Protein 1G1P (pdb70)

Nearest PDB structures (foldseek):
  1g1p-assembly1_A  TM=7.535E-01  e=7.191E-04  unclassified
  1g1z-assembly1_A  TM=7.425E-01  e=7.191E-04  unclassified
  1g1z-assembly1_A  TM=7.978E-01  e=2.544E-03  unclassified
  1g1p-assembly1_A  TM=7.408E-01  e=3.367E-03  unclassified
  1g1p-assembly1_A  TM=7.096E-01  e=9.592E-03  unclassified

Foldseek 3Di:
DAAAECAACDPPPVRHHAHPQGDHDRGRDHD

Radius of gyration: 8.1 Å; Cα contacts (8 Å, |Δi|>4): 56; chains: 1; bounding box: 22×20×13 Å

Solvent-accessible surface area: 2692 Å² total

Secondary structure (DSSP, 8-state):
---B---B---SSSS---BTTB-EESEE---

GO terms:
  GO:0005576 extracellular region (C, EXP)

Structure (mmCIF, N/CA/C/O backbone):
data_1G1P
#
_entry.id   1G1P
#
_cell.length_a   1.000
_cell.length_b   1.000
_cell.length_c   1.000
_cell.angle_alpha   90.00
_cell.angle_beta   90.00
_cell.angle_gamma   90.00
#
_symmetry.space_group_name_H-M   'P 1'
#
loop_
_atom_site.group_PDB
_atom_site.id
_atom_site.type_symbol
_atom_site.label_atom_id
_atom_site.label_alt_id
_atom_site.label_comp_id
_atom_site.label_asym_id
_atom_site.label_entity_id
_atom_site.label_seq_id
_atom_site.pdbx_PDB_ins_code
_atom_site.Cartn_x
_atom_site.Cartn_y
_atom_site.Cartn_z
_atom_site.occupancy
_atom_site.B_iso_or_equiv
_atom_site.auth_seq_id
_atom_site.auth_comp_id
_atom_site.auth_asym_id
_atom_site.auth_atom_id
_atom_site.pdbx_PDB_model_num
ATOM 1 N N . ASP A 1 1 ? 5.890 12.996 0.160 1.00 0.00 1 ASP A N 1
ATOM 2 C CA . ASP A 1 1 ? 4.714 12.409 0.864 1.00 0.00 1 ASP A CA 1
ATOM 3 C C . ASP A 1 1 ? 3.746 12.204 -0.255 1.00 0.00 1 ASP A C 1
ATOM 4 O O . ASP A 1 1 ? 3.791 12.949 -1.234 1.00 0.00 1 ASP A O 1
ATOM 15 N N . ASP A 1 2 ? 2.910 11.162 -0.154 1.00 0.00 2 ASP A N 1
ATOM 16 C CA . ASP A 1 2 ? 2.053 10.666 -1.185 1.00 0.00 2 ASP A CA 1
ATOM 17 C C . ASP A 1 2 ? 1.479 9.535 -0.388 1.00 0.00 2 ASP A C 1
ATOM 18 O O . ASP A 1 2 ? 1.763 9.451 0.810 1.00 0.00 2 ASP A O 1
ATOM 27 N N . CYS A 1 3 ? 0.715 8.626 -1.010 1.00 0.00 3 CYS A N 1
ATOM 28 C CA . CYS A 1 3 ? 0.327 7.394 -0.401 1.00 0.00 3 CYS A CA 1
ATOM 29 C C . CYS A 1 3 ? 0.260 6.570 -1.635 1.00 0.00 3 CYS A C 1
ATOM 30 O O . CYS A 1 3 ? 0.394 7.126 -2.730 1.00 0.00 3 CYS A O 1
ATOM 37 N N . ILE A 1 4 ? 0.044 5.253 -1.477 1.00 0.00 4 ILE A N 1
ATOM 38 C CA . ILE A 1 4 ? -0.158 4.350 -2.571 1.00 0.00 4 ILE A CA 1
ATOM 39 C C . ILE A 1 4 ? -1.654 4.309 -2.768 1.00 0.00 4 ILE A C 1
ATOM 40 O O . ILE A 1 4 ? -2.443 4.497 -1.834 1.00 0.00 4 ILE A O 1
ATOM 56 N N . LYS A 1 5 ? -2.052 4.115 -4.042 1.00 0.00 5 LYS A N 1
ATOM 57 C CA . LYS A 1 5 ? -3.381 4.265 -4.568 1.00 0.00 5 LYS A CA 1
ATOM 58 C C . LYS A 1 5 ? -4.193 3.084 -4.107 1.00 0.00 5 LYS A C 1
ATOM 59 O O . LYS A 1 5 ? -3.653 1.979 -4.096 1.00 0.00 5 LYS A O 1
ATOM 93 N N . TYR A 1 7 ? -6.126 -0.083 -4.584 1.00 0.00 7 TYR A N 1
ATOM 94 C CA . TYR A 1 7 ? -6.081 -1.042 -5.662 1.00 0.00 7 TYR A CA 1
ATOM 95 C C . TYR A 1 7 ? -4.903 -0.805 -6.577 1.00 0.00 7 TYR A C 1
ATOM 96 O O . TYR A 1 7 ? -4.880 -1.293 -7.703 1.00 0.00 7 TYR A O 1
ATOM 114 N N . GLY A 1 8 ? -3.862 -0.086 -6.094 1.00 0.00 8 GLY A N 1
ATOM 115 C CA . GLY A 1 8 ? -2.584 0.013 -6.765 1.00 0.00 8 GLY A CA 1
ATOM 116 C C . GLY A 1 8 ? -1.677 -0.948 -6.059 1.00 0.00 8 GLY A C 1
ATOM 117 O O . GLY A 1 8 ? -2.081 -1.527 -5.052 1.00 0.00 8 GLY A O 1
ATOM 121 N N . PHE A 1 9 ? -0.437 -1.152 -6.564 1.00 0.00 9 PHE A N 1
ATOM 122 C CA . PHE A 1 9 ? 0.481 -2.143 -6.038 1.00 0.00 9 PHE A CA 1
ATOM 123 C C . PHE A 1 9 ? 1.231 -1.546 -4.879 1.00 0.00 9 PHE A C 1
ATOM 124 O O . PHE A 1 9 ? 1.756 -0.440 -4.994 1.00 0.00 9 PHE A O 1
ATOM 141 N N . CYS A 1 10 ? 1.309 -2.270 -3.742 1.00 0.00 10 CYS A N 1
ATOM 142 C CA . CYS A 1 10 ? 1.966 -1.810 -2.540 1.00 0.00 10 CYS A CA 1
ATOM 143 C C . CYS A 1 10 ? 2.980 -2.824 -2.124 1.00 0.00 10 CYS A C 1
ATOM 144 O O . CYS A 1 10 ? 3.565 -2.716 -1.045 1.00 0.00 10 CYS A O 1
ATOM 151 N N . SER A 1 11 ? 3.249 -3.831 -2.980 1.00 0.00 11 SER A N 1
ATOM 152 C CA . SER A 1 11 ? 4.236 -4.847 -2.736 1.00 0.00 11 SER A CA 1
ATOM 153 C C . SER A 1 11 ? 5.598 -4.260 -3.005 1.00 0.00 11 SER A C 1
ATOM 154 O O . SER A 1 11 ? 6.256 -4.618 -3.984 1.00 0.00 11 SER A O 1
ATOM 162 N N . LEU A 1 12 ? 6.027 -3.315 -2.150 1.00 0.00 12 LEU A N 1
ATOM 163 C CA . LEU A 1 12 ? 7.281 -2.638 -2.296 1.00 0.00 12 LEU A CA 1
ATOM 164 C C . LEU A 1 12 ? 8.224 -3.350 -1.371 1.00 0.00 12 LEU A C 1
ATOM 165 O O . LEU A 1 12 ? 7.908 -3.414 -0.184 1.00 0.00 12 LEU A O 1
ATOM 181 N N . PRO A 1 13 ? 9.349 -3.914 -1.798 1.00 0.00 13 PRO A N 1
ATOM 182 C CA . PRO A 1 13 ? 10.326 -4.501 -0.899 1.00 0.00 13 PRO A CA 1
ATOM 183 C C . PRO A 1 13 ? 11.159 -3.388 -0.306 1.00 0.00 13 PRO A C 1
ATOM 184 O O . PRO A 1 13 ? 12.343 -3.273 -0.621 1.00 0.00 13 PRO A O 1
ATOM 195 N N . ILE A 1 14 ? 10.555 -2.549 0.555 1.00 0.00 14 ILE A N 1
ATOM 196 C CA . ILE A 1 14 ? 11.212 -1.495 1.251 1.00 0.00 14 ILE A CA 1
ATOM 197 C C . ILE A 1 14 ? 10.530 -1.774 2.545 1.00 0.00 14 ILE A C 1
ATOM 198 O O . ILE A 1 14 ? 9.361 -2.166 2.529 1.00 0.00 14 ILE A O 1
ATOM 214 N N . LEU A 1 15 ? 11.242 -1.645 3.677 1.00 0.00 15 LEU A N 1
ATOM 215 C CA . LEU A 1 15 ? 10.696 -1.995 4.956 1.00 0.00 15 LEU A CA 1
ATOM 216 C C . LEU A 1 15 ? 10.103 -0.738 5.490 1.00 0.00 15 LEU A C 1
ATOM 217 O O . LEU A 1 15 ? 10.721 0.319 5.372 1.00 0.00 15 LEU A O 1
ATOM 233 N N . LYS A 1 16 ? 8.885 -0.848 6.065 1.00 0.00 16 LYS A N 1
ATOM 234 C CA . LYS A 1 16 ? 8.093 0.245 6.585 1.00 0.00 16 LYS A CA 1
ATOM 235 C C . LYS A 1 16 ? 7.685 1.120 5.437 1.00 0.00 16 LYS A C 1
ATOM 236 O O . LYS A 1 16 ? 8.009 2.304 5.386 1.00 0.00 16 LYS A O 1
ATOM 255 N N . ASN A 1 17 ? 6.966 0.526 4.471 1.00 0.00 17 ASN A N 1
ATOM 256 C CA . ASN A 1 17 ? 6.533 1.201 3.299 1.00 0.00 17 ASN A CA 1
ATOM 257 C C . ASN A 1 17 ? 5.424 0.267 2.944 1.00 0.00 17 ASN A C 1
ATOM 258 O O . ASN A 1 17 ? 5.113 -0.623 3.738 1.00 0.00 17 ASN A O 1
ATOM 269 N N . GLY A 1 18 ? 4.800 0.454 1.766 1.00 0.00 18 GLY A N 1
ATOM 270 C CA . GLY A 1 18 ? 3.597 -0.240 1.382 1.00 0.00 18 GLY A CA 1
ATOM 271 C C . GLY A 1 18 ? 2.440 0.549 1.917 1.00 0.00 18 GLY A C 1
ATOM 272 O O . GLY A 1 18 ? 1.449 -0.017 2.374 1.00 0.00 18 GLY A O 1
ATOM 276 N N . LEU A 1 19 ? 2.561 1.899 1.887 1.00 0.00 19 LEU A N 1
ATOM 277 C CA . LEU A 1 19 ? 1.692 2.799 2.607 1.00 0.00 19 LEU A CA 1
ATOM 278 C C . LEU A 1 19 ? 0.503 3.161 1.763 1.00 0.00 19 LEU A C 1
ATOM 279 O O . LEU A 1 19 ? 0.520 4.130 1.003 1.00 0.00 19 LEU A O 1
ATOM 295 N N . CYS A 1 20 ? -0.579 2.382 1.891 1.00 0.00 20 CYS A N 1
ATOM 296 C CA . CYS A 1 20 ? -1.801 2.586 1.157 1.00 0.00 20 CYS A CA 1
ATOM 297 C C . CYS A 1 20 ? -2.648 3.609 1.850 1.00 0.00 20 CYS A C 1
ATOM 298 O O . CYS A 1 20 ? -2.728 3.618 3.076 1.00 0.00 20 CYS A O 1
ATOM 305 N N . CYS A 1 21 ? -3.372 4.454 1.079 1.00 0.00 21 CYS A N 1
ATOM 306 C CA . CYS A 1 21 ? -4.291 5.432 1.645 1.00 0.00 21 CYS A CA 1
ATOM 307 C C . CYS A 1 21 ? -5.459 4.739 2.307 1.00 0.00 21 CYS A C 1
ATOM 308 O O . CYS A 1 21 ? -5.984 5.203 3.317 1.00 0.00 21 CYS A O 1
ATOM 315 N N . SER A 1 22 ? -5.879 3.586 1.759 1.00 0.00 22 SER A N 1
ATOM 316 C CA . SER A 1 22 ? -6.948 2.801 2.311 1.00 0.00 22 SER A CA 1
ATOM 317 C C . SER A 1 22 ? -6.400 1.798 3.298 1.00 0.00 22 SER A C 1
ATOM 318 O O . SER A 1 22 ? -7.125 0.928 3.775 1.00 0.00 22 SER A O 1
ATOM 326 N N . GLY A 1 23 ? -5.106 1.905 3.663 1.00 0.00 23 GLY A N 1
ATOM 327 C CA . GLY A 1 23 ? -4.583 1.202 4.805 1.00 0.00 23 GLY A CA 1
ATOM 328 C C . GLY A 1 23 ? -3.953 -0.103 4.448 1.00 0.00 23 GLY A C 1
ATOM 329 O O . GLY A 1 23 ? -2.744 -0.259 4.601 1.00 0.00 23 GLY A O 1
ATOM 333 N N . ALA A 1 24 ? -4.756 -1.106 4.025 1.00 0.00 24 ALA A N 1
ATOM 334 C CA . ALA A 1 24 ? -4.291 -2.479 4.077 1.00 0.00 24 ALA A CA 1
ATOM 335 C C . ALA A 1 24 ? -3.607 -2.804 2.789 1.00 0.00 24 ALA A C 1
ATOM 336 O O . ALA A 1 24 ? -3.918 -2.206 1.763 1.00 0.00 24 ALA A O 1
ATOM 343 N N . CYS A 1 25 ? -2.661 -3.765 2.801 1.00 0.00 25 CYS A N 1
ATOM 344 C CA . CYS A 1 25 ? -1.893 -4.111 1.640 1.00 0.00 25 CYS A CA 1
ATOM 345 C C . CYS A 1 25 ? -2.013 -5.598 1.607 1.00 0.00 25 CYS A C 1
ATOM 346 O O . CYS A 1 25 ? -1.863 -6.243 2.643 1.00 0.00 25 CYS A O 1
ATOM 353 N N . VAL A 1 26 ? -2.300 -6.170 0.423 1.00 0.00 26 VAL A N 1
ATOM 354 C CA . VAL A 1 26 ? -2.352 -7.589 0.206 1.00 0.00 26 VAL A CA 1
ATOM 355 C C . VAL A 1 26 ? -1.643 -7.748 -1.121 1.00 0.00 26 VAL A C 1
ATOM 356 O O . VAL A 1 26 ? -2.008 -8.537 -1.990 1.00 0.00 26 VAL A O 1
ATOM 369 N N . GLY A 1 27 ? -0.587 -6.936 -1.336 1.00 0.00 27 GLY A N 1
ATOM 370 C CA . GLY A 1 27 ? 0.160 -6.908 -2.571 1.00 0.00 27 GLY A CA 1
ATOM 371 C C . GLY A 1 27 ? -0.361 -5.744 -3.342 1.00 0.00 27 GLY A C 1
ATOM 372 O O . GLY A 1 27 ? 0.373 -4.826 -3.706 1.00 0.00 27 GLY A O 1
ATOM 376 N N . VAL A 1 28 ? -1.688 -5.733 -3.561 1.00 0.00 28 VAL A N 1
ATOM 377 C CA . VAL A 1 28 ? -2.392 -4.560 -4.001 1.00 0.00 28 VAL A CA 1
ATOM 378 C C . VAL A 1 28 ? -2.908 -3.930 -2.742 1.00 0.00 28 VAL A C 1
ATOM 379 O O . VAL A 1 28 ? -3.050 -4.604 -1.718 1.00 0.00 28 VAL A O 1
ATOM 392 N N . CYS A 1 29 ? -3.172 -2.609 -2.791 1.00 0.00 29 CYS A N 1
ATOM 393 C CA . CYS A 1 29 ? -3.733 -1.875 -1.688 1.00 0.00 29 CYS A CA 1
ATOM 394 C C . CYS A 1 29 ? -5.169 -2.241 -1.576 1.00 0.00 29 CYS A C 1
ATOM 395 O O . CYS A 1 29 ? -5.904 -2.202 -2.562 1.00 0.00 29 CYS A O 1
ATOM 402 N N . ALA A 1 30 ? -5.581 -2.603 -0.355 1.00 0.00 30 ALA A N 1
ATOM 403 C CA . ALA A 1 30 ? -6.911 -3.028 -0.067 1.00 0.00 30 ALA A CA 1
ATOM 404 C C . ALA A 1 30 ? -7.381 -2.065 0.968 1.00 0.00 30 ALA A C 1
ATOM 405 O O . ALA A 1 30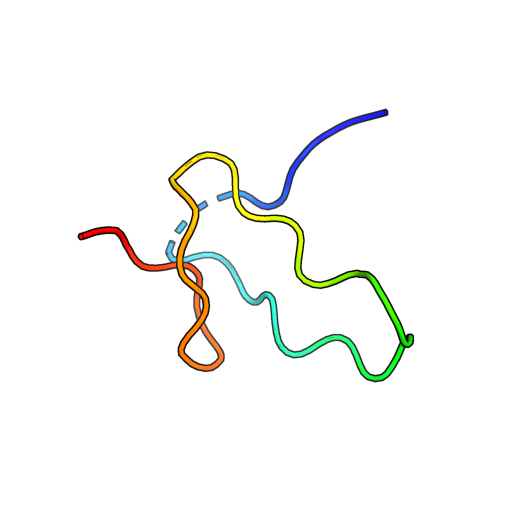 ? -6.880 -0.942 1.076 1.00 0.00 30 ALA A O 1
ATOM 412 N N . ASP A 1 31 ? -8.374 -2.486 1.753 1.00 0.00 31 ASP A N 1
ATOM 413 C CA . ASP A 1 31 ? -9.082 -1.661 2.664 1.00 0.00 31 ASP A CA 1
ATOM 414 C C . ASP A 1 31 ? -9.500 -2.708 3.632 1.00 0.00 31 ASP A C 1
ATOM 415 O O . ASP A 1 31 ? -9.343 -3.898 3.343 1.00 0.00 31 ASP A O 1
ATOM 424 N N . LEU A 1 32 ? -10.031 -2.280 4.782 1.00 0.00 32 LEU A N 1
ATOM 425 C CA . LEU A 1 32 ? -10.655 -3.099 5.759 1.00 0.00 32 LEU A CA 1
ATOM 426 C C . LEU A 1 32 ? -11.395 -1.934 6.429 1.00 0.00 32 LEU A C 1
ATOM 427 O O . LEU A 1 32 ? -11.051 -0.780 6.123 1.00 0.00 32 LEU A O 1
ATOM 446 N N . ASP A 1 1 ? 2.129 7.397 -4.214 1.00 0.00 1 ASP A N 2
ATOM 447 C CA . ASP A 1 1 ? 2.264 8.879 -4.332 1.00 0.00 1 ASP A CA 2
ATOM 448 C C . ASP A 1 1 ? 2.500 9.245 -2.909 1.00 0.00 1 ASP A C 2
ATOM 449 O O . ASP A 1 1 ? 3.339 8.614 -2.268 1.00 0.00 1 ASP A O 2
ATOM 460 N N . ASP A 1 2 ? 1.723 10.204 -2.356 1.00 0.00 2 ASP A N 2
ATOM 461 C CA . ASP A 1 2 ? 1.777 10.591 -0.959 1.00 0.00 2 ASP A CA 2
ATOM 462 C C . ASP A 1 2 ? 1.300 9.459 -0.086 1.00 0.00 2 ASP A C 2
ATOM 463 O O . ASP A 1 2 ? 1.722 9.312 1.056 1.00 0.00 2 ASP A O 2
ATOM 472 N N . CYS A 1 3 ? 0.435 8.595 -0.646 1.00 0.00 3 CYS A N 2
ATOM 473 C CA . CYS A 1 3 ? 0.143 7.304 -0.106 1.00 0.00 3 CYS A CA 2
ATOM 474 C C . CYS A 1 3 ? 0.060 6.531 -1.384 1.00 0.00 3 CYS A C 2
ATOM 475 O O . CYS A 1 3 ? 0.104 7.136 -2.463 1.00 0.00 3 CYS A O 2
ATOM 482 N N . ILE A 1 4 ? -0.014 5.189 -1.315 1.00 0.00 4 ILE A N 2
ATOM 483 C CA . ILE A 1 4 ? -0.169 4.349 -2.470 1.00 0.00 4 ILE A CA 2
ATOM 484 C C . ILE A 1 4 ? -1.652 4.147 -2.581 1.00 0.00 4 ILE A C 2
ATOM 485 O O . ILE A 1 4 ? -2.354 3.964 -1.584 1.00 0.00 4 ILE A O 2
ATOM 501 N N . LYS A 1 5 ? -2.135 4.247 -3.834 1.00 0.00 5 LYS A N 2
ATOM 502 C CA . LYS A 1 5 ? -3.505 4.376 -4.242 1.00 0.00 5 LYS A CA 2
ATOM 503 C C . LYS A 1 5 ? -4.211 3.075 -3.970 1.00 0.00 5 LYS A C 2
ATOM 504 O O . LYS A 1 5 ? -3.574 2.032 -4.118 1.00 0.00 5 LYS A O 2
ATOM 538 N N . TYR A 1 7 ? -5.985 -0.227 -4.751 1.00 0.00 7 TYR A N 2
ATOM 539 C CA . TYR A 1 7 ? -5.957 -1.074 -5.916 1.00 0.00 7 TYR A CA 2
ATOM 540 C C . TYR A 1 7 ? -4.814 -0.711 -6.828 1.00 0.00 7 TYR A C 2
ATOM 541 O O . TYR A 1 7 ? -4.883 -0.918 -8.036 1.00 0.00 7 TYR A O 2
ATOM 559 N N . GLY A 1 8 ? -3.711 -0.188 -6.253 1.00 0.00 8 GLY A N 2
ATOM 560 C CA . GLY A 1 8 ? -2.446 -0.031 -6.923 1.00 0.00 8 GLY A CA 2
ATOM 561 C C . GLY A 1 8 ? -1.554 -0.940 -6.148 1.00 0.00 8 GLY A C 2
ATOM 562 O O . GLY A 1 8 ? -1.895 -1.299 -5.021 1.00 0.00 8 GLY A O 2
ATOM 566 N N . PHE A 1 9 ? -0.405 -1.355 -6.731 1.00 0.00 9 PHE A N 2
ATOM 567 C CA . PHE A 1 9 ? 0.395 -2.460 -6.238 1.00 0.00 9 PHE A CA 2
ATOM 568 C C . PHE A 1 9 ? 1.154 -2.084 -4.996 1.00 0.00 9 PHE A C 2
ATOM 569 O O . PHE A 1 9 ? 1.541 -0.929 -4.821 1.00 0.00 9 PHE A O 2
ATOM 586 N N . CYS A 1 10 ? 1.413 -3.066 -4.106 1.00 0.00 10 CYS A N 2
ATOM 587 C CA . CYS A 1 10 ? 2.295 -2.878 -2.988 1.00 0.00 10 CYS A CA 2
ATOM 588 C C . CYS A 1 10 ? 2.602 -4.318 -2.690 1.00 0.00 10 CYS A C 2
ATOM 589 O O . CYS A 1 10 ? 2.212 -5.169 -3.487 1.00 0.00 10 CYS A O 2
ATOM 596 N N . SER A 1 11 ? 3.321 -4.634 -1.593 1.00 0.00 11 SER A N 2
ATOM 597 C CA . SER A 1 11 ? 3.752 -5.984 -1.308 1.00 0.00 11 SER A CA 2
ATOM 598 C C . SER A 1 11 ? 3.198 -6.409 0.027 1.00 0.00 11 SER A C 2
ATOM 599 O O . SER A 1 11 ? 2.205 -7.126 0.106 1.00 0.00 11 SER A O 2
ATOM 607 N N . LEU A 1 12 ? 3.840 -5.982 1.125 1.00 0.00 12 LEU A N 2
ATOM 608 C CA . LEU A 1 12 ? 3.371 -6.150 2.466 1.00 0.00 12 LEU A CA 2
ATOM 609 C C . LEU A 1 12 ? 3.990 -4.931 3.059 1.00 0.00 12 LEU A C 2
ATOM 610 O O . LEU A 1 12 ? 4.899 -4.402 2.416 1.00 0.00 12 LEU A O 2
ATOM 626 N N . PRO A 1 13 ? 3.595 -4.437 4.224 1.00 0.00 13 PRO A N 2
ATOM 627 C CA . PRO A 1 13 ? 4.231 -3.289 4.846 1.00 0.00 13 PRO A CA 2
ATOM 628 C C . PRO A 1 13 ? 5.667 -3.567 5.224 1.00 0.00 13 PRO A C 2
ATOM 629 O O . PRO A 1 13 ? 5.913 -4.370 6.122 1.00 0.00 13 PRO A O 2
ATOM 640 N N . ILE A 1 14 ? 6.623 -2.903 4.546 1.00 0.00 14 ILE A N 2
ATOM 641 C CA . ILE A 1 14 ? 8.019 -2.987 4.815 1.00 0.00 14 ILE A CA 2
ATOM 642 C C . ILE A 1 14 ? 8.415 -1.733 4.096 1.00 0.00 14 ILE A C 2
ATOM 643 O O . ILE A 1 14 ? 7.613 -1.222 3.298 1.00 0.00 14 ILE A O 2
ATOM 659 N N . LEU A 1 15 ? 9.617 -1.182 4.389 1.00 0.00 15 LEU A N 2
ATOM 660 C CA . LEU A 1 15 ? 10.111 0.088 3.896 1.00 0.00 15 LEU A CA 2
ATOM 661 C C . LEU A 1 15 ? 9.085 1.152 4.180 1.00 0.00 15 LEU A C 2
ATOM 662 O O . LEU A 1 15 ? 8.685 1.330 5.328 1.00 0.00 15 LEU A O 2
ATOM 678 N N . LYS A 1 16 ? 8.593 1.836 3.130 1.00 0.00 16 LYS A N 2
ATOM 679 C CA . LYS A 1 16 ? 7.463 2.713 3.238 1.00 0.00 16 LYS A CA 2
ATOM 680 C C . LYS A 1 16 ? 6.638 2.417 2.022 1.00 0.00 16 LYS A C 2
ATOM 681 O O . LYS A 1 16 ? 6.178 3.335 1.349 1.00 0.00 16 LYS A O 2
ATOM 700 N N . ASN A 1 17 ? 6.424 1.111 1.699 1.00 0.00 17 ASN A N 2
ATOM 701 C CA . ASN A 1 17 ? 5.547 0.754 0.589 1.00 0.00 17 ASN A CA 2
ATOM 702 C C . ASN A 1 17 ? 4.153 0.582 1.121 1.00 0.00 17 ASN A C 2
ATOM 703 O O . ASN A 1 17 ? 3.180 0.960 0.473 1.00 0.00 17 ASN A O 2
ATOM 714 N N . GLY A 1 18 ? 4.001 0.047 2.356 1.00 0.00 18 GLY A N 2
ATOM 715 C CA . GLY A 1 18 ? 2.702 -0.124 2.969 1.00 0.00 18 GLY A CA 2
ATOM 716 C C . GLY A 1 18 ? 2.241 1.158 3.594 1.00 0.00 18 GLY A C 2
ATOM 717 O O . GLY A 1 18 ? 2.007 1.226 4.800 1.00 0.00 18 GLY A O 2
ATOM 721 N N . LEU A 1 19 ? 2.095 2.205 2.762 1.00 0.00 19 LEU A N 2
ATOM 722 C CA . LEU A 1 19 ? 1.444 3.437 3.100 1.00 0.00 19 LEU A CA 2
ATOM 723 C C . LEU A 1 19 ? 0.324 3.451 2.117 1.00 0.00 19 LEU A C 2
ATOM 724 O O . LEU A 1 19 ? 0.348 4.190 1.137 1.00 0.00 19 LEU A O 2
ATOM 740 N N . CYS A 1 20 ? -0.687 2.594 2.322 1.00 0.00 20 CYS A N 2
ATOM 741 C CA . CYS A 1 20 ? -1.812 2.522 1.427 1.00 0.00 20 CYS A CA 2
ATOM 742 C C . CYS A 1 20 ? -2.824 3.482 1.936 1.00 0.00 20 CYS A C 2
ATOM 743 O O . CYS A 1 20 ? -3.048 3.545 3.141 1.00 0.00 20 CYS A O 2
ATOM 750 N N . CYS A 1 21 ? -3.479 4.246 1.030 1.00 0.00 21 CYS A N 2
ATOM 751 C CA . CYS A 1 21 ? -4.356 5.333 1.427 1.00 0.00 21 CYS A CA 2
ATOM 752 C C . CYS A 1 21 ? -5.534 4.818 2.218 1.00 0.00 21 CYS A C 2
ATOM 753 O O . CYS A 1 21 ? -5.974 5.436 3.183 1.00 0.00 21 CYS A O 2
ATOM 760 N N . SER A 1 22 ? -6.060 3.639 1.829 1.00 0.00 22 SER A N 2
ATOM 761 C CA . SER A 1 22 ? -7.170 2.982 2.475 1.00 0.00 22 SER A CA 2
ATOM 762 C C . SER A 1 22 ? -6.707 2.040 3.563 1.00 0.00 22 SER A C 2
ATOM 763 O O . SER A 1 22 ? -7.516 1.312 4.135 1.00 0.00 22 SER A O 2
ATOM 771 N N . GLY A 1 23 ? -5.399 2.029 3.897 1.00 0.00 23 GLY A N 2
ATOM 772 C CA . GLY A 1 23 ? -4.916 1.316 5.054 1.00 0.00 23 GLY A CA 2
ATOM 773 C C . GLY A 1 23 ? -4.231 0.046 4.668 1.00 0.00 23 GLY A C 2
ATOM 774 O O . GLY A 1 23 ? -3.018 -0.076 4.827 1.00 0.00 23 GLY A O 2
ATOM 778 N N . ALA A 1 24 ? -4.985 -0.964 4.178 1.00 0.00 24 ALA A N 2
ATOM 779 C CA . ALA A 1 24 ? -4.433 -2.298 4.047 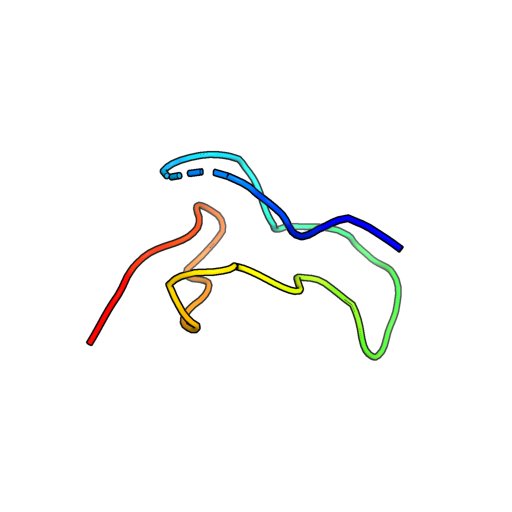1.00 0.00 24 ALA A CA 2
ATOM 780 C C . ALA A 1 24 ? -3.616 -2.421 2.794 1.00 0.00 24 ALA A C 2
ATOM 781 O O . ALA A 1 24 ? -3.953 -1.831 1.767 1.00 0.00 24 ALA A O 2
ATOM 788 N N . CYS A 1 25 ? -2.530 -3.219 2.866 1.00 0.00 25 CYS A N 2
ATOM 789 C CA . CYS A 1 25 ? -1.622 -3.477 1.790 1.00 0.00 25 CYS A CA 2
ATOM 790 C C . CYS A 1 25 ? -1.587 -4.966 1.787 1.00 0.00 25 CYS A C 2
ATOM 791 O O . CYS A 1 25 ? -1.388 -5.554 2.848 1.00 0.00 25 CYS A O 2
ATOM 798 N N . VAL A 1 26 ? -1.787 -5.590 0.612 1.00 0.00 26 VAL A N 2
ATOM 799 C CA . VAL A 1 26 ? -1.503 -6.973 0.332 1.00 0.00 26 VAL A CA 2
ATOM 800 C C . VAL A 1 26 ? -0.788 -6.774 -0.986 1.00 0.00 26 VAL A C 2
ATOM 801 O O . VAL A 1 26 ? -0.053 -5.804 -1.116 1.00 0.00 26 VAL A O 2
ATOM 814 N N . GLY A 1 27 ? -0.986 -7.582 -2.047 1.00 0.00 27 GLY A N 2
ATOM 815 C CA . GLY A 1 27 ? -0.280 -7.387 -3.306 1.00 0.00 27 GLY A CA 2
ATOM 816 C C . GLY A 1 27 ? -0.755 -6.162 -4.045 1.00 0.00 27 GLY A C 2
ATOM 817 O O . GLY A 1 27 ? -0.213 -5.772 -5.079 1.00 0.00 27 GLY A O 2
ATOM 821 N N . VAL A 1 28 ? -1.791 -5.505 -3.508 1.00 0.00 28 VAL A N 2
ATOM 822 C CA . VAL A 1 28 ? -2.324 -4.278 -3.984 1.00 0.00 28 VAL A CA 2
ATOM 823 C C . VAL A 1 28 ? -2.690 -3.666 -2.676 1.00 0.00 28 VAL A C 2
ATOM 824 O O . VAL A 1 28 ? -2.766 -4.374 -1.671 1.00 0.00 28 VAL A O 2
ATOM 837 N N . CYS A 1 29 ? -2.934 -2.347 -2.675 1.00 0.00 29 CYS A N 2
ATOM 838 C CA . CYS A 1 29 ? -3.539 -1.656 -1.570 1.00 0.00 29 CYS A CA 2
ATOM 839 C C . CYS A 1 29 ? -5.008 -1.943 -1.622 1.00 0.00 29 CYS A C 2
ATOM 840 O O . CYS A 1 29 ? -5.587 -1.989 -2.707 1.00 0.00 29 CYS A O 2
ATOM 847 N N . ALA A 1 30 ? -5.648 -2.145 -0.458 1.00 0.00 30 ALA A N 2
ATOM 848 C CA . ALA A 1 30 ? -7.036 -2.509 -0.424 1.00 0.00 30 ALA A CA 2
ATOM 849 C C . ALA A 1 30 ? -7.526 -1.961 0.877 1.00 0.00 30 ALA A C 2
ATOM 850 O O . ALA A 1 30 ? -7.051 -0.923 1.339 1.00 0.00 30 ALA A O 2
ATOM 857 N N . ASP A 1 31 ? -8.473 -2.655 1.519 1.00 0.00 31 ASP A N 2
ATOM 858 C CA . ASP A 1 31 ? -8.938 -2.342 2.829 1.00 0.00 31 ASP A CA 2
ATOM 859 C C . ASP A 1 31 ? -9.097 -3.745 3.305 1.00 0.00 31 ASP A C 2
ATOM 860 O O . ASP A 1 31 ? -9.074 -4.666 2.482 1.00 0.00 31 ASP A O 2
ATOM 869 N N . LEU A 1 32 ? -9.224 -3.935 4.623 1.00 0.00 32 LEU A N 2
ATOM 870 C CA . LEU A 1 32 ? -9.499 -5.186 5.248 1.00 0.00 32 LEU A CA 2
ATOM 871 C C . LEU A 1 32 ? -10.243 -4.570 6.434 1.00 0.00 32 LEU A C 2
ATOM 872 O O . LEU A 1 32 ? -10.132 -3.346 6.608 1.00 0.00 32 LEU A O 2
ATOM 891 N N . ASP A 1 1 ? 5.502 10.041 1.315 1.00 0.00 1 ASP A N 3
ATOM 892 C CA . ASP A 1 1 ? 5.334 11.044 0.232 1.00 0.00 1 ASP A CA 3
ATOM 893 C C . ASP A 1 1 ? 3.855 11.195 0.242 1.00 0.00 1 ASP A C 3
ATOM 894 O O . ASP A 1 1 ? 3.318 11.639 1.254 1.00 0.00 1 ASP A O 3
ATOM 905 N N . ASP A 1 2 ? 3.153 10.769 -0.831 1.00 0.00 2 ASP A N 3
ATOM 906 C CA . ASP A 1 2 ? 1.710 10.681 -0.838 1.00 0.00 2 ASP A CA 3
ATOM 907 C C . ASP A 1 2 ? 1.379 9.303 -0.319 1.00 0.00 2 ASP A C 3
ATOM 908 O O . ASP A 1 2 ? 2.117 8.766 0.509 1.00 0.00 2 ASP A O 3
ATOM 917 N N . CYS A 1 3 ? 0.281 8.680 -0.784 1.00 0.00 3 CYS A N 3
ATOM 918 C CA . CYS A 1 3 ? -0.093 7.373 -0.320 1.00 0.00 3 CYS A CA 3
ATOM 919 C C . CYS A 1 3 ? 0.104 6.460 -1.482 1.00 0.00 3 CYS A C 3
ATOM 920 O O . CYS A 1 3 ? 0.369 6.906 -2.596 1.00 0.00 3 CYS A O 3
ATOM 927 N N . ILE A 1 4 ? -0.038 5.147 -1.236 1.00 0.00 4 ILE A N 3
ATOM 928 C CA . ILE A 1 4 ? -0.027 4.157 -2.269 1.00 0.00 4 ILE A CA 3
ATOM 929 C C . ILE A 1 4 ? -1.497 4.025 -2.576 1.00 0.00 4 ILE A C 3
ATOM 930 O O . ILE A 1 4 ? -2.339 4.138 -1.680 1.00 0.00 4 ILE A O 3
ATOM 946 N N . LYS A 1 5 ? -1.823 3.882 -3.874 1.00 0.00 5 LYS A N 3
ATOM 947 C CA . LYS A 1 5 ? -3.142 4.094 -4.411 1.00 0.00 5 LYS A CA 3
ATOM 948 C C . LYS A 1 5 ? -3.999 2.917 -4.035 1.00 0.00 5 LYS A C 3
ATOM 949 O O . LYS A 1 5 ? -3.500 1.801 -4.135 1.00 0.00 5 LYS A O 3
ATOM 983 N N . TYR A 1 7 ? -6.089 -0.127 -4.817 1.00 0.00 7 TYR A N 3
ATOM 984 C CA . TYR A 1 7 ? -6.061 -0.958 -6.002 1.00 0.00 7 TYR A CA 3
ATOM 985 C C . TYR A 1 7 ? -4.793 -0.757 -6.792 1.00 0.00 7 TYR A C 3
ATOM 986 O O . TYR A 1 7 ? -4.681 -1.240 -7.916 1.00 0.00 7 TYR A O 3
ATOM 1004 N N . GLY A 1 8 ? -3.788 -0.067 -6.213 1.00 0.00 8 GLY A N 3
ATOM 1005 C CA . GLY A 1 8 ? -2.473 0.059 -6.788 1.00 0.00 8 GLY A CA 3
ATOM 1006 C C . GLY A 1 8 ? -1.644 -1.003 -6.148 1.00 0.00 8 GLY A C 3
ATOM 1007 O O . GLY A 1 8 ? -2.067 -1.603 -5.160 1.00 0.00 8 GLY A O 3
ATOM 1011 N N . PHE A 1 9 ? -0.430 -1.255 -6.688 1.00 0.00 9 PHE A N 3
ATOM 1012 C CA . PHE A 1 9 ? 0.461 -2.286 -6.205 1.00 0.00 9 PHE A CA 3
ATOM 1013 C C . PHE A 1 9 ? 1.251 -1.685 -5.075 1.00 0.00 9 PHE A C 3
ATOM 1014 O O . PHE A 1 9 ? 1.542 -0.489 -5.081 1.00 0.00 9 PHE A O 3
ATOM 1031 N N . CYS A 1 10 ? 1.594 -2.503 -4.062 1.00 0.00 10 CYS A N 3
ATOM 1032 C CA . CYS A 1 10 ? 2.297 -2.051 -2.897 1.00 0.00 10 CYS A CA 3
ATOM 1033 C C . CYS A 1 10 ? 3.169 -3.213 -2.545 1.00 0.00 10 CYS A C 3
ATOM 1034 O O . CYS A 1 10 ? 3.173 -4.214 -3.258 1.00 0.00 10 CYS A O 3
ATOM 1041 N N . SER A 1 11 ? 3.951 -3.082 -1.457 1.00 0.00 11 SER A N 3
ATOM 1042 C CA . SER A 1 11 ? 4.846 -4.038 -0.853 1.00 0.00 11 SER A CA 3
ATOM 1043 C C . SER A 1 11 ? 5.767 -3.066 -0.188 1.00 0.00 11 SER A C 3
ATOM 1044 O O . SER A 1 11 ? 5.492 -2.604 0.915 1.00 0.00 11 SER A O 3
ATOM 1052 N N . LEU A 1 12 ? 6.814 -2.640 -0.915 1.00 0.00 12 LEU A N 3
ATOM 1053 C CA . LEU A 1 12 ? 7.547 -1.446 -0.580 1.00 0.00 12 LEU A CA 3
ATOM 1054 C C . LEU A 1 12 ? 6.793 -0.384 -1.320 1.00 0.00 12 LEU A C 3
ATOM 1055 O O . LEU A 1 12 ? 6.152 -0.719 -2.321 1.00 0.00 12 LEU A O 3
ATOM 1071 N N . PRO A 1 13 ? 6.767 0.868 -0.897 1.00 0.00 13 PRO A N 3
ATOM 1072 C CA . PRO A 1 13 ? 5.933 1.860 -1.543 1.00 0.00 13 PRO A CA 3
ATOM 1073 C C . PRO A 1 13 ? 6.535 2.223 -2.868 1.00 0.00 13 PRO A C 3
ATOM 1074 O O . PRO A 1 13 ? 7.760 2.207 -2.984 1.00 0.00 13 PRO A O 3
ATOM 1085 N N . ILE A 1 14 ? 5.697 2.569 -3.869 1.00 0.00 14 ILE A N 3
ATOM 1086 C CA . ILE A 1 14 ? 6.127 2.858 -5.218 1.00 0.00 14 ILE A CA 3
ATOM 1087 C C . ILE A 1 14 ? 7.032 4.061 -5.189 1.00 0.00 14 ILE A C 3
ATOM 1088 O O . ILE A 1 14 ? 8.075 4.091 -5.835 1.00 0.00 14 ILE A O 3
ATOM 1104 N N . LEU A 1 15 ? 6.660 5.076 -4.386 1.00 0.00 15 LEU A N 3
ATOM 1105 C CA . LEU A 1 15 ? 7.446 6.269 -4.234 1.00 0.00 15 LEU A CA 3
ATOM 1106 C C . LEU A 1 15 ? 8.030 6.248 -2.853 1.00 0.00 15 LEU A C 3
ATOM 1107 O O . LEU A 1 15 ? 7.793 7.162 -2.064 1.00 0.00 15 LEU A O 3
ATOM 1123 N N . LYS A 1 16 ? 8.829 5.196 -2.544 1.00 0.00 16 LYS A N 3
ATOM 1124 C CA . LYS A 1 16 ? 9.800 5.147 -1.466 1.00 0.00 16 LYS A CA 3
ATOM 1125 C C . LYS A 1 16 ? 9.202 5.022 -0.088 1.00 0.00 16 LYS A C 3
ATOM 1126 O O . LYS A 1 16 ? 9.517 4.093 0.651 1.00 0.00 16 LYS A O 3
ATOM 1145 N N . ASN A 1 17 ? 8.347 5.978 0.307 1.00 0.00 17 ASN A N 3
ATOM 1146 C CA . ASN A 1 17 ? 7.776 6.044 1.625 1.00 0.00 17 ASN A CA 3
ATOM 1147 C C . ASN A 1 17 ? 6.344 6.400 1.385 1.00 0.00 17 ASN A C 3
ATOM 1148 O O . ASN A 1 17 ? 6.035 7.431 0.788 1.00 0.00 17 ASN A O 3
ATOM 1159 N N . GLY A 1 18 ? 5.407 5.546 1.819 1.00 0.00 18 GLY A N 3
ATOM 1160 C CA . GLY A 1 18 ? 4.020 5.830 1.658 1.00 0.00 18 GLY A CA 3
ATOM 1161 C C . GLY A 1 18 ? 3.458 4.665 2.375 1.00 0.00 18 GLY A C 3
ATOM 1162 O O . GLY A 1 18 ? 4.223 3.832 2.866 1.00 0.00 18 GLY A O 3
ATOM 1166 N N . LEU A 1 19 ? 2.124 4.577 2.446 1.00 0.00 19 LEU A N 3
ATOM 1167 C CA . LEU A 1 19 ? 1.402 3.487 3.017 1.00 0.00 19 LEU A CA 3
ATOM 1168 C C . LEU A 1 19 ? 0.199 3.634 2.146 1.00 0.00 19 LEU A C 3
ATOM 1169 O O . LEU A 1 19 ? 0.064 4.661 1.476 1.00 0.00 19 LEU A O 3
ATOM 1185 N N . CYS A 1 20 ? -0.688 2.625 2.093 1.00 0.00 20 CYS A N 3
ATOM 1186 C CA . CYS A 1 20 ? -1.872 2.658 1.268 1.00 0.00 20 CYS A CA 3
ATOM 1187 C C . CYS A 1 20 ? -2.852 3.614 1.881 1.00 0.00 20 CYS A C 3
ATOM 1188 O O . CYS A 1 20 ? -2.970 3.649 3.104 1.00 0.00 20 CYS A O 3
ATOM 1195 N N . CYS A 1 21 ? -3.604 4.394 1.063 1.00 0.00 21 CYS A N 3
ATOM 1196 C CA . CYS A 1 21 ? -4.546 5.384 1.576 1.00 0.00 21 CYS A CA 3
ATOM 1197 C C . CYS A 1 21 ? -5.623 4.702 2.386 1.00 0.00 21 CYS A C 3
ATOM 1198 O O . CYS A 1 21 ? -5.982 5.148 3.471 1.00 0.00 21 CYS A O 3
ATOM 1205 N N . SER A 1 22 ? -6.135 3.563 1.889 1.00 0.00 22 SER A N 3
ATOM 1206 C CA . SER A 1 22 ? -7.127 2.769 2.568 1.00 0.00 22 SER A CA 3
ATOM 1207 C C . SER A 1 22 ? -6.483 1.768 3.508 1.00 0.00 22 SER A C 3
ATOM 1208 O O . SER A 1 22 ? -7.123 0.818 3.956 1.00 0.00 22 SER A O 3
ATOM 1216 N N . GLY A 1 23 ? -5.200 1.963 3.873 1.00 0.00 23 GLY A N 3
ATOM 1217 C CA . GLY A 1 23 ? -4.617 1.266 4.988 1.00 0.00 23 GLY A CA 3
ATOM 1218 C C . GLY A 1 23 ? -3.875 0.051 4.548 1.00 0.00 23 GLY A C 3
ATOM 1219 O O . GLY A 1 23 ? -2.650 0.014 4.617 1.00 0.00 23 GLY A O 3
ATOM 1223 N N . ALA A 1 24 ? -4.594 -1.004 4.110 1.00 0.00 24 ALA A N 3
ATOM 1224 C CA . ALA A 1 24 ? -3.991 -2.314 4.010 1.00 0.00 24 ALA A CA 3
ATOM 1225 C C . ALA A 1 24 ? -3.382 -2.524 2.662 1.00 0.00 24 ALA A C 3
ATOM 1226 O O . ALA A 1 24 ? -3.927 -2.084 1.651 1.00 0.00 24 ALA A O 3
ATOM 1233 N N . CYS A 1 25 ? -2.247 -3.255 2.639 1.00 0.00 25 CYS A N 3
ATOM 1234 C CA . CYS A 1 25 ? -1.574 -3.721 1.464 1.00 0.00 25 CYS A CA 3
ATOM 1235 C C . CYS A 1 25 ? -1.803 -5.194 1.563 1.00 0.00 25 CYS A C 3
ATOM 1236 O O . CYS A 1 25 ? -1.634 -5.750 2.646 1.00 0.00 25 CYS A O 3
ATOM 1243 N N . VAL A 1 26 ? -2.214 -5.850 0.464 1.00 0.00 26 VAL A N 3
ATOM 1244 C CA . VAL A 1 26 ? -2.436 -7.267 0.404 1.00 0.00 26 VAL A CA 3
ATOM 1245 C C . VAL A 1 26 ? -1.924 -7.631 -0.978 1.00 0.00 26 VAL A C 3
ATOM 1246 O O . VAL A 1 26 ? -2.515 -8.392 -1.742 1.00 0.00 26 VAL A O 3
ATOM 1259 N N . GLY A 1 27 ? -0.776 -7.025 -1.355 1.00 0.00 27 GLY A N 3
ATOM 1260 C CA . GLY A 1 27 ? -0.185 -7.148 -2.668 1.00 0.00 27 GLY A CA 3
ATOM 1261 C C . GLY A 1 27 ? -0.629 -5.938 -3.418 1.00 0.00 27 GLY A C 3
ATOM 1262 O O . GLY A 1 27 ? 0.173 -5.090 -3.809 1.00 0.00 27 GLY A O 3
ATOM 1266 N N . VAL A 1 28 ? -1.957 -5.801 -3.583 1.00 0.00 28 VAL A N 3
ATOM 1267 C CA . VAL A 1 28 ? -2.555 -4.566 -4.015 1.00 0.00 28 VAL A CA 3
ATOM 1268 C C . VAL A 1 28 ? -2.958 -3.872 -2.747 1.00 0.00 28 VAL A C 3
ATOM 1269 O O . VAL A 1 28 ? -3.069 -4.502 -1.698 1.00 0.00 28 VAL A O 3
ATOM 1282 N N . CYS A 1 29 ? -3.176 -2.548 -2.799 1.00 0.00 29 CYS A N 3
ATOM 1283 C CA . CYS A 1 29 ? -3.715 -1.824 -1.676 1.00 0.00 29 CYS A CA 3
ATOM 1284 C C . CYS A 1 29 ? -5.190 -2.064 -1.653 1.00 0.00 29 CYS A C 3
ATOM 1285 O O . CYS A 1 29 ? -5.842 -1.990 -2.695 1.00 0.00 29 CYS A O 3
ATOM 1292 N N . ALA A 1 30 ? -5.737 -2.342 -0.458 1.00 0.00 30 ALA A N 3
ATOM 1293 C CA . ALA A 1 30 ? -7.130 -2.631 -0.291 1.00 0.00 30 ALA A CA 3
ATOM 1294 C C . ALA A 1 30 ? -7.447 -2.049 1.046 1.00 0.00 30 ALA A C 3
ATOM 1295 O O . ALA A 1 30 ? -6.940 -0.986 1.398 1.00 0.00 30 ALA A O 3
ATOM 1302 N N . ASP A 1 31 ? -8.274 -2.737 1.839 1.00 0.00 31 ASP A N 3
ATOM 1303 C CA . ASP A 1 31 ? -8.589 -2.378 3.179 1.00 0.00 31 ASP A CA 3
ATOM 1304 C C . ASP A 1 31 ? -8.713 -3.764 3.711 1.00 0.00 31 ASP A C 3
ATOM 1305 O O . ASP A 1 31 ? -8.710 -4.717 2.926 1.00 0.00 31 ASP A O 3
ATOM 1314 N N . LEU A 1 32 ? -8.823 -3.907 5.035 1.00 0.00 32 LEU A N 3
ATOM 1315 C CA . LEU A 1 32 ? -9.131 -5.140 5.675 1.00 0.00 32 LEU A CA 3
ATOM 1316 C C . LEU A 1 32 ? -10.077 -4.501 6.685 1.00 0.00 32 LEU A C 3
ATOM 1317 O O . LEU A 1 32 ? -9.928 -3.293 6.927 1.00 0.00 32 LEU A O 3
ATOM 1336 N N . ASP A 1 1 ? 2.037 8.231 -4.437 1.00 0.00 1 ASP A N 4
ATOM 1337 C CA . ASP A 1 1 ? 1.378 9.497 -4.855 1.00 0.00 1 ASP A CA 4
ATOM 1338 C C . ASP A 1 1 ? 1.516 10.263 -3.580 1.00 0.00 1 ASP A C 4
ATOM 1339 O O . ASP A 1 1 ? 2.621 10.319 -3.046 1.00 0.00 1 ASP A O 4
ATOM 1350 N N . ASP A 1 2 ? 0.403 10.784 -3.021 1.00 0.00 2 ASP A N 4
ATOM 1351 C CA . ASP A 1 2 ? 0.344 11.340 -1.688 1.00 0.00 2 ASP A CA 4
ATOM 1352 C C . ASP A 1 2 ? 0.437 10.178 -0.729 1.00 0.00 2 ASP A C 4
ATOM 1353 O O . ASP A 1 2 ? 1.208 10.186 0.225 1.00 0.00 2 ASP A O 4
ATOM 1362 N N . CYS A 1 3 ? -0.333 9.116 -1.018 1.00 0.00 3 CYS A N 4
ATOM 1363 C CA . CYS A 1 3 ? -0.260 7.861 -0.327 1.00 0.00 3 CYS A CA 4
ATOM 1364 C C . CYS A 1 3 ? 0.127 6.891 -1.407 1.00 0.00 3 CYS A C 4
ATOM 1365 O O . CYS A 1 3 ? 0.460 7.298 -2.525 1.00 0.00 3 CYS A O 4
ATOM 1372 N N . ILE A 1 4 ? 0.075 5.576 -1.124 1.00 0.00 4 ILE A N 4
ATOM 1373 C CA . ILE A 1 4 ? 0.116 4.568 -2.157 1.00 0.00 4 ILE A CA 4
ATOM 1374 C C . ILE A 1 4 ? -1.347 4.381 -2.503 1.00 0.00 4 ILE A C 4
ATOM 1375 O O . ILE A 1 4 ? -2.234 4.635 -1.684 1.00 0.00 4 ILE A O 4
ATOM 1391 N N . LYS A 1 5 ? -1.631 4.005 -3.768 1.00 0.00 5 LYS A N 4
ATOM 1392 C CA . LYS A 1 5 ? -2.942 4.096 -4.354 1.00 0.00 5 LYS A CA 4
ATOM 1393 C C . LYS A 1 5 ? -3.790 2.973 -3.808 1.00 0.00 5 LYS A C 4
ATOM 1394 O O . LYS A 1 5 ? -3.299 1.849 -3.694 1.00 0.00 5 LYS A O 4
ATOM 1428 N N . TYR A 1 7 ? -5.973 0.018 -4.545 1.00 0.00 7 TYR A N 4
ATOM 1429 C CA . TYR A 1 7 ? -6.014 -0.850 -5.697 1.00 0.00 7 TYR A CA 4
ATOM 1430 C C . TYR A 1 7 ? -4.834 -0.593 -6.592 1.00 0.00 7 TYR A C 4
ATOM 1431 O O . TYR A 1 7 ? -4.854 -0.905 -7.779 1.00 0.00 7 TYR A O 4
ATOM 1449 N N . GLY A 1 8 ? -3.740 -0.067 -5.999 1.00 0.00 8 GLY A N 4
ATOM 1450 C CA . GLY A 1 8 ? -2.440 -0.020 -6.615 1.00 0.00 8 GLY A CA 4
ATOM 1451 C C . GLY A 1 8 ? -1.684 -1.163 -6.028 1.00 0.00 8 GLY A C 4
ATOM 1452 O O . GLY A 1 8 ? -2.068 -1.682 -4.979 1.00 0.00 8 GLY A O 4
ATOM 1456 N N . PHE A 1 9 ? -0.568 -1.565 -6.678 1.00 0.00 9 PHE A N 4
ATOM 1457 C CA . PHE A 1 9 ? 0.286 -2.630 -6.205 1.00 0.00 9 PHE A CA 4
ATOM 1458 C C . PHE A 1 9 ? 1.140 -2.010 -5.136 1.00 0.00 9 PHE A C 4
ATOM 1459 O O . PHE A 1 9 ? 1.463 -0.824 -5.217 1.00 0.00 9 PHE A O 4
ATOM 1476 N N . CYS A 1 10 ? 1.482 -2.779 -4.089 1.00 0.00 10 CYS A N 4
ATOM 1477 C CA . CYS A 1 10 ? 2.123 -2.238 -2.927 1.00 0.00 10 CYS A CA 4
ATOM 1478 C C . CYS A 1 10 ? 3.117 -3.265 -2.497 1.00 0.00 10 CYS A C 4
ATOM 1479 O O . CYS A 1 10 ? 3.235 -4.328 -3.105 1.00 0.00 10 CYS A O 4
ATOM 1486 N N . SER A 1 11 ? 3.867 -2.932 -1.442 1.00 0.00 11 SER A N 4
ATOM 1487 C CA . SER A 1 11 ? 5.031 -3.595 -0.961 1.00 0.00 11 SER A CA 4
ATOM 1488 C C . SER A 1 11 ? 5.366 -2.540 0.056 1.00 0.00 11 SER A C 4
ATOM 1489 O O . SER A 1 11 ? 4.481 -1.743 0.385 1.00 0.00 11 SER A O 4
ATOM 1497 N N . LEU A 1 12 ? 6.626 -2.443 0.527 1.00 0.00 12 LEU A N 4
ATOM 1498 C CA . LEU A 1 12 ? 7.061 -1.297 1.285 1.00 0.00 12 LEU A CA 4
ATOM 1499 C C . LEU A 1 12 ? 8.077 -0.691 0.346 1.00 0.00 12 LEU A C 4
ATOM 1500 O O . LEU A 1 12 ? 9.205 -1.182 0.321 1.00 0.00 12 LEU A O 4
ATOM 1516 N N . PRO A 1 13 ? 7.759 0.302 -0.485 1.00 0.00 13 PRO A N 4
ATOM 1517 C CA . PRO A 1 13 ? 8.742 0.954 -1.329 1.00 0.00 13 PRO A CA 4
ATOM 1518 C C . PRO A 1 13 ? 9.544 1.880 -0.461 1.00 0.00 13 PRO A C 4
ATOM 1519 O O . PRO A 1 13 ? 9.011 2.387 0.519 1.00 0.00 13 PRO A O 4
ATOM 1530 N N . ILE A 1 14 ? 10.837 2.086 -0.774 1.00 0.00 14 ILE A N 4
ATOM 1531 C CA . ILE A 1 14 ? 11.728 2.805 0.103 1.00 0.00 14 ILE A CA 4
ATOM 1532 C C . ILE A 1 14 ? 11.751 4.276 -0.240 1.00 0.00 14 ILE A C 4
ATOM 1533 O O . ILE A 1 14 ? 11.804 5.120 0.654 1.00 0.00 14 ILE A O 4
ATOM 1549 N N . LEU A 1 15 ? 11.705 4.611 -1.551 1.00 0.00 15 LEU A N 4
ATOM 1550 C CA . LEU A 1 15 ? 12.107 5.900 -2.079 1.00 0.00 15 LEU A CA 4
ATOM 1551 C C . LEU A 1 15 ? 11.132 6.969 -1.713 1.00 0.00 15 LEU A C 4
ATOM 1552 O O . LEU A 1 15 ? 11.512 8.096 -1.410 1.00 0.00 15 LEU A O 4
ATOM 1568 N N . LYS A 1 16 ? 9.840 6.617 -1.719 1.00 0.00 16 LYS A N 4
ATOM 1569 C CA . LYS A 1 16 ? 8.823 7.393 -1.101 1.00 0.00 16 LYS A CA 4
ATOM 1570 C C . LYS A 1 16 ? 8.189 6.231 -0.441 1.00 0.00 16 LYS A C 4
ATOM 1571 O O . LYS A 1 16 ? 8.219 5.138 -1.011 1.00 0.00 16 LYS A O 4
ATOM 1590 N N . ASN A 1 17 ? 7.687 6.421 0.781 1.00 0.00 17 ASN A N 4
ATOM 1591 C CA . ASN A 1 17 ? 7.261 5.363 1.632 1.00 0.00 17 ASN A CA 4
ATOM 1592 C C . ASN A 1 17 ? 6.188 6.085 2.366 1.00 0.00 17 ASN A C 4
ATOM 1593 O O . ASN A 1 17 ? 6.126 7.315 2.310 1.00 0.00 17 ASN A O 4
ATOM 1604 N N . GLY A 1 18 ? 5.292 5.316 2.990 1.00 0.00 18 GLY A N 4
ATOM 1605 C CA . GLY A 1 18 ? 4.062 5.755 3.559 1.00 0.00 18 GLY A CA 4
ATOM 1606 C C . GLY A 1 18 ? 3.359 4.453 3.387 1.00 0.00 18 GLY A C 4
ATOM 1607 O O . GLY A 1 18 ? 4.033 3.451 3.122 1.00 0.00 18 GLY A O 4
ATOM 1611 N N . LEU A 1 19 ? 2.020 4.420 3.507 1.00 0.00 19 LEU A N 4
ATOM 1612 C CA . LEU A 1 19 ? 1.253 3.237 3.224 1.00 0.00 19 LEU A CA 4
ATOM 1613 C C . LEU A 1 19 ? 0.201 3.757 2.296 1.00 0.00 19 LEU A C 4
ATOM 1614 O O . LEU A 1 19 ? 0.316 4.850 1.737 1.00 0.00 19 LEU A O 4
ATOM 1630 N N . CYS A 1 20 ? -0.863 2.965 2.083 1.00 0.00 20 CYS A N 4
ATOM 1631 C CA . CYS A 1 20 ? -1.926 3.304 1.182 1.00 0.00 20 CYS A CA 4
ATOM 1632 C C . CYS A 1 20 ? -2.924 4.105 1.933 1.00 0.00 20 CYS A C 4
ATOM 1633 O O . CYS A 1 20 ? -2.995 4.009 3.156 1.00 0.00 20 CYS A O 4
ATOM 1640 N N . CYS A 1 21 ? -3.747 4.899 1.214 1.00 0.00 21 CYS A N 4
ATOM 1641 C CA . CYS A 1 21 ? -4.749 5.746 1.840 1.00 0.00 21 CYS A CA 4
ATOM 1642 C C . CYS A 1 21 ? -5.787 4.898 2.536 1.00 0.00 21 CYS A C 4
ATOM 1643 O O . CYS A 1 21 ? -6.265 5.235 3.614 1.00 0.00 21 CYS A O 4
ATOM 1650 N N . SER A 1 22 ? -6.135 3.744 1.938 1.00 0.00 22 SER A N 4
ATOM 1651 C CA . SER A 1 22 ? -7.070 2.796 2.490 1.00 0.00 22 SER A CA 4
ATOM 1652 C C . SER A 1 22 ? -6.354 1.820 3.399 1.00 0.00 22 SER A C 4
ATOM 1653 O O . SER A 1 22 ? -6.964 0.911 3.958 1.00 0.00 22 SER A O 4
ATOM 1661 N N . GLY A 1 23 ? -5.027 1.985 3.570 1.00 0.00 23 GLY A N 4
ATOM 1662 C CA . GLY A 1 23 ? -4.250 1.222 4.508 1.00 0.00 23 GLY A CA 4
ATOM 1663 C C . GLY A 1 23 ? -3.705 -0.030 3.895 1.00 0.00 23 GLY A C 4
ATOM 1664 O O . GLY A 1 23 ? -2.522 -0.104 3.563 1.00 0.00 23 GLY A O 4
ATOM 1668 N N . ALA A 1 24 ? -4.567 -1.064 3.797 1.00 0.00 24 ALA A N 4
ATOM 1669 C CA . ALA A 1 24 ? -4.134 -2.442 3.860 1.00 0.00 24 ALA A CA 4
ATOM 1670 C C . ALA A 1 24 ? -3.600 -2.958 2.560 1.00 0.00 24 ALA A C 4
ATOM 1671 O O . ALA A 1 24 ? -4.309 -2.952 1.557 1.00 0.00 24 ALA A O 4
ATOM 1678 N N . CYS A 1 25 ? -2.342 -3.453 2.579 1.00 0.00 25 CYS A N 4
ATOM 1679 C CA . CYS A 1 25 ? -1.645 -4.007 1.446 1.00 0.00 25 CYS A CA 4
ATOM 1680 C C . CYS A 1 25 ? -1.809 -5.497 1.506 1.00 0.00 25 CYS A C 4
ATOM 1681 O O . CYS A 1 25 ? -1.496 -6.102 2.528 1.00 0.00 25 CYS A O 4
ATOM 1688 N N . VAL A 1 26 ? -2.282 -6.130 0.413 1.00 0.00 26 VAL A N 4
ATOM 1689 C CA . VAL A 1 26 ? -2.399 -7.560 0.305 1.00 0.00 26 VAL A CA 4
ATOM 1690 C C . VAL A 1 26 ? -1.815 -7.849 -1.063 1.00 0.00 26 VAL A C 4
ATOM 1691 O O . VAL A 1 26 ? -2.325 -8.622 -1.872 1.00 0.00 26 VAL A O 4
ATOM 1704 N N . GLY A 1 27 ? -0.692 -7.173 -1.388 1.00 0.00 27 GLY A N 4
ATOM 1705 C CA . GLY A 1 27 ? -0.033 -7.296 -2.671 1.00 0.00 27 GLY A CA 4
ATOM 1706 C C . GLY A 1 27 ? -0.496 -6.137 -3.487 1.00 0.00 27 GLY A C 4
ATOM 1707 O O . GLY A 1 27 ? 0.296 -5.317 -3.945 1.00 0.00 27 GLY A O 4
ATOM 1711 N N . VAL A 1 28 ? -1.828 -6.015 -3.637 1.00 0.00 28 VAL A N 4
ATOM 1712 C CA . VAL A 1 28 ? -2.460 -4.809 -4.090 1.00 0.00 28 VAL A CA 4
ATOM 1713 C C . VAL A 1 28 ? -3.031 -4.236 -2.834 1.00 0.00 28 VAL A C 4
ATOM 1714 O O . VAL A 1 28 ? -3.235 -4.957 -1.858 1.00 0.00 28 VAL A O 4
ATOM 1727 N N . CYS A 1 29 ? -3.268 -2.913 -2.805 1.00 0.00 29 CYS A N 4
ATOM 1728 C CA . CYS A 1 29 ? -3.831 -2.283 -1.638 1.00 0.00 29 CYS A CA 4
ATOM 1729 C C . CYS A 1 29 ? -5.310 -2.290 -1.725 1.00 0.00 29 CYS A C 4
ATOM 1730 O O . CYS A 1 29 ? -5.884 -2.120 -2.796 1.00 0.00 29 CYS A O 4
ATOM 1737 N N . ALA A 1 30 ? -5.947 -2.467 -0.564 1.00 0.00 30 ALA A N 4
ATOM 1738 C CA . ALA A 1 30 ? -7.365 -2.498 -0.421 1.00 0.00 30 ALA A CA 4
ATOM 1739 C C . ALA A 1 30 ? -7.569 -1.835 0.901 1.00 0.00 30 ALA A C 4
ATOM 1740 O O . ALA A 1 30 ? -6.793 -0.961 1.289 1.00 0.00 30 ALA A O 4
ATOM 1747 N N . ASP A 1 31 ? -8.595 -2.266 1.644 1.00 0.00 31 ASP A N 4
ATOM 1748 C CA . ASP A 1 31 ? -8.796 -1.968 3.029 1.00 0.00 31 ASP A CA 4
ATOM 1749 C C . ASP A 1 31 ? -9.034 -3.379 3.456 1.00 0.00 31 ASP A C 4
ATOM 1750 O O . ASP A 1 31 ? -9.304 -4.222 2.597 1.00 0.00 31 ASP A O 4
ATOM 1759 N N . LEU A 1 32 ? -8.887 -3.694 4.747 1.00 0.00 32 LEU A N 4
ATOM 1760 C CA . LEU A 1 32 ? -8.974 -5.032 5.222 1.00 0.00 32 LEU A CA 4
ATOM 1761 C C . LEU A 1 32 ? -9.235 -4.660 6.682 1.00 0.00 32 LEU A C 4
ATOM 1762 O O . LEU A 1 32 ? -8.983 -3.491 7.016 1.00 0.00 32 LEU A O 4
ATOM 1781 N N . ASP A 1 1 ? 2.003 14.295 2.890 1.00 0.00 1 ASP A N 5
ATOM 1782 C CA . ASP A 1 1 ? 2.617 12.960 2.606 1.00 0.00 1 ASP A CA 5
ATOM 1783 C C . ASP A 1 1 ? 2.022 12.577 1.289 1.00 0.00 1 ASP A C 5
ATOM 1784 O O . ASP A 1 1 ? 1.569 13.456 0.557 1.00 0.00 1 ASP A O 5
ATOM 1795 N N . ASP A 1 2 ? 2.017 11.276 0.962 1.00 0.00 2 ASP A N 5
ATOM 1796 C CA . ASP A 1 2 ? 1.429 10.711 -0.212 1.00 0.00 2 ASP A CA 5
ATOM 1797 C C . ASP A 1 2 ? 1.315 9.320 0.338 1.00 0.00 2 ASP A C 5
ATOM 1798 O O . ASP A 1 2 ? 1.830 9.072 1.433 1.00 0.00 2 ASP A O 5
ATOM 1807 N N . CYS A 1 3 ? 0.640 8.395 -0.357 1.00 0.00 3 CYS A N 5
ATOM 1808 C CA . CYS A 1 3 ? 0.410 7.076 0.139 1.00 0.00 3 CYS A CA 5
ATOM 1809 C C . CYS A 1 3 ? 0.131 6.382 -1.146 1.00 0.00 3 CYS A C 5
ATOM 1810 O O . CYS A 1 3 ? 0.012 7.055 -2.173 1.00 0.00 3 CYS A O 5
ATOM 1817 N N . ILE A 1 4 ? 0.066 5.037 -1.115 1.00 0.00 4 ILE A N 5
ATOM 1818 C CA . ILE A 1 4 ? -0.041 4.214 -2.289 1.00 0.00 4 ILE A CA 5
ATOM 1819 C C . ILE A 1 4 ? -1.522 4.079 -2.562 1.00 0.00 4 ILE A C 5
ATOM 1820 O O . ILE A 1 4 ? -2.350 4.099 -1.647 1.00 0.00 4 ILE A O 5
ATOM 1836 N N . LYS A 1 5 ? -1.866 4.009 -3.867 1.00 0.00 5 LYS A N 5
ATOM 1837 C CA . LYS A 1 5 ? -3.171 4.234 -4.426 1.00 0.00 5 LYS A CA 5
ATOM 1838 C C . LYS A 1 5 ? -4.061 3.051 -4.136 1.00 0.00 5 LYS A C 5
ATOM 1839 O O . LYS A 1 5 ? -3.591 1.921 -4.269 1.00 0.00 5 LYS A O 5
ATOM 1873 N N . TYR A 1 7 ? -6.190 -0.021 -4.769 1.00 0.00 7 TYR A N 5
ATOM 1874 C CA . TYR A 1 7 ? -6.255 -0.950 -5.872 1.00 0.00 7 TYR A CA 5
ATOM 1875 C C . TYR A 1 7 ? -5.112 -0.761 -6.831 1.00 0.00 7 TYR A C 5
ATOM 1876 O O . TYR A 1 7 ? -5.143 -1.256 -7.956 1.00 0.00 7 TYR A O 5
ATOM 1894 N N . GLY A 1 8 ? -4.030 -0.104 -6.356 1.00 0.00 8 GLY A N 5
ATOM 1895 C CA . GLY A 1 8 ? -2.731 -0.127 -6.979 1.00 0.00 8 GLY A CA 5
ATOM 1896 C C . GLY A 1 8 ? -1.977 -1.183 -6.233 1.00 0.00 8 GLY A C 5
ATOM 1897 O O . GLY A 1 8 ? -2.465 -1.672 -5.215 1.00 0.00 8 GLY A O 5
ATOM 1901 N N . PHE A 1 9 ? -0.773 -1.566 -6.712 1.00 0.00 9 PHE A N 5
ATOM 1902 C CA . PHE A 1 9 ? 0.076 -2.513 -6.021 1.00 0.00 9 PHE A CA 5
ATOM 1903 C C . PHE A 1 9 ? 0.952 -1.714 -5.112 1.00 0.00 9 PHE A C 5
ATOM 1904 O O . PHE A 1 9 ? 1.115 -0.510 -5.309 1.00 0.00 9 PHE A O 5
ATOM 1921 N N . CYS A 1 10 ? 1.515 -2.361 -4.076 1.00 0.00 10 CYS A N 5
ATOM 1922 C CA . CYS A 1 10 ? 2.276 -1.691 -3.064 1.00 0.00 10 CYS A CA 5
ATOM 1923 C C . CYS A 1 10 ? 3.423 -2.594 -2.759 1.00 0.00 10 CYS A C 5
ATOM 1924 O O . CYS A 1 10 ? 3.319 -3.810 -2.900 1.00 0.00 10 CYS A O 5
ATOM 1931 N N . SER A 1 11 ? 4.542 -2.003 -2.309 1.00 0.00 11 SER A N 5
ATOM 1932 C CA . SER A 1 11 ? 5.608 -2.696 -1.675 1.00 0.00 11 SER A CA 5
ATOM 1933 C C . SER A 1 11 ? 6.141 -1.531 -0.904 1.00 0.00 11 SER A C 5
ATOM 1934 O O . SER A 1 11 ? 5.724 -0.395 -1.158 1.00 0.00 11 SER A O 5
ATOM 1942 N N . LEU A 1 12 ? 7.051 -1.786 0.041 1.00 0.00 12 LEU A N 5
ATOM 1943 C CA . LEU A 1 12 ? 7.877 -0.828 0.698 1.00 0.00 12 LEU A CA 5
ATOM 1944 C C . LEU A 1 12 ? 8.942 -1.803 1.112 1.00 0.00 12 LEU A C 5
ATOM 1945 O O . LEU A 1 12 ? 8.711 -3.006 0.939 1.00 0.00 12 LEU A O 5
ATOM 1961 N N . PRO A 1 13 ? 10.084 -1.401 1.663 1.00 0.00 13 PRO A N 5
ATOM 1962 C CA . PRO A 1 13 ? 10.983 -2.299 2.370 1.00 0.00 13 PRO A CA 5
ATOM 1963 C C . PRO A 1 13 ? 10.223 -2.858 3.541 1.00 0.00 13 PRO A C 5
ATOM 1964 O O . PRO A 1 13 ? 9.545 -2.073 4.202 1.00 0.00 13 PRO A O 5
ATOM 1975 N N . ILE A 1 14 ? 10.278 -4.190 3.761 1.00 0.00 14 ILE A N 5
ATOM 1976 C CA . ILE A 1 14 ? 9.226 -4.990 4.358 1.00 0.00 14 ILE A CA 5
ATOM 1977 C C . ILE A 1 14 ? 9.023 -4.800 5.849 1.00 0.00 14 ILE A C 5
ATOM 1978 O O . ILE A 1 14 ? 8.552 -5.694 6.550 1.00 0.00 14 ILE A O 5
ATOM 1994 N N . LEU A 1 15 ? 9.315 -3.592 6.354 1.00 0.00 15 LEU A N 5
ATOM 1995 C CA . LEU A 1 15 ? 9.061 -3.164 7.702 1.00 0.00 15 LEU A CA 5
ATOM 1996 C C . LEU A 1 15 ? 7.686 -2.568 7.723 1.00 0.00 15 LEU A C 5
ATOM 1997 O O . LEU A 1 15 ? 7.053 -2.470 8.771 1.00 0.00 15 LEU A O 5
ATOM 2013 N N . LYS A 1 16 ? 7.169 -2.189 6.538 1.00 0.00 16 LYS A N 5
ATOM 2014 C CA . LYS A 1 16 ? 5.785 -1.912 6.353 1.00 0.00 16 LYS A CA 5
ATOM 2015 C C . LYS A 1 16 ? 5.665 -2.545 5.010 1.00 0.00 16 LYS A C 5
ATOM 2016 O O . LYS A 1 16 ? 6.677 -2.711 4.331 1.00 0.00 16 LYS A O 5
ATOM 2035 N N . ASN A 1 17 ? 4.460 -2.974 4.602 1.00 0.00 17 ASN A N 5
ATOM 2036 C CA . ASN A 1 17 ? 4.284 -3.636 3.320 1.00 0.00 17 ASN A CA 5
ATOM 2037 C C . ASN A 1 17 ? 3.910 -2.601 2.316 1.00 0.00 17 ASN A C 5
ATOM 2038 O O . ASN A 1 17 ? 4.103 -2.793 1.124 1.00 0.00 17 ASN A O 5
ATOM 2049 N N . GLY A 1 18 ? 3.370 -1.463 2.763 1.00 0.00 18 GLY A N 5
ATOM 2050 C CA . GLY A 1 18 ? 3.030 -0.406 1.885 1.00 0.00 18 GLY A CA 5
ATOM 2051 C C . GLY A 1 18 ? 2.468 0.539 2.871 1.00 0.00 18 GLY A C 5
ATOM 2052 O O . GLY A 1 18 ? 2.198 0.131 4.003 1.00 0.00 18 GLY A O 5
ATOM 2056 N N . LEU A 1 19 ? 2.271 1.806 2.463 1.00 0.00 19 LEU A N 5
ATOM 2057 C CA . LEU A 1 19 ? 1.477 2.757 3.182 1.00 0.00 19 LEU A CA 5
ATOM 2058 C C . LEU A 1 19 ? 0.426 3.022 2.162 1.00 0.00 19 LEU A C 5
ATOM 2059 O O . LEU A 1 19 ? 0.601 3.863 1.283 1.00 0.00 19 LEU A O 5
ATOM 2075 N N . CYS A 1 20 ? -0.672 2.251 2.205 1.00 0.00 20 CYS A N 5
ATOM 2076 C CA . CYS A 1 20 ? -1.753 2.404 1.267 1.00 0.00 20 CYS A CA 5
ATOM 2077 C C . CYS A 1 20 ? -2.700 3.382 1.860 1.00 0.00 20 CYS A C 5
ATOM 2078 O O . CYS A 1 20 ? -2.882 3.391 3.076 1.00 0.00 20 CYS A O 5
ATOM 2085 N N . CYS A 1 21 ? -3.350 4.218 1.023 1.00 0.00 21 CYS A N 5
ATOM 2086 C CA . CYS A 1 21 ? -4.181 5.298 1.518 1.00 0.00 21 CYS A CA 5
ATOM 2087 C C . CYS A 1 21 ? -5.397 4.760 2.227 1.00 0.00 21 CYS A C 5
ATOM 2088 O O . CYS A 1 21 ? -5.832 5.307 3.235 1.00 0.00 21 CYS A O 5
ATOM 2095 N N . SER A 1 22 ? -5.955 3.644 1.722 1.00 0.00 22 SER A N 5
ATOM 2096 C CA . SER A 1 22 ? -7.107 2.996 2.288 1.00 0.00 22 SER A CA 5
ATOM 2097 C C . SER A 1 22 ? -6.702 1.959 3.312 1.00 0.00 22 SER A C 5
ATOM 2098 O O . SER A 1 22 ? -7.543 1.199 3.792 1.00 0.00 22 SER A O 5
ATOM 2106 N N . GLY A 1 23 ? -5.408 1.912 3.703 1.00 0.00 23 GLY A N 5
ATOM 2107 C CA . GLY A 1 23 ? -4.981 1.137 4.840 1.00 0.00 23 GLY A CA 5
ATOM 2108 C C . GLY A 1 23 ? -4.206 -0.065 4.420 1.00 0.00 23 GLY A C 5
ATOM 2109 O O . GLY A 1 23 ? -2.989 -0.115 4.594 1.00 0.00 23 GLY A O 5
ATOM 2113 N N . ALA A 1 24 ? -4.893 -1.104 3.892 1.00 0.00 24 ALA A N 5
ATOM 2114 C CA . ALA A 1 24 ? -4.295 -2.418 3.810 1.00 0.00 24 ALA A CA 5
ATOM 2115 C C . ALA A 1 24 ? -3.479 -2.519 2.563 1.00 0.00 24 ALA A C 5
ATOM 2116 O O . ALA A 1 24 ? -3.903 -2.031 1.519 1.00 0.00 24 ALA A O 5
ATOM 2123 N N . CYS A 1 25 ? -2.307 -3.190 2.647 1.00 0.00 25 CYS A N 5
ATOM 2124 C CA . CYS A 1 25 ? -1.486 -3.530 1.522 1.00 0.00 25 CYS A CA 5
ATOM 2125 C C . CYS A 1 25 ? -1.504 -5.009 1.676 1.00 0.00 25 CYS A C 5
ATOM 2126 O O . CYS A 1 25 ? -1.214 -5.491 2.768 1.00 0.00 25 CYS A O 5
ATOM 2133 N N . VAL A 1 26 ? -1.875 -5.749 0.620 1.00 0.00 26 VAL A N 5
ATOM 2134 C CA . VAL A 1 26 ? -1.974 -7.182 0.627 1.00 0.00 26 VAL A CA 5
ATOM 2135 C C . VAL A 1 26 ? -1.570 -7.530 -0.788 1.00 0.00 26 VAL A C 5
ATOM 2136 O O . VAL A 1 26 ? -2.225 -8.257 -1.535 1.00 0.00 26 VAL A O 5
ATOM 2149 N N . GLY A 1 27 ? -0.441 -6.931 -1.227 1.00 0.00 27 GLY A N 5
ATOM 2150 C CA . GLY A 1 27 ? 0.048 -7.044 -2.581 1.00 0.00 27 GLY A CA 5
ATOM 2151 C C . GLY A 1 27 ? -0.537 -5.894 -3.331 1.00 0.00 27 GLY A C 5
ATOM 2152 O O . GLY A 1 27 ? 0.169 -4.999 -3.795 1.00 0.00 27 GLY A O 5
ATOM 2156 N N . VAL A 1 28 ? -1.881 -5.878 -3.420 1.00 0.00 28 VAL A N 5
ATOM 2157 C CA . VAL A 1 28 ? -2.627 -4.735 -3.864 1.00 0.00 28 VAL A CA 5
ATOM 2158 C C . VAL A 1 28 ? -2.902 -3.935 -2.628 1.00 0.00 28 VAL A C 5
ATOM 2159 O O . VAL A 1 28 ? -2.877 -4.472 -1.522 1.00 0.00 28 VAL A O 5
ATOM 2172 N N . CYS A 1 29 ? -3.181 -2.632 -2.792 1.00 0.00 29 CYS A N 5
ATOM 2173 C CA . CYS A 1 29 ? -3.703 -1.806 -1.743 1.00 0.00 29 CYS A CA 5
ATOM 2174 C C . CYS A 1 29 ? -5.171 -2.060 -1.720 1.00 0.00 29 CYS A C 5
ATOM 2175 O O . CYS A 1 29 ? -5.819 -1.980 -2.761 1.00 0.00 29 CYS A O 5
ATOM 2182 N N . ALA A 1 30 ? -5.718 -2.368 -0.538 1.00 0.00 30 ALA A N 5
ATOM 2183 C CA . ALA A 1 30 ? -7.113 -2.662 -0.394 1.00 0.00 30 ALA A CA 5
ATOM 2184 C C . ALA A 1 30 ? -7.529 -1.868 0.797 1.00 0.00 30 ALA A C 5
ATOM 2185 O O . ALA A 1 30 ? -7.058 -0.749 1.005 1.00 0.00 30 ALA A O 5
ATOM 2192 N N . ASP A 1 31 ? -8.422 -2.427 1.619 1.00 0.00 31 ASP A N 5
ATOM 2193 C CA . ASP A 1 31 ? -8.970 -1.784 2.763 1.00 0.00 31 ASP A CA 5
ATOM 2194 C C . ASP A 1 31 ? -9.234 -3.004 3.571 1.00 0.00 31 ASP A C 5
ATOM 2195 O O . ASP A 1 31 ? -9.138 -4.114 3.037 1.00 0.00 31 ASP A O 5
ATOM 2204 N N . LEU A 1 32 ? -9.552 -2.839 4.866 1.00 0.00 32 LEU A N 5
ATOM 2205 C CA . LEU A 1 32 ? -9.722 -3.943 5.775 1.00 0.00 32 LEU A CA 5
ATOM 2206 C C . LEU A 1 32 ? -11.203 -4.345 5.694 1.00 0.00 32 LEU A C 5
ATOM 2207 O O . LEU A 1 32 ? -11.962 -4.133 6.642 1.00 0.00 32 LEU A O 5
ATOM 2226 N N . ASP A 1 1 ? 7.173 8.665 1.012 1.00 0.00 1 ASP A N 6
ATOM 2227 C CA . ASP A 1 1 ? 6.488 9.091 -0.234 1.00 0.00 1 ASP A CA 6
ATOM 2228 C C . ASP A 1 1 ? 5.215 9.667 0.294 1.00 0.00 1 ASP A C 6
ATOM 2229 O O . ASP A 1 1 ? 5.251 10.354 1.313 1.00 0.00 1 ASP A O 6
ATOM 2240 N N . ASP A 1 2 ? 4.073 9.393 -0.368 1.00 0.00 2 ASP A N 6
ATOM 2241 C CA . ASP A 1 2 ? 2.779 9.873 0.044 1.00 0.00 2 ASP A CA 6
ATOM 2242 C C . ASP A 1 2 ? 2.089 8.636 0.537 1.00 0.00 2 ASP A C 6
ATOM 2243 O O . ASP A 1 2 ? 2.521 8.034 1.518 1.00 0.00 2 ASP A O 6
ATOM 2252 N N . CYS A 1 3 ? 1.028 8.186 -0.156 1.00 0.00 3 CYS A N 6
ATOM 2253 C CA . CYS A 1 3 ? 0.411 6.922 0.132 1.00 0.00 3 CYS A CA 6
ATOM 2254 C C . CYS A 1 3 ? 0.515 6.197 -1.168 1.00 0.00 3 CYS A C 6
ATOM 2255 O O . CYS A 1 3 ? 1.044 6.735 -2.142 1.00 0.00 3 CYS A O 6
ATOM 2262 N N . ILE A 1 4 ? 0.003 4.959 -1.205 1.00 0.00 4 ILE A N 6
ATOM 2263 C CA . ILE A 1 4 ? -0.037 4.145 -2.380 1.00 0.00 4 ILE A CA 6
ATOM 2264 C C . ILE A 1 4 ? -1.516 4.088 -2.665 1.00 0.00 4 ILE A C 6
ATOM 2265 O O . ILE A 1 4 ? -2.336 4.234 -1.753 1.00 0.00 4 ILE A O 6
ATOM 2281 N N . LYS A 1 5 ? -1.875 3.967 -3.961 1.00 0.00 5 LYS A N 6
ATOM 2282 C CA . LYS A 1 5 ? -3.200 4.201 -4.477 1.00 0.00 5 LYS A CA 6
ATOM 2283 C C . LYS A 1 5 ? -4.058 3.016 -4.123 1.00 0.00 5 LYS A C 6
ATOM 2284 O O . LYS A 1 5 ? -3.590 1.889 -4.282 1.00 0.00 5 LYS A O 6
ATOM 2318 N N . TYR A 1 7 ? -6.159 -0.042 -4.701 1.00 0.00 7 TYR A N 6
ATOM 2319 C CA . TYR A 1 7 ? -6.213 -0.964 -5.812 1.00 0.00 7 TYR A CA 6
ATOM 2320 C C . TYR A 1 7 ? -5.041 -0.784 -6.739 1.00 0.00 7 TYR A C 6
ATOM 2321 O O . TYR A 1 7 ? -5.029 -1.318 -7.845 1.00 0.00 7 TYR A O 6
ATOM 2339 N N . GLY A 1 8 ? -3.987 -0.079 -6.272 1.00 0.00 8 GLY A N 6
ATOM 2340 C CA . GLY A 1 8 ? -2.699 -0.057 -6.916 1.00 0.00 8 GLY A CA 6
ATOM 2341 C C . GLY A 1 8 ? -1.895 -1.123 -6.241 1.00 0.00 8 GLY A C 6
ATOM 2342 O O . GLY A 1 8 ? -2.312 -1.654 -5.211 1.00 0.00 8 GLY A O 6
ATOM 2346 N N . PHE A 1 9 ? -0.716 -1.463 -6.799 1.00 0.00 9 PHE A N 6
ATOM 2347 C CA . PHE A 1 9 ? 0.184 -2.453 -6.251 1.00 0.00 9 PHE A CA 6
ATOM 2348 C C . PHE A 1 9 ? 1.033 -1.751 -5.233 1.00 0.00 9 PHE A C 6
ATOM 2349 O O . PHE A 1 9 ? 1.210 -0.536 -5.296 1.00 0.00 9 PHE A O 6
ATOM 2366 N N . CYS A 1 10 ? 1.549 -2.494 -4.240 1.00 0.00 10 CYS A N 6
ATOM 2367 C CA . CYS A 1 10 ? 2.260 -1.911 -3.140 1.00 0.00 10 CYS A CA 6
ATOM 2368 C C . CYS A 1 10 ? 3.271 -2.941 -2.763 1.00 0.00 10 CYS A C 6
ATOM 2369 O O . CYS A 1 10 ? 3.421 -3.952 -3.447 1.00 0.00 10 CYS A O 6
ATOM 2376 N N . SER A 1 11 ? 3.989 -2.696 -1.659 1.00 0.00 11 SER A N 6
ATOM 2377 C CA . SER A 1 11 ? 4.951 -3.577 -1.090 1.00 0.00 11 SER A CA 6
ATOM 2378 C C . SER A 1 11 ? 4.761 -3.145 0.327 1.00 0.00 11 SER A C 6
ATOM 2379 O O . SER A 1 11 ? 3.953 -2.242 0.574 1.00 0.00 11 SER A O 6
ATOM 2387 N N . LEU A 1 12 ? 5.500 -3.749 1.276 1.00 0.00 12 LEU A N 6
ATOM 2388 C CA . LEU A 1 12 ? 5.477 -3.347 2.650 1.00 0.00 12 LEU A CA 6
ATOM 2389 C C . LEU A 1 12 ? 6.869 -2.833 2.815 1.00 0.00 12 LEU A C 6
ATOM 2390 O O . LEU A 1 12 ? 7.777 -3.654 2.935 1.00 0.00 12 LEU A O 6
ATOM 2406 N N . PRO A 1 13 ? 7.147 -1.535 2.797 1.00 0.00 13 PRO A N 6
ATOM 2407 C CA . PRO A 1 13 ? 8.452 -1.028 3.184 1.00 0.00 13 PRO A CA 6
ATOM 2408 C C . PRO A 1 13 ? 8.594 -1.197 4.678 1.00 0.00 13 PRO A C 6
ATOM 2409 O O . PRO A 1 13 ? 7.592 -1.098 5.383 1.00 0.00 13 PRO A O 6
ATOM 2420 N N . ILE A 1 14 ? 9.822 -1.498 5.157 1.00 0.00 14 ILE A N 6
ATOM 2421 C CA . ILE A 1 14 ? 10.084 -1.904 6.516 1.00 0.00 14 ILE A CA 6
ATOM 2422 C C . ILE A 1 14 ? 10.062 -0.672 7.372 1.00 0.00 14 ILE A C 6
ATOM 2423 O O . ILE A 1 14 ? 9.346 -0.599 8.369 1.00 0.00 14 ILE A O 6
ATOM 2439 N N . LEU A 1 15 ? 10.793 0.377 6.946 1.00 0.00 15 LEU A N 6
ATOM 2440 C CA . LEU A 1 15 ? 10.592 1.700 7.463 1.00 0.00 15 LEU A CA 6
ATOM 2441 C C . LEU A 1 15 ? 9.560 2.217 6.520 1.00 0.00 15 LEU A C 6
ATOM 2442 O O . LEU A 1 15 ? 9.870 2.513 5.367 1.00 0.00 15 LEU A O 6
ATOM 2458 N N . LYS A 1 16 ? 8.293 2.239 6.980 1.00 0.00 16 LYS A N 6
ATOM 2459 C CA . LYS A 1 16 ? 7.137 2.530 6.171 1.00 0.00 16 LYS A CA 6
ATOM 2460 C C . LYS A 1 16 ? 7.230 3.899 5.561 1.00 0.00 16 LYS A C 6
ATOM 2461 O O . LYS A 1 16 ? 7.091 4.916 6.238 1.00 0.00 16 LYS A O 6
ATOM 2480 N N . ASN A 1 17 ? 7.502 3.934 4.236 1.00 0.00 17 ASN A N 6
ATOM 2481 C CA . ASN A 1 17 ? 7.711 5.162 3.509 1.00 0.00 17 ASN A CA 6
ATOM 2482 C C . ASN A 1 17 ? 6.401 5.530 2.875 1.00 0.00 17 ASN A C 6
ATOM 2483 O O . ASN A 1 17 ? 6.224 6.638 2.375 1.00 0.00 17 ASN A O 6
ATOM 2494 N N . GLY A 1 18 ? 5.423 4.610 2.887 1.00 0.00 18 GLY A N 6
ATOM 2495 C CA . GLY A 1 18 ? 4.125 4.879 2.367 1.00 0.00 18 GLY A CA 6
ATOM 2496 C C . GLY A 1 18 ? 3.402 3.739 2.982 1.00 0.00 18 GLY A C 6
ATOM 2497 O O . GLY A 1 18 ? 4.044 2.879 3.596 1.00 0.00 18 GLY A O 6
ATOM 2501 N N . LEU A 1 19 ? 2.072 3.727 2.829 1.00 0.00 19 LEU A N 6
ATOM 2502 C CA . LEU A 1 19 ? 1.155 2.724 3.267 1.00 0.00 19 LEU A CA 6
ATOM 2503 C C . LEU A 1 19 ? 0.090 3.083 2.288 1.00 0.00 19 LEU A C 6
ATOM 2504 O O . LEU A 1 19 ? 0.252 4.054 1.543 1.00 0.00 19 LEU A O 6
ATOM 2520 N N . CYS A 1 20 ? -1.020 2.331 2.223 1.00 0.00 20 CYS A N 6
ATOM 2521 C CA . CYS A 1 20 ? -2.048 2.607 1.254 1.00 0.00 20 CYS A CA 6
ATOM 2522 C C . CYS A 1 20 ? -2.981 3.596 1.879 1.00 0.00 20 CYS A C 6
ATOM 2523 O O . CYS A 1 20 ? -3.090 3.642 3.103 1.00 0.00 20 CYS A O 6
ATOM 2530 N N . CYS A 1 21 ? -3.694 4.424 1.080 1.00 0.00 21 CYS A N 6
ATOM 2531 C CA . CYS A 1 21 ? -4.537 5.466 1.642 1.00 0.00 21 CYS A CA 6
ATOM 2532 C C . CYS A 1 21 ? -5.731 4.850 2.337 1.00 0.00 21 CYS A C 6
ATOM 2533 O O . CYS A 1 21 ? -6.209 5.360 3.347 1.00 0.00 21 CYS A O 6
ATOM 2540 N N . SER A 1 22 ? -6.199 3.696 1.835 1.00 0.00 22 SER A N 6
ATOM 2541 C CA . SER A 1 22 ? -7.237 2.898 2.439 1.00 0.00 22 SER A CA 6
ATOM 2542 C C . SER A 1 22 ? -6.661 1.929 3.448 1.00 0.00 22 SER A C 6
ATOM 2543 O O . SER A 1 22 ? -7.374 1.058 3.941 1.00 0.00 22 SER A O 6
ATOM 2551 N N . GLY A 1 23 ? -5.363 2.045 3.803 1.00 0.00 23 GLY A N 6
ATOM 2552 C CA . GLY A 1 23 ? -4.801 1.282 4.886 1.00 0.00 23 GLY A CA 6
ATOM 2553 C C . GLY A 1 23 ? -4.057 0.099 4.361 1.00 0.00 23 GLY A C 6
ATOM 2554 O O . GLY A 1 23 ? -2.827 0.107 4.317 1.00 0.00 23 GLY A O 6
ATOM 2558 N N . ALA A 1 24 ? -4.784 -0.977 3.984 1.00 0.00 24 ALA A N 6
ATOM 2559 C CA . ALA A 1 24 ? -4.171 -2.279 3.841 1.00 0.00 24 ALA A CA 6
ATOM 2560 C C . ALA A 1 24 ? -3.439 -2.397 2.542 1.00 0.00 24 ALA A C 6
ATOM 2561 O O . ALA A 1 24 ? -3.869 -1.841 1.526 1.00 0.00 24 ALA A O 6
ATOM 2568 N N . CYS A 1 25 ? -2.330 -3.162 2.553 1.00 0.00 25 CYS A N 6
ATOM 2569 C CA . CYS A 1 25 ? -1.548 -3.527 1.414 1.00 0.00 25 CYS A CA 6
ATOM 2570 C C . CYS A 1 25 ? -1.577 -5.001 1.615 1.00 0.00 25 CYS A C 6
ATOM 2571 O O . CYS A 1 25 ? -1.355 -5.450 2.739 1.00 0.00 25 CYS A O 6
ATOM 2578 N N . VAL A 1 26 ? -1.891 -5.779 0.567 1.00 0.00 26 VAL A N 6
ATOM 2579 C CA . VAL A 1 26 ? -1.933 -7.214 0.610 1.00 0.00 26 VAL A CA 6
ATOM 2580 C C . VAL A 1 26 ? -1.544 -7.567 -0.807 1.00 0.00 26 VAL A C 6
ATOM 2581 O O . VAL A 1 26 ? -2.215 -8.286 -1.548 1.00 0.00 26 VAL A O 6
ATOM 2594 N N . GLY A 1 27 ? -0.412 -6.977 -1.248 1.00 0.00 27 GLY A N 6
ATOM 2595 C CA . GLY A 1 27 ? 0.097 -7.127 -2.591 1.00 0.00 27 GLY A CA 6
ATOM 2596 C C . GLY A 1 27 ? -0.414 -5.957 -3.364 1.00 0.00 27 GLY A C 6
ATOM 2597 O O . GLY A 1 27 ? 0.344 -5.118 -3.852 1.00 0.00 27 GLY A O 6
ATOM 2601 N N . VAL A 1 28 ? -1.752 -5.856 -3.444 1.00 0.00 28 VAL A N 6
ATOM 2602 C CA . VAL A 1 28 ? -2.412 -4.673 -3.921 1.00 0.00 28 VAL A CA 6
ATOM 2603 C C . VAL A 1 28 ? -2.859 -3.956 -2.689 1.00 0.00 28 VAL A C 6
ATOM 2604 O O . VAL A 1 28 ? -2.925 -4.541 -1.608 1.00 0.00 28 VAL A O 6
ATOM 2617 N N . CYS A 1 29 ? -3.156 -2.652 -2.824 1.00 0.00 29 CYS A N 6
ATOM 2618 C CA . CYS A 1 29 ? -3.714 -1.850 -1.773 1.00 0.00 29 CYS A CA 6
ATOM 2619 C C . CYS A 1 29 ? -5.177 -2.129 -1.741 1.00 0.00 29 CYS A C 6
ATOM 2620 O O . CYS A 1 29 ? -5.805 -2.183 -2.796 1.00 0.00 29 CYS A O 6
ATOM 2627 N N . ALA A 1 30 ? -5.755 -2.296 -0.541 1.00 0.00 30 ALA A N 6
ATOM 2628 C CA . ALA A 1 30 ? -7.143 -2.645 -0.433 1.00 0.00 30 ALA A CA 6
ATOM 2629 C C . ALA A 1 30 ? -7.640 -1.942 0.787 1.00 0.00 30 ALA A C 6
ATOM 2630 O O . ALA A 1 30 ? -6.987 -1.032 1.305 1.00 0.00 30 ALA A O 6
ATOM 2637 N N . ASP A 1 31 ? -8.824 -2.357 1.262 1.00 0.00 31 ASP A N 6
ATOM 2638 C CA . ASP A 1 31 ? -9.391 -1.961 2.521 1.00 0.00 31 ASP A CA 6
ATOM 2639 C C . ASP A 1 31 ? -9.127 -3.138 3.414 1.00 0.00 31 ASP A C 6
ATOM 2640 O O . ASP A 1 31 ? -8.436 -4.075 3.012 1.00 0.00 31 ASP A O 6
ATOM 2649 N N . LEU A 1 32 ? -9.670 -3.141 4.642 1.00 0.00 32 LEU A N 6
ATOM 2650 C CA . LEU A 1 32 ? -9.546 -4.249 5.525 1.00 0.00 32 LEU A CA 6
ATOM 2651 C C . LEU A 1 32 ? -10.820 -3.972 6.314 1.00 0.00 32 LEU A C 6
ATOM 2652 O O . LEU A 1 32 ? -11.338 -2.850 6.198 1.00 0.00 32 LEU A O 6
ATOM 2671 N N . ASP A 1 1 ? 2.611 11.475 3.295 1.00 0.00 1 ASP A N 7
ATOM 2672 C CA . ASP A 1 1 ? 3.715 11.954 2.412 1.00 0.00 1 ASP A CA 7
ATOM 2673 C C . ASP A 1 1 ? 3.032 11.821 1.102 1.00 0.00 1 ASP A C 7
ATOM 2674 O O . ASP A 1 1 ? 2.126 12.595 0.812 1.00 0.00 1 ASP A O 7
ATOM 2685 N N . ASP A 1 2 ? 3.354 10.744 0.358 1.00 0.00 2 ASP A N 7
ATOM 2686 C CA . ASP A 1 2 ? 2.454 10.196 -0.623 1.00 0.00 2 ASP A CA 7
ATOM 2687 C C . ASP A 1 2 ? 1.726 9.130 0.156 1.00 0.00 2 ASP A C 7
ATOM 2688 O O . ASP A 1 2 ? 1.777 9.119 1.392 1.00 0.00 2 ASP A O 7
ATOM 2697 N N . CYS A 1 3 ? 1.064 8.196 -0.542 1.00 0.00 3 CYS A N 7
ATOM 2698 C CA . CYS A 1 3 ? 0.493 7.017 0.022 1.00 0.00 3 CYS A CA 7
ATOM 2699 C C . CYS A 1 3 ? 0.547 6.179 -1.210 1.00 0.00 3 CYS A C 7
ATOM 2700 O O . CYS A 1 3 ? 1.015 6.666 -2.244 1.00 0.00 3 CYS A O 7
ATOM 2707 N N . ILE A 1 4 ? 0.071 4.928 -1.136 1.00 0.00 4 ILE A N 7
ATOM 2708 C CA . ILE A 1 4 ? -0.048 4.070 -2.277 1.00 0.00 4 ILE A CA 7
ATOM 2709 C C . ILE A 1 4 ? -1.545 4.040 -2.496 1.00 0.00 4 ILE A C 7
ATOM 2710 O O . ILE A 1 4 ? -2.322 4.216 -1.553 1.00 0.00 4 ILE A O 7
ATOM 2726 N N . LYS A 1 5 ? -1.964 3.904 -3.771 1.00 0.00 5 LYS A N 7
ATOM 2727 C CA . LYS A 1 5 ? -3.283 4.198 -4.265 1.00 0.00 5 LYS A CA 7
ATOM 2728 C C . LYS A 1 5 ? -4.148 2.981 -4.061 1.00 0.00 5 LYS A C 7
ATOM 2729 O O . LYS A 1 5 ? -3.636 1.880 -4.259 1.00 0.00 5 LYS A O 7
ATOM 2763 N N . TYR A 1 7 ? -6.189 -0.214 -4.734 1.00 0.00 7 TYR A N 7
ATOM 2764 C CA . TYR A 1 7 ? -6.206 -1.111 -5.871 1.00 0.00 7 TYR A CA 7
ATOM 2765 C C . TYR A 1 7 ? -5.026 -0.893 -6.782 1.00 0.00 7 TYR A C 7
ATOM 2766 O O . TYR A 1 7 ? -4.994 -1.414 -7.896 1.00 0.00 7 TYR A O 7
ATOM 2784 N N . GLY A 1 8 ? -3.998 -0.158 -6.303 1.00 0.00 8 GLY A N 7
ATOM 2785 C CA . GLY A 1 8 ? -2.720 -0.040 -6.952 1.00 0.00 8 GLY A CA 7
ATOM 2786 C C . GLY A 1 8 ? -1.836 -1.014 -6.249 1.00 0.00 8 GLY A C 7
ATOM 2787 O O . GLY A 1 8 ? -2.198 -1.522 -5.187 1.00 0.00 8 GLY A O 7
ATOM 2791 N N . PHE A 1 9 ? -0.650 -1.309 -6.823 1.00 0.00 9 PHE A N 7
ATOM 2792 C CA . PHE A 1 9 ? 0.265 -2.299 -6.298 1.00 0.00 9 PHE A CA 7
ATOM 2793 C C . PHE A 1 9 ? 1.060 -1.654 -5.201 1.00 0.00 9 PHE A C 7
ATOM 2794 O O . PHE A 1 9 ? 1.406 -0.479 -5.308 1.00 0.00 9 PHE A O 7
ATOM 2811 N N . CYS A 1 10 ? 1.360 -2.400 -4.117 1.00 0.00 10 CYS A N 7
ATOM 2812 C CA . CYS A 1 10 ? 2.138 -1.879 -3.019 1.00 0.00 10 CYS A CA 7
ATOM 2813 C C . CYS A 1 10 ? 3.390 -2.703 -2.936 1.00 0.00 10 CYS A C 7
ATOM 2814 O O . CYS A 1 10 ? 3.563 -3.672 -3.674 1.00 0.00 10 CYS A O 7
ATOM 2821 N N . SER A 1 11 ? 4.307 -2.273 -2.055 1.00 0.00 11 SER A N 7
ATOM 2822 C CA . SER A 1 11 ? 5.638 -2.749 -1.831 1.00 0.00 11 SER A CA 7
ATOM 2823 C C . SER A 1 11 ? 6.003 -1.583 -0.957 1.00 0.00 11 SER A C 7
ATOM 2824 O O . SER A 1 11 ? 5.094 -1.049 -0.313 1.00 0.00 11 SER A O 7
ATOM 2832 N N . LEU A 1 12 ? 7.263 -1.090 -0.966 1.00 0.00 12 LEU A N 7
ATOM 2833 C CA . LEU A 1 12 ? 7.586 0.194 -0.385 1.00 0.00 12 LEU A CA 7
ATOM 2834 C C . LEU A 1 12 ? 8.170 0.993 -1.533 1.00 0.00 12 LEU A C 7
ATOM 2835 O O . LEU A 1 12 ? 9.336 0.745 -1.837 1.00 0.00 12 LEU A O 7
ATOM 2851 N N . PRO A 1 13 ? 7.473 1.918 -2.217 1.00 0.00 13 PRO A N 7
ATOM 2852 C CA . PRO A 1 13 ? 8.033 2.412 -3.466 1.00 0.00 13 PRO A CA 7
ATOM 2853 C C . PRO A 1 13 ? 7.763 3.892 -3.547 1.00 0.00 13 PRO A C 7
ATOM 2854 O O . PRO A 1 13 ? 7.643 4.412 -4.653 1.00 0.00 13 PRO A O 7
ATOM 2865 N N . ILE A 1 14 ? 7.666 4.587 -2.397 1.00 0.00 14 ILE A N 7
ATOM 2866 C CA . ILE A 1 14 ? 7.416 6.008 -2.380 1.00 0.00 14 ILE A CA 7
ATOM 2867 C C . ILE A 1 14 ? 8.520 6.577 -1.552 1.00 0.00 14 ILE A C 7
ATOM 2868 O O . ILE A 1 14 ? 9.293 7.409 -2.021 1.00 0.00 14 ILE A O 7
ATOM 2884 N N . LEU A 1 15 ? 8.667 6.082 -0.311 1.00 0.00 15 LEU A N 7
ATOM 2885 C CA . LEU A 1 15 ? 9.872 6.233 0.448 1.00 0.00 15 LEU A CA 7
ATOM 2886 C C . LEU A 1 15 ? 10.142 4.786 0.727 1.00 0.00 15 LEU A C 7
ATOM 2887 O O . LEU A 1 15 ? 9.548 3.905 0.100 1.00 0.00 15 LEU A O 7
ATOM 2903 N N . LYS A 1 16 ? 11.003 4.497 1.725 1.00 0.00 16 LYS A N 7
ATOM 2904 C CA . LYS A 1 16 ? 11.259 3.158 2.193 1.00 0.00 16 LYS A CA 7
ATOM 2905 C C . LYS A 1 16 ? 10.373 2.912 3.381 1.00 0.00 16 LYS A C 7
ATOM 2906 O O . LYS A 1 16 ? 10.725 2.193 4.313 1.00 0.00 16 LYS A O 7
ATOM 2925 N N . ASN A 1 17 ? 9.165 3.495 3.339 1.00 0.00 17 ASN A N 7
ATOM 2926 C CA . ASN A 1 17 ? 8.037 3.106 4.116 1.00 0.00 17 ASN A CA 7
ATOM 2927 C C . ASN A 1 17 ? 7.008 3.563 3.132 1.00 0.00 17 ASN A C 7
ATOM 2928 O O . ASN A 1 17 ? 7.343 4.289 2.191 1.00 0.00 17 ASN A O 7
ATOM 2939 N N . GLY A 1 18 ? 5.753 3.150 3.290 1.00 0.00 18 GLY A N 7
ATOM 2940 C CA . GLY A 1 18 ? 4.698 3.538 2.421 1.00 0.00 18 GLY A CA 7
ATOM 2941 C C . GLY A 1 18 ? 3.592 2.921 3.182 1.00 0.00 18 GLY A C 7
ATOM 2942 O O . GLY A 1 18 ? 3.874 2.102 4.060 1.00 0.00 18 GLY A O 7
ATOM 2946 N N . LEU A 1 19 ? 2.340 3.320 2.900 1.00 0.00 19 LEU A N 7
ATOM 2947 C CA . LEU A 1 19 ? 1.163 2.787 3.508 1.00 0.00 19 LEU A CA 7
ATOM 2948 C C . LEU A 1 19 ? 0.240 3.004 2.367 1.00 0.00 19 LEU A C 7
ATOM 2949 O O . LEU A 1 19 ? 0.546 3.820 1.491 1.00 0.00 19 LEU A O 7
ATOM 2965 N N . CYS A 1 20 ? -0.899 2.294 2.335 1.00 0.00 20 CYS A N 7
ATOM 2966 C CA . CYS A 1 20 ? -1.913 2.508 1.339 1.00 0.00 20 CYS A CA 7
ATOM 2967 C C . CYS A 1 20 ? -2.842 3.528 1.907 1.00 0.00 20 CYS A C 7
ATOM 2968 O O . CYS A 1 20 ? -3.018 3.576 3.121 1.00 0.00 20 CYS A O 7
ATOM 2975 N N . CYS A 1 21 ? -3.492 4.358 1.060 1.00 0.00 21 CYS A N 7
ATOM 2976 C CA . CYS A 1 21 ? -4.384 5.404 1.539 1.00 0.00 21 CYS A CA 7
ATOM 2977 C C . CYS A 1 21 ? -5.619 4.822 2.187 1.00 0.00 21 CYS A C 7
ATOM 2978 O O . CYS A 1 21 ? -6.193 5.402 3.104 1.00 0.00 21 CYS A O 7
ATOM 2985 N N . SER A 1 22 ? -6.047 3.629 1.739 1.00 0.00 22 SER A N 7
ATOM 2986 C CA . SER A 1 22 ? -7.190 2.939 2.272 1.00 0.00 22 SER A CA 7
ATOM 2987 C C . SER A 1 22 ? -6.762 2.038 3.406 1.00 0.00 22 SER A C 7
ATOM 2988 O O . SER A 1 22 ? -7.595 1.415 4.059 1.00 0.00 22 SER A O 7
ATOM 2996 N N . GLY A 1 23 ? -5.444 1.969 3.688 1.00 0.00 23 GLY A N 7
ATOM 2997 C CA . GLY A 1 23 ? -4.932 1.306 4.856 1.00 0.00 23 GLY A CA 7
ATOM 2998 C C . GLY A 1 23 ? -4.108 0.134 4.451 1.00 0.00 23 GLY A C 7
ATOM 2999 O O . GLY A 1 23 ? -2.878 0.197 4.467 1.00 0.00 23 GLY A O 7
ATOM 3003 N N . ALA A 1 24 ? -4.775 -0.988 4.101 1.00 0.00 24 ALA A N 7
ATOM 3004 C CA . ALA A 1 24 ? -4.123 -2.277 4.036 1.00 0.00 24 ALA A CA 7
ATOM 3005 C C . ALA A 1 24 ? -3.445 -2.458 2.713 1.00 0.00 24 ALA A C 7
ATOM 3006 O O . ALA A 1 24 ? -3.896 -1.922 1.700 1.00 0.00 24 ALA A O 7
ATOM 3013 N N . CYS A 1 25 ? -2.360 -3.261 2.709 1.00 0.00 25 CYS A N 7
ATOM 3014 C CA . CYS A 1 25 ? -1.574 -3.604 1.562 1.00 0.00 25 CYS A CA 7
ATOM 3015 C C . CYS A 1 25 ? -1.683 -5.086 1.654 1.00 0.00 25 CYS A C 7
ATOM 3016 O O . CYS A 1 25 ? -1.501 -5.631 2.741 1.00 0.00 25 CYS A O 7
ATOM 3023 N N . VAL A 1 26 ? -2.020 -5.763 0.543 1.00 0.00 26 VAL A N 7
ATOM 3024 C CA . VAL A 1 26 ? -2.174 -7.190 0.473 1.00 0.00 26 VAL A CA 7
ATOM 3025 C C . VAL A 1 26 ? -1.617 -7.535 -0.894 1.00 0.00 26 VAL A C 7
ATOM 3026 O O . VAL A 1 26 ? -2.128 -8.362 -1.646 1.00 0.00 26 VAL A O 7
ATOM 3039 N N . GLY A 1 27 ? -0.518 -6.851 -1.282 1.00 0.00 27 GLY A N 7
ATOM 3040 C CA . GLY A 1 27 ? 0.105 -7.000 -2.581 1.00 0.00 27 GLY A CA 7
ATOM 3041 C C . GLY A 1 27 ? -0.391 -5.865 -3.415 1.00 0.00 27 GLY A C 7
ATOM 3042 O O . GLY A 1 27 ? 0.375 -5.044 -3.924 1.00 0.00 27 GLY A O 7
ATOM 3046 N N . VAL A 1 28 ? -1.728 -5.758 -3.519 1.00 0.00 28 VAL A N 7
ATOM 3047 C CA . VAL A 1 28 ? -2.371 -4.559 -3.980 1.00 0.00 28 VAL A CA 7
ATOM 3048 C C . VAL A 1 28 ? -2.788 -3.857 -2.725 1.00 0.00 28 VAL A C 7
ATOM 3049 O O . VAL A 1 28 ? -2.804 -4.455 -1.652 1.00 0.00 28 VAL A O 7
ATOM 3062 N N . CYS A 1 29 ? -3.125 -2.563 -2.826 1.00 0.00 29 CYS A N 7
ATOM 3063 C CA . CYS A 1 29 ? -3.703 -1.830 -1.734 1.00 0.00 29 CYS A CA 7
ATOM 3064 C C . CYS A 1 29 ? -5.158 -2.132 -1.702 1.00 0.00 29 CYS A C 7
ATOM 3065 O O . CYS A 1 29 ? -5.799 -2.199 -2.750 1.00 0.00 29 CYS A O 7
ATOM 3072 N N . ALA A 1 30 ? -5.718 -2.308 -0.495 1.00 0.00 30 ALA A N 7
ATOM 3073 C CA . ALA A 1 30 ? -7.104 -2.651 -0.358 1.00 0.00 30 ALA A CA 7
ATOM 3074 C C . ALA A 1 30 ? -7.531 -2.017 0.925 1.00 0.00 30 ALA A C 7
ATOM 3075 O O . ALA A 1 30 ? -6.964 -1.004 1.343 1.00 0.00 30 ALA A O 7
ATOM 3082 N N . ASP A 1 31 ? -8.551 -2.606 1.567 1.00 0.00 31 ASP A N 7
ATOM 3083 C CA . ASP A 1 31 ? -9.124 -2.194 2.804 1.00 0.00 31 ASP A CA 7
ATOM 3084 C C . ASP A 1 31 ? -10.072 -3.330 2.962 1.00 0.00 31 ASP A C 7
ATOM 3085 O O . ASP A 1 31 ? -10.032 -4.268 2.160 1.00 0.00 31 ASP A O 7
ATOM 3094 N N . LEU A 1 32 ? -10.962 -3.245 3.965 1.00 0.00 32 LEU A N 7
ATOM 3095 C CA . LEU A 1 32 ? -11.977 -4.228 4.227 1.00 0.00 32 LEU A CA 7
ATOM 3096 C C . LEU A 1 32 ? -13.191 -3.863 3.349 1.00 0.00 32 LEU A C 7
ATOM 3097 O O . LEU A 1 32 ? -14.234 -3.440 3.859 1.00 0.00 32 LEU A O 7
ATOM 3116 N N . ASP A 1 1 ? 6.977 8.757 1.623 1.00 0.00 1 ASP A N 8
ATOM 3117 C CA . ASP A 1 1 ? 6.437 8.749 0.234 1.00 0.00 1 ASP A CA 8
ATOM 3118 C C . ASP A 1 1 ? 5.199 9.581 0.358 1.00 0.00 1 ASP A C 8
ATOM 3119 O O . ASP A 1 1 ? 5.155 10.479 1.197 1.00 0.00 1 ASP A O 8
ATOM 3130 N N . ASP A 1 2 ? 4.163 9.293 -0.457 1.00 0.00 2 ASP A N 8
ATOM 3131 C CA . ASP A 1 2 ? 2.853 9.878 -0.315 1.00 0.00 2 ASP A CA 8
ATOM 3132 C C . ASP A 1 2 ? 2.049 8.771 0.300 1.00 0.00 2 ASP A C 8
ATOM 3133 O O . ASP A 1 2 ? 2.355 8.325 1.404 1.00 0.00 2 ASP A O 8
ATOM 3142 N N . CYS A 1 3 ? 1.040 8.236 -0.414 1.00 0.00 3 CYS A N 8
ATOM 3143 C CA . CYS A 1 3 ? 0.408 7.012 -0.021 1.00 0.00 3 CYS A CA 8
ATOM 3144 C C . CYS A 1 3 ? 0.406 6.280 -1.312 1.00 0.00 3 CYS A C 8
ATOM 3145 O O . CYS A 1 3 ? 0.679 6.879 -2.355 1.00 0.00 3 CYS A O 8
ATOM 3152 N N . ILE A 1 4 ? 0.096 4.978 -1.249 1.00 0.00 4 ILE A N 8
ATOM 3153 C CA . ILE A 1 4 ? -0.046 4.123 -2.387 1.00 0.00 4 ILE A CA 8
ATOM 3154 C C . ILE A 1 4 ? -1.545 4.083 -2.627 1.00 0.00 4 ILE A C 8
ATOM 3155 O O . ILE A 1 4 ? -2.337 4.270 -1.699 1.00 0.00 4 ILE A O 8
ATOM 3171 N N . LYS A 1 5 ? -1.954 3.919 -3.907 1.00 0.00 5 LYS A N 8
ATOM 3172 C CA . LYS A 1 5 ? -3.290 4.179 -4.393 1.00 0.00 5 LYS A CA 8
ATOM 3173 C C . LYS A 1 5 ? -4.170 3.014 -4.019 1.00 0.00 5 LYS A C 8
ATOM 3174 O O . LYS A 1 5 ? -3.679 1.888 -4.062 1.00 0.00 5 LYS A O 8
ATOM 3208 N N . TYR A 1 7 ? -6.167 -0.093 -4.647 1.00 0.00 7 TYR A N 8
ATOM 3209 C CA . TYR A 1 7 ? -6.101 -1.018 -5.756 1.00 0.00 7 TYR A CA 8
ATOM 3210 C C . TYR A 1 7 ? -4.961 -0.706 -6.684 1.00 0.00 7 TYR A C 8
ATOM 3211 O O . TYR A 1 7 ? -4.955 -1.116 -7.843 1.00 0.00 7 TYR A O 8
ATOM 3229 N N . GLY A 1 8 ? -3.921 -0.026 -6.155 1.00 0.00 8 GLY A N 8
ATOM 3230 C CA . GLY A 1 8 ? -2.637 0.076 -6.795 1.00 0.00 8 GLY A CA 8
ATOM 3231 C C . GLY A 1 8 ? -1.802 -1.006 -6.186 1.00 0.00 8 GLY A C 8
ATOM 3232 O O . GLY A 1 8 ? -2.213 -1.636 -5.213 1.00 0.00 8 GLY A O 8
ATOM 3236 N N . PHE A 1 9 ? -0.602 -1.251 -6.750 1.00 0.00 9 PHE A N 8
ATOM 3237 C CA . PHE A 1 9 ? 0.283 -2.311 -6.329 1.00 0.00 9 PHE A CA 8
ATOM 3238 C C . PHE A 1 9 ? 1.138 -1.732 -5.231 1.00 0.00 9 PHE A C 8
ATOM 3239 O O . PHE A 1 9 ? 1.527 -0.566 -5.313 1.00 0.00 9 PHE A O 8
ATOM 3256 N N . CYS A 1 10 ? 1.429 -2.501 -4.163 1.00 0.00 10 CYS A N 8
ATOM 3257 C CA . CYS A 1 10 ? 2.132 -1.978 -3.020 1.00 0.00 10 CYS A CA 8
ATOM 3258 C C . CYS A 1 10 ? 3.078 -3.020 -2.506 1.00 0.00 10 CYS A C 8
ATOM 3259 O O . CYS A 1 10 ? 3.188 -4.124 -3.034 1.00 0.00 10 CYS A O 8
ATOM 3266 N N . SER A 1 11 ? 3.782 -2.650 -1.426 1.00 0.00 11 SER A N 8
ATOM 3267 C CA . SER A 1 11 ? 4.569 -3.475 -0.566 1.00 0.00 11 SER A CA 8
ATOM 3268 C C . SER A 1 11 ? 4.540 -2.522 0.598 1.00 0.00 11 SER A C 8
ATOM 3269 O O . SER A 1 11 ? 3.761 -1.563 0.557 1.00 0.00 11 SER A O 8
ATOM 3277 N N . LEU A 1 12 ? 5.379 -2.702 1.635 1.00 0.00 12 LEU A N 8
ATOM 3278 C CA . LEU A 1 12 ? 5.542 -1.705 2.653 1.00 0.00 12 LEU A CA 8
ATOM 3279 C C . LEU A 1 12 ? 6.984 -1.410 2.401 1.00 0.00 12 LEU A C 8
ATOM 3280 O O . LEU A 1 12 ? 7.693 -2.388 2.164 1.00 0.00 12 LEU A O 8
ATOM 3296 N N . PRO A 1 13 ? 7.497 -0.190 2.418 1.00 0.00 13 PRO A N 8
ATOM 3297 C CA . PRO A 1 13 ? 8.876 0.091 2.035 1.00 0.00 13 PRO A CA 8
ATOM 3298 C C . PRO A 1 13 ? 9.824 -0.169 3.189 1.00 0.00 13 PRO A C 8
ATOM 3299 O O . PRO A 1 13 ? 10.889 0.449 3.233 1.00 0.00 13 PRO A O 8
ATOM 3310 N N . ILE A 1 14 ? 9.464 -1.094 4.109 1.00 0.00 14 ILE A N 8
ATOM 3311 C CA . ILE A 1 14 ? 10.228 -1.577 5.231 1.00 0.00 14 ILE A CA 8
ATOM 3312 C C . ILE A 1 14 ? 10.295 -0.525 6.304 1.00 0.00 14 ILE A C 8
ATOM 3313 O O . ILE A 1 14 ? 9.824 -0.733 7.420 1.00 0.00 14 ILE A O 8
ATOM 3329 N N . LEU A 1 15 ? 10.838 0.659 5.970 1.00 0.00 15 LEU A N 8
ATOM 3330 C CA . LEU A 1 15 ? 10.755 1.824 6.805 1.00 0.00 15 LEU A CA 8
ATOM 3331 C C . LEU A 1 15 ? 9.488 2.464 6.338 1.00 0.00 15 LEU A C 8
ATOM 3332 O O . LEU A 1 15 ? 9.455 3.057 5.260 1.00 0.00 15 LEU A O 8
ATOM 3348 N N . LYS A 1 16 ? 8.394 2.293 7.114 1.00 0.00 16 LYS A N 8
ATOM 3349 C CA . LYS A 1 16 ? 7.049 2.578 6.684 1.00 0.00 16 LYS A CA 8
ATOM 3350 C C . LYS A 1 16 ? 6.864 4.065 6.608 1.00 0.00 16 LYS A C 8
ATOM 3351 O O . LYS A 1 16 ? 6.678 4.741 7.616 1.00 0.00 16 LYS A O 8
ATOM 3370 N N . ASN A 1 17 ? 6.952 4.596 5.375 1.00 0.00 17 ASN A N 8
ATOM 3371 C CA . ASN A 1 17 ? 6.877 6.008 5.114 1.00 0.00 17 ASN A CA 8
ATOM 3372 C C . ASN A 1 17 ? 5.927 6.184 3.965 1.00 0.00 17 ASN A C 8
ATOM 3373 O O . ASN A 1 17 ? 5.763 7.279 3.431 1.00 0.00 17 ASN A O 8
ATOM 3384 N N . GLY A 1 18 ? 5.260 5.096 3.551 1.00 0.00 18 GLY A N 8
ATOM 3385 C CA . GLY A 1 18 ? 4.280 5.115 2.516 1.00 0.00 18 GLY A CA 8
ATOM 3386 C C . GLY A 1 18 ? 3.576 3.886 2.939 1.00 0.00 18 GLY A C 8
ATOM 3387 O O . GLY A 1 18 ? 4.210 3.033 3.566 1.00 0.00 18 GLY A O 8
ATOM 3391 N N . LEU A 1 19 ? 2.267 3.804 2.658 1.00 0.00 19 LEU A N 8
ATOM 3392 C CA . LEU A 1 19 ? 1.368 2.783 3.087 1.00 0.00 19 LEU A CA 8
ATOM 3393 C C . LEU A 1 19 ? 0.285 3.106 2.114 1.00 0.00 19 LEU A C 8
ATOM 3394 O O . LEU A 1 19 ? 0.431 4.049 1.331 1.00 0.00 19 LEU A O 8
ATOM 3410 N N . CYS A 1 20 ? -0.832 2.360 2.133 1.00 0.00 20 CYS A N 8
ATOM 3411 C CA . CYS A 1 20 ? -1.934 2.588 1.233 1.00 0.00 20 CYS A CA 8
ATOM 3412 C C . CYS A 1 20 ? -2.840 3.601 1.864 1.00 0.00 20 CYS A C 8
ATOM 3413 O O . CYS A 1 20 ? -2.924 3.666 3.089 1.00 0.00 20 CYS A O 8
ATOM 3420 N N . CYS A 1 21 ? -3.581 4.398 1.059 1.00 0.00 21 CYS A N 8
ATOM 3421 C CA . CYS A 1 21 ? -4.451 5.430 1.601 1.00 0.00 21 CYS A CA 8
ATOM 3422 C C . CYS A 1 21 ? -5.662 4.798 2.243 1.00 0.00 21 CYS A C 8
ATOM 3423 O O . CYS A 1 21 ? -6.234 5.330 3.193 1.00 0.00 21 CYS A O 8
ATOM 3430 N N . SER A 1 22 ? -6.062 3.619 1.748 1.00 0.00 22 SER A N 8
ATOM 3431 C CA . SER A 1 22 ? -7.130 2.832 2.294 1.00 0.00 22 SER A CA 8
ATOM 3432 C C . SER A 1 22 ? -6.597 1.864 3.327 1.00 0.00 22 SER A C 8
ATOM 3433 O O . SER A 1 22 ? -7.313 0.966 3.769 1.00 0.00 22 SER A O 8
ATOM 3441 N N . GLY A 1 23 ? -5.329 2.020 3.760 1.00 0.00 23 GLY A N 8
ATOM 3442 C CA . GLY A 1 23 ? -4.806 1.263 4.863 1.00 0.00 23 GLY A CA 8
ATOM 3443 C C . GLY A 1 23 ? -4.091 0.046 4.384 1.00 0.00 23 GLY A C 8
ATOM 3444 O O . GLY A 1 23 ? -2.861 0.015 4.385 1.00 0.00 23 GLY A O 8
ATOM 3448 N N . ALA A 1 24 ? -4.836 -1.016 3.995 1.00 0.00 24 ALA A N 8
ATOM 3449 C CA . ALA A 1 24 ? -4.244 -2.338 3.947 1.00 0.00 24 ALA A CA 8
ATOM 3450 C C . ALA A 1 24 ? -3.518 -2.527 2.652 1.00 0.00 24 ALA A C 8
ATOM 3451 O O . ALA A 1 24 ? -3.993 -2.087 1.608 1.00 0.00 24 ALA A O 8
ATOM 3458 N N . CYS A 1 25 ? -2.358 -3.216 2.702 1.00 0.00 25 CYS A N 8
ATOM 3459 C CA . CYS A 1 25 ? -1.581 -3.571 1.553 1.00 0.00 25 CYS A CA 8
ATOM 3460 C C . CYS A 1 25 ? -1.629 -5.051 1.663 1.00 0.00 25 CYS A C 8
ATOM 3461 O O . CYS A 1 25 ? -1.377 -5.573 2.745 1.00 0.00 25 CYS A O 8
ATOM 3468 N N . VAL A 1 26 ? -1.975 -5.755 0.570 1.00 0.00 26 VAL A N 8
ATOM 3469 C CA . VAL A 1 26 ? -2.036 -7.190 0.538 1.00 0.00 26 VAL A CA 8
ATOM 3470 C C . VAL A 1 26 ? -1.515 -7.522 -0.848 1.00 0.00 26 VAL A C 8
ATOM 3471 O O . VAL A 1 26 ? -2.049 -8.344 -1.591 1.00 0.00 26 VAL A O 8
ATOM 3484 N N . GLY A 1 27 ? -0.432 -6.828 -1.265 1.00 0.00 27 GLY A N 8
ATOM 3485 C CA . GLY A 1 27 ? 0.146 -6.965 -2.586 1.00 0.00 27 GLY A CA 8
ATOM 3486 C C . GLY A 1 27 ? -0.427 -5.859 -3.409 1.00 0.00 27 GLY A C 8
ATOM 3487 O O . GLY A 1 27 ? 0.281 -4.974 -3.885 1.00 0.00 27 GLY A O 8
ATOM 3491 N N . VAL A 1 28 ? -1.765 -5.854 -3.550 1.00 0.00 28 VAL A N 8
ATOM 3492 C CA . VAL A 1 28 ? -2.482 -4.704 -4.024 1.00 0.00 28 VAL A CA 8
ATOM 3493 C C . VAL A 1 28 ? -2.913 -3.997 -2.774 1.00 0.00 28 VAL A C 8
ATOM 3494 O O . VAL A 1 28 ? -2.970 -4.601 -1.704 1.00 0.00 28 VAL A O 8
ATOM 3507 N N . CYS A 1 29 ? -3.193 -2.684 -2.869 1.00 0.00 29 CYS A N 8
ATOM 3508 C CA . CYS A 1 29 ? -3.729 -1.925 -1.768 1.00 0.00 29 CYS A CA 8
ATOM 3509 C C . CYS A 1 29 ? -5.184 -2.221 -1.711 1.00 0.00 29 CYS A C 8
ATOM 3510 O O . CYS A 1 29 ? -5.857 -2.191 -2.739 1.00 0.00 29 CYS A O 8
ATOM 3517 N N . ALA A 1 30 ? -5.697 -2.509 -0.509 1.00 0.00 30 ALA A N 8
ATOM 3518 C CA . ALA A 1 30 ? -7.065 -2.880 -0.335 1.00 0.00 30 ALA A CA 8
ATOM 3519 C C . ALA A 1 30 ? -7.547 -1.988 0.754 1.00 0.00 30 ALA A C 8
ATOM 3520 O O . ALA A 1 30 ? -6.912 -0.981 1.087 1.00 0.00 30 ALA A O 8
ATOM 3527 N N . ASP A 1 31 ? -8.696 -2.339 1.334 1.00 0.00 31 ASP A N 8
ATOM 3528 C CA . ASP A 1 31 ? -9.300 -1.618 2.402 1.00 0.00 31 ASP A CA 8
ATOM 3529 C C . ASP A 1 31 ? -9.669 -2.732 3.315 1.00 0.00 31 ASP A C 8
ATOM 3530 O O . ASP A 1 31 ? -9.614 -3.896 2.910 1.00 0.00 31 ASP A O 8
ATOM 3539 N N . LEU A 1 32 ? -10.045 -2.376 4.550 1.00 0.00 32 LEU A N 8
ATOM 3540 C CA . LEU A 1 32 ? -10.641 -3.211 5.538 1.00 0.00 32 LEU A CA 8
ATOM 3541 C C . LEU A 1 32 ? -11.343 -2.061 6.273 1.00 0.00 32 LEU A C 8
ATOM 3542 O O . LEU A 1 32 ? -11.098 -0.904 5.893 1.00 0.00 32 LEU A O 8
ATOM 3561 N N . ASP A 1 1 ? 6.168 12.804 -0.943 1.00 0.00 1 ASP A N 9
ATOM 3562 C CA . ASP A 1 1 ? 5.830 11.587 -0.133 1.00 0.00 1 ASP A CA 9
ATOM 3563 C C . ASP A 1 1 ? 4.395 11.349 -0.472 1.00 0.00 1 ASP A C 9
ATOM 3564 O O . ASP A 1 1 ? 3.701 12.311 -0.798 1.00 0.00 1 ASP A O 9
ATOM 3575 N N . ASP A 1 2 ? 3.929 10.082 -0.481 1.00 0.00 2 ASP A N 9
ATOM 3576 C CA . ASP A 1 2 ? 2.660 9.762 -1.070 1.00 0.00 2 ASP A CA 9
ATOM 3577 C C . ASP A 1 2 ? 2.237 8.583 -0.266 1.00 0.00 2 ASP A C 9
ATOM 3578 O O . ASP A 1 2 ? 3.080 7.972 0.397 1.00 0.00 2 ASP A O 9
ATOM 3587 N N . CYS A 1 3 ? 0.933 8.236 -0.340 1.00 0.00 3 CYS A N 9
ATOM 3588 C CA . CYS A 1 3 ? 0.413 6.985 0.145 1.00 0.00 3 CYS A CA 9
ATOM 3589 C C . CYS A 1 3 ? 0.212 6.212 -1.123 1.00 0.00 3 CYS A C 9
ATOM 3590 O O . CYS A 1 3 ? 0.281 6.792 -2.207 1.00 0.00 3 CYS A O 9
ATOM 3597 N N . ILE A 1 4 ? -0.001 4.888 -1.016 1.00 0.00 4 ILE A N 9
ATOM 3598 C CA . ILE A 1 4 ? -0.106 4.022 -2.159 1.00 0.00 4 ILE A CA 9
ATOM 3599 C C . ILE A 1 4 ? -1.585 3.904 -2.466 1.00 0.00 4 ILE A C 9
ATOM 3600 O O . ILE A 1 4 ? -2.429 3.874 -1.569 1.00 0.00 4 ILE A O 9
ATOM 3616 N N . LYS A 1 5 ? -1.913 3.880 -3.774 1.00 0.00 5 LYS A N 9
ATOM 3617 C CA . LYS A 1 5 ? -3.212 4.113 -4.354 1.00 0.00 5 LYS A CA 9
ATOM 3618 C C . LYS A 1 5 ? -4.146 2.972 -4.038 1.00 0.00 5 LYS A C 9
ATOM 3619 O O . LYS A 1 5 ? -3.699 1.828 -4.138 1.00 0.00 5 LYS A O 9
ATOM 3653 N N . TYR A 1 7 ? -6.237 -0.072 -4.718 1.00 0.00 7 TYR A N 9
ATOM 3654 C CA . TYR A 1 7 ? -6.161 -0.995 -5.824 1.00 0.00 7 TYR A CA 9
ATOM 3655 C C . TYR A 1 7 ? -5.003 -0.715 -6.748 1.00 0.00 7 TYR A C 9
ATOM 3656 O O . TYR A 1 7 ? -5.012 -1.128 -7.905 1.00 0.00 7 TYR A O 9
ATOM 3674 N N . GLY A 1 8 ? -3.936 -0.064 -6.247 1.00 0.00 8 GLY A N 9
ATOM 3675 C CA . GLY A 1 8 ? -2.669 -0.030 -6.931 1.00 0.00 8 GLY A CA 9
ATOM 3676 C C . GLY A 1 8 ? -1.839 -1.075 -6.262 1.00 0.00 8 GLY A C 9
ATOM 3677 O O . GLY A 1 8 ? -2.199 -1.547 -5.182 1.00 0.00 8 GLY A O 9
ATOM 3681 N N . PHE A 1 9 ? -0.699 -1.447 -6.890 1.00 0.00 9 PHE A N 9
ATOM 3682 C CA . PHE A 1 9 ? 0.266 -2.406 -6.383 1.00 0.00 9 PHE A CA 9
ATOM 3683 C C . PHE A 1 9 ? 0.891 -1.801 -5.159 1.00 0.00 9 PHE A C 9
ATOM 3684 O O . PHE A 1 9 ? 1.032 -0.581 -5.111 1.00 0.00 9 PHE A O 9
ATOM 3701 N N . CYS A 1 10 ? 1.297 -2.594 -4.147 1.00 0.00 10 CYS A N 9
ATOM 3702 C CA . CYS A 1 10 ? 1.931 -1.993 -3.004 1.00 0.00 10 CYS A CA 9
ATOM 3703 C C . CYS A 1 10 ? 2.985 -2.930 -2.545 1.00 0.00 10 CYS A C 9
ATOM 3704 O O . CYS A 1 10 ? 3.200 -3.991 -3.128 1.00 0.00 10 CYS A O 9
ATOM 3711 N N . SER A 1 11 ? 3.688 -2.495 -1.495 1.00 0.00 11 SER A N 9
ATOM 3712 C CA . SER A 1 11 ? 4.868 -3.056 -0.953 1.00 0.00 11 SER A CA 9
ATOM 3713 C C . SER A 1 11 ? 4.856 -2.226 0.298 1.00 0.00 11 SER A C 9
ATOM 3714 O O . SER A 1 11 ? 3.868 -1.527 0.543 1.00 0.00 11 SER A O 9
ATOM 3722 N N . LEU A 1 12 ? 5.940 -2.254 1.088 1.00 0.00 12 LEU A N 9
ATOM 3723 C CA . LEU A 1 12 ? 6.102 -1.395 2.235 1.00 0.00 12 LEU A CA 9
ATOM 3724 C C . LEU A 1 12 ? 7.161 -0.389 1.856 1.00 0.00 12 LEU A C 9
ATOM 3725 O O . LEU A 1 12 ? 6.845 0.800 1.899 1.00 0.00 12 LEU A O 9
ATOM 3741 N N . PRO A 1 13 ? 8.394 -0.705 1.438 1.00 0.00 13 PRO A N 9
ATOM 3742 C CA . PRO A 1 13 ? 9.255 0.296 0.830 1.00 0.00 13 PRO A CA 9
ATOM 3743 C C . PRO A 1 13 ? 8.748 0.651 -0.550 1.00 0.00 13 PRO A C 9
ATOM 3744 O O . PRO A 1 13 ? 8.181 -0.213 -1.225 1.00 0.00 13 PRO A O 9
ATOM 3755 N N . ILE A 1 14 ? 8.962 1.917 -0.958 1.00 0.00 14 ILE A N 9
ATOM 3756 C CA . ILE A 1 14 ? 8.748 2.388 -2.299 1.00 0.00 14 ILE A CA 9
ATOM 3757 C C . ILE A 1 14 ? 9.890 3.351 -2.468 1.00 0.00 14 ILE A C 9
ATOM 3758 O O . ILE A 1 14 ? 10.983 2.962 -2.864 1.00 0.00 14 ILE A O 9
ATOM 3774 N N . LEU A 1 15 ? 9.677 4.635 -2.121 1.00 0.00 15 LEU A N 9
ATOM 3775 C CA . LEU A 1 15 ? 10.699 5.645 -2.141 1.00 0.00 15 LEU A CA 9
ATOM 3776 C C . LEU A 1 15 ? 11.422 5.557 -0.836 1.00 0.00 15 LEU A C 9
ATOM 3777 O O . LEU A 1 15 ? 12.634 5.369 -0.793 1.00 0.00 15 LEU A O 9
ATOM 3793 N N . LYS A 1 16 ? 10.665 5.709 0.271 1.00 0.00 16 LYS A N 9
ATOM 3794 C CA . LYS A 1 16 ? 11.202 5.606 1.599 1.00 0.00 16 LYS A CA 9
ATOM 3795 C C . LYS A 1 16 ? 10.443 4.473 2.216 1.00 0.00 16 LYS A C 9
ATOM 3796 O O . LYS A 1 16 ? 10.968 3.384 2.441 1.00 0.00 16 LYS A O 9
ATOM 3815 N N . ASN A 1 17 ? 9.147 4.694 2.474 1.00 0.00 17 ASN A N 9
ATOM 3816 C CA . ASN A 1 17 ? 8.226 3.715 2.969 1.00 0.00 17 ASN A CA 9
ATOM 3817 C C . ASN A 1 17 ? 7.001 4.330 2.401 1.00 0.00 17 ASN A C 9
ATOM 3818 O O . ASN A 1 17 ? 7.082 5.421 1.830 1.00 0.00 17 ASN A O 9
ATOM 3829 N N . GLY A 1 18 ? 5.857 3.645 2.525 1.00 0.00 18 GLY A N 9
ATOM 3830 C CA . GLY A 1 18 ? 4.602 4.129 2.072 1.00 0.00 18 GLY A CA 9
ATOM 3831 C C . GLY A 1 18 ? 3.728 3.185 2.803 1.00 0.00 18 GLY A C 9
ATOM 3832 O O . GLY A 1 18 ? 4.238 2.325 3.525 1.00 0.00 18 GLY A O 9
ATOM 3836 N N . LEU A 1 19 ? 2.409 3.329 2.634 1.00 0.00 19 LEU A N 9
ATOM 3837 C CA . LEU A 1 19 ? 1.431 2.430 3.144 1.00 0.00 19 LEU A CA 9
ATOM 3838 C C . LEU A 1 19 ? 0.335 2.862 2.232 1.00 0.00 19 LEU A C 9
ATOM 3839 O O . LEU A 1 19 ? 0.529 3.798 1.450 1.00 0.00 19 LEU A O 9
ATOM 3855 N N . CYS A 1 20 ? -0.829 2.201 2.278 1.00 0.00 20 CYS A N 9
ATOM 3856 C CA . CYS A 1 20 ? -1.884 2.446 1.335 1.00 0.00 20 CYS A CA 9
ATOM 3857 C C . CYS A 1 20 ? -2.772 3.515 1.869 1.00 0.00 20 CYS A C 9
ATOM 3858 O O . CYS A 1 20 ? -2.880 3.688 3.077 1.00 0.00 20 CYS A O 9
ATOM 3865 N N . CYS A 1 21 ? -3.455 4.255 0.965 1.00 0.00 21 CYS A N 9
ATOM 3866 C CA . CYS A 1 21 ? -4.278 5.379 1.357 1.00 0.00 21 CYS A CA 9
ATOM 3867 C C . CYS A 1 21 ? -5.526 4.891 2.056 1.00 0.00 21 CYS A C 9
ATOM 3868 O O . CYS A 1 21 ? -6.046 5.558 2.947 1.00 0.00 21 CYS A O 9
ATOM 3875 N N . SER A 1 22 ? -6.008 3.687 1.682 1.00 0.00 22 SER A N 9
ATOM 3876 C CA . SER A 1 22 ? -7.148 3.038 2.274 1.00 0.00 22 SER A CA 9
ATOM 3877 C C . SER A 1 22 ? -6.712 2.167 3.431 1.00 0.00 22 SER A C 9
ATOM 3878 O O . SER A 1 22 ? -7.542 1.554 4.099 1.00 0.00 22 SER A O 9
ATOM 3886 N N . GLY A 1 23 ? -5.391 2.099 3.695 1.00 0.00 23 GLY A N 9
ATOM 3887 C CA . GLY A 1 23 ? -4.851 1.448 4.859 1.00 0.00 23 GLY A CA 9
ATOM 3888 C C . GLY A 1 23 ? -4.142 0.196 4.472 1.00 0.00 23 GLY A C 9
ATOM 3889 O O . GLY A 1 23 ? -2.917 0.114 4.572 1.00 0.00 23 GLY A O 9
ATOM 3893 N N . ALA A 1 24 ? -4.904 -0.835 4.043 1.00 0.00 24 ALA A N 9
ATOM 3894 C CA . ALA A 1 24 ? -4.397 -2.189 4.019 1.00 0.00 24 ALA A CA 9
ATOM 3895 C C . ALA A 1 24 ? -3.636 -2.416 2.747 1.00 0.00 24 ALA A C 9
ATOM 3896 O O . ALA A 1 24 ? -3.995 -1.874 1.705 1.00 0.00 24 ALA A O 9
ATOM 3903 N N . CYS A 1 25 ? -2.567 -3.233 2.814 1.00 0.00 25 CYS A N 9
ATOM 3904 C CA . CYS A 1 25 ? -1.702 -3.521 1.709 1.00 0.00 25 CYS A CA 9
ATOM 3905 C C . CYS A 1 25 ? -1.621 -5.009 1.800 1.00 0.00 25 CYS A C 9
ATOM 3906 O O . CYS A 1 25 ? -1.432 -5.534 2.897 1.00 0.00 25 CYS A O 9
ATOM 3913 N N . VAL A 1 26 ? -1.789 -5.711 0.662 1.00 0.00 26 VAL A N 9
ATOM 3914 C CA . VAL A 1 26 ? -1.385 -7.081 0.469 1.00 0.00 26 VAL A CA 9
ATOM 3915 C C . VAL A 1 26 ? -0.585 -6.903 -0.794 1.00 0.00 26 VAL A C 9
ATOM 3916 O O . VAL A 1 26 ? 0.258 -6.023 -0.830 1.00 0.00 26 VAL A O 9
ATOM 3929 N N . GLY A 1 27 ? -0.814 -7.616 -1.916 1.00 0.00 27 GLY A N 9
ATOM 3930 C CA . GLY A 1 27 ? 0.008 -7.382 -3.102 1.00 0.00 27 GLY A CA 9
ATOM 3931 C C . GLY A 1 27 ? -0.408 -6.115 -3.799 1.00 0.00 27 GLY A C 9
ATOM 3932 O O . GLY A 1 27 ? 0.241 -5.613 -4.716 1.00 0.00 27 GLY A O 9
ATOM 3936 N N . VAL A 1 28 ? -1.534 -5.565 -3.338 1.00 0.00 28 VAL A N 9
ATOM 3937 C CA . VAL A 1 28 ? -2.218 -4.459 -3.918 1.00 0.00 28 VAL A CA 9
ATOM 3938 C C . VAL A 1 28 ? -2.784 -3.846 -2.684 1.00 0.00 28 VAL A C 9
ATOM 3939 O O . VAL A 1 28 ? -2.841 -4.520 -1.650 1.00 0.00 28 VAL A O 9
ATOM 3952 N N . CYS A 1 29 ? -3.188 -2.563 -2.764 1.00 0.00 29 CYS A N 9
ATOM 3953 C CA . CYS A 1 29 ? -3.810 -1.874 -1.666 1.00 0.00 29 CYS A CA 9
ATOM 3954 C C . CYS A 1 29 ? -5.237 -2.293 -1.589 1.00 0.00 29 CYS A C 9
ATOM 3955 O O . CYS A 1 29 ? -5.912 -2.386 -2.614 1.00 0.00 29 CYS A O 9
ATOM 3962 N N . ALA A 1 30 ? -5.714 -2.555 -0.359 1.00 0.00 30 ALA A N 9
ATOM 3963 C CA . ALA A 1 30 ? -7.034 -3.058 -0.109 1.00 0.00 30 ALA A CA 9
ATOM 3964 C C . ALA A 1 30 ? -7.642 -2.149 0.913 1.00 0.00 30 ALA A C 9
ATOM 3965 O O . ALA A 1 30 ? -7.145 -1.049 1.177 1.00 0.00 30 ALA A O 9
ATOM 3972 N N . ASP A 1 31 ? -8.753 -2.595 1.519 1.00 0.00 31 ASP A N 9
ATOM 3973 C CA . ASP A 1 31 ? -9.527 -1.822 2.426 1.00 0.00 31 ASP A CA 9
ATOM 3974 C C . ASP A 1 31 ? -10.250 -2.928 3.122 1.00 0.00 31 ASP A C 9
ATOM 3975 O O . ASP A 1 31 ? -10.117 -4.085 2.714 1.00 0.00 31 ASP A O 9
ATOM 3984 N N . LEU A 1 32 ? -11.031 -2.577 4.153 1.00 0.00 32 LEU A N 9
ATOM 3985 C CA . LEU A 1 32 ? -11.989 -3.399 4.822 1.00 0.00 32 LEU A CA 9
ATOM 3986 C C . LEU A 1 32 ? -12.917 -2.229 5.187 1.00 0.00 32 LEU A C 9
ATOM 3987 O O . LEU A 1 32 ? -12.507 -1.077 4.970 1.00 0.00 32 LEU A O 9
ATOM 4006 N N . ASP A 1 1 ? 7.001 8.470 2.316 1.00 0.00 1 ASP A N 10
ATOM 4007 C CA . ASP A 1 1 ? 6.756 8.787 0.880 1.00 0.00 1 ASP A CA 10
ATOM 4008 C C . ASP A 1 1 ? 5.363 9.329 0.889 1.00 0.00 1 ASP A C 10
ATOM 4009 O O . ASP A 1 1 ? 5.020 10.016 1.850 1.00 0.00 1 ASP A O 10
ATOM 4020 N N . ASP A 1 2 ? 4.552 9.057 -0.151 1.00 0.00 2 ASP A N 10
ATOM 4021 C CA . ASP A 1 2 ? 3.191 9.530 -0.255 1.00 0.00 2 ASP A CA 10
ATOM 4022 C C . ASP A 1 2 ? 2.337 8.460 0.380 1.00 0.00 2 ASP A C 10
ATOM 4023 O O . ASP A 1 2 ? 2.675 7.937 1.441 1.00 0.00 2 ASP A O 10
ATOM 4032 N N . CYS A 1 3 ? 1.226 8.056 -0.272 1.00 0.00 3 CYS A N 10
ATOM 4033 C CA . CYS A 1 3 ? 0.554 6.834 0.072 1.00 0.00 3 CYS A CA 10
ATOM 4034 C C . CYS A 1 3 ? 0.581 6.131 -1.239 1.00 0.00 3 CYS A C 10
ATOM 4035 O O . CYS A 1 3 ? 0.914 6.752 -2.249 1.00 0.00 3 CYS A O 10
ATOM 4042 N N . ILE A 1 4 ? 0.232 4.834 -1.256 1.00 0.00 4 ILE A N 10
ATOM 4043 C CA . ILE A 1 4 ? 0.079 4.086 -2.472 1.00 0.00 4 ILE A CA 10
ATOM 4044 C C . ILE A 1 4 ? -1.418 4.054 -2.686 1.00 0.00 4 ILE A C 10
ATOM 4045 O O . ILE A 1 4 ? -2.198 4.249 -1.748 1.00 0.00 4 ILE A O 10
ATOM 4061 N N . LYS A 1 5 ? -1.836 3.903 -3.964 1.00 0.00 5 LYS A N 10
ATOM 4062 C CA . LYS A 1 5 ? -3.155 4.214 -4.450 1.00 0.00 5 LYS A CA 10
ATOM 4063 C C . LYS A 1 5 ? -4.076 3.081 -4.091 1.00 0.00 5 LYS A C 10
ATOM 4064 O O . LYS A 1 5 ? -3.645 1.935 -4.198 1.00 0.00 5 LYS A O 10
ATOM 4098 N N . TYR A 1 7 ? -6.290 0.105 -4.693 1.00 0.00 7 TYR A N 10
ATOM 4099 C CA . TYR A 1 7 ? -6.348 -0.805 -5.811 1.00 0.00 7 TYR A CA 10
ATOM 4100 C C . TYR A 1 7 ? -5.299 -0.473 -6.833 1.00 0.00 7 TYR A C 10
ATOM 4101 O O . TYR A 1 7 ? -5.520 -0.539 -8.037 1.00 0.00 7 TYR A O 10
ATOM 4119 N N . GLY A 1 8 ? -4.088 -0.160 -6.325 1.00 0.00 8 GLY A N 10
ATOM 4120 C CA . GLY A 1 8 ? -2.859 -0.150 -7.068 1.00 0.00 8 GLY A CA 10
ATOM 4121 C C . GLY A 1 8 ? -2.002 -1.093 -6.282 1.00 0.00 8 GLY A C 10
ATOM 4122 O O . GLY A 1 8 ? -2.423 -1.551 -5.217 1.00 0.00 8 GLY A O 10
ATOM 4126 N N . PHE A 1 9 ? -0.796 -1.424 -6.795 1.00 0.00 9 PHE A N 10
ATOM 4127 C CA . PHE A 1 9 ? 0.082 -2.402 -6.189 1.00 0.00 9 PHE A CA 10
ATOM 4128 C C . PHE A 1 9 ? 0.975 -1.702 -5.219 1.00 0.00 9 PHE A C 10
ATOM 4129 O O . PHE A 1 9 ? 1.361 -0.557 -5.442 1.00 0.00 9 PHE A O 10
ATOM 4146 N N . CYS A 1 10 ? 1.318 -2.391 -4.116 1.00 0.00 10 CYS A N 10
ATOM 4147 C CA . CYS A 1 10 ? 2.123 -1.865 -3.053 1.00 0.00 10 CYS A CA 10
ATOM 4148 C C . CYS A 1 10 ? 3.099 -2.953 -2.716 1.00 0.00 10 CYS A C 10
ATOM 4149 O O . CYS A 1 10 ? 3.201 -3.952 -3.425 1.00 0.00 10 CYS A O 10
ATOM 4156 N N . SER A 1 11 ? 3.838 -2.775 -1.611 1.00 0.00 11 SER A N 10
ATOM 4157 C CA . SER A 1 11 ? 4.810 -3.695 -1.134 1.00 0.00 11 SER A CA 10
ATOM 4158 C C . SER A 1 11 ? 5.044 -3.062 0.202 1.00 0.00 11 SER A C 10
ATOM 4159 O O . SER A 1 11 ? 4.282 -2.163 0.573 1.00 0.00 11 SER A O 10
ATOM 4167 N N . LEU A 1 12 ? 6.104 -3.491 0.918 1.00 0.00 12 LEU A N 10
ATOM 4168 C CA . LEU A 1 12 ? 6.574 -2.904 2.140 1.00 0.00 12 LEU A CA 10
ATOM 4169 C C . LEU A 1 12 ? 7.933 -2.444 1.680 1.00 0.00 12 LEU A C 10
ATOM 4170 O O . LEU A 1 12 ? 8.679 -3.317 1.239 1.00 0.00 12 LEU A O 10
ATOM 4186 N N . PRO A 1 13 ? 8.304 -1.161 1.674 1.00 0.00 13 PRO A N 10
ATOM 4187 C CA . PRO A 1 13 ? 9.562 -0.740 1.072 1.00 0.00 13 PRO A CA 10
ATOM 4188 C C . PRO A 1 13 ? 10.768 -1.094 1.904 1.00 0.00 13 PRO A C 10
ATOM 4189 O O . PRO A 1 13 ? 11.677 -1.743 1.392 1.00 0.00 13 PRO A O 10
ATOM 4200 N N . ILE A 1 14 ? 10.813 -0.628 3.167 1.00 0.00 14 ILE A N 10
ATOM 4201 C CA . ILE A 1 14 ? 11.942 -0.848 4.031 1.00 0.00 14 ILE A CA 10
ATOM 4202 C C . ILE A 1 14 ? 11.340 -0.853 5.399 1.00 0.00 14 ILE A C 10
ATOM 4203 O O . ILE A 1 14 ? 11.537 -1.794 6.165 1.00 0.00 14 ILE A O 10
ATOM 4219 N N . LEU A 1 15 ? 10.537 0.184 5.715 1.00 0.00 15 LEU A N 10
ATOM 4220 C CA . LEU A 1 15 ? 9.733 0.204 6.904 1.00 0.00 15 LEU A CA 10
ATOM 4221 C C . LEU A 1 15 ? 8.365 0.466 6.359 1.00 0.00 15 LEU A C 10
ATOM 4222 O O . LEU A 1 15 ? 8.125 0.354 5.158 1.00 0.00 15 LEU A O 10
ATOM 4238 N N . LYS A 1 16 ? 7.433 0.889 7.235 1.00 0.00 16 LYS A N 10
ATOM 4239 C CA . LYS A 1 16 ? 6.125 1.357 6.857 1.00 0.00 16 LYS A CA 10
ATOM 4240 C C . LYS A 1 16 ? 6.265 2.831 6.578 1.00 0.00 16 LYS A C 10
ATOM 4241 O O . LYS A 1 16 ? 5.727 3.681 7.282 1.00 0.00 16 LYS A O 10
ATOM 4260 N N . ASN A 1 17 ? 7.037 3.161 5.524 1.00 0.00 17 ASN A N 10
ATOM 4261 C CA . ASN A 1 17 ? 7.403 4.518 5.177 1.00 0.00 17 ASN A CA 10
ATOM 4262 C C . ASN A 1 17 ? 6.536 5.005 4.044 1.00 0.00 17 ASN A C 10
ATOM 4263 O O . ASN A 1 17 ? 6.791 6.054 3.445 1.00 0.00 17 ASN A O 10
ATOM 4274 N N . GLY A 1 18 ? 5.464 4.260 3.747 1.00 0.00 18 GLY A N 10
ATOM 4275 C CA . GLY A 1 18 ? 4.444 4.579 2.799 1.00 0.00 18 GLY A CA 10
ATOM 4276 C C . GLY A 1 18 ? 3.478 3.541 3.241 1.00 0.00 18 GLY A C 10
ATOM 4277 O O . GLY A 1 18 ? 3.888 2.629 3.964 1.00 0.00 18 GLY A O 10
ATOM 4281 N N . LEU A 1 19 ? 2.198 3.632 2.851 1.00 0.00 19 LEU A N 10
ATOM 4282 C CA . LEU A 1 19 ? 1.226 2.646 3.199 1.00 0.00 19 LEU A CA 10
ATOM 4283 C C . LEU A 1 19 ? 0.207 3.038 2.186 1.00 0.00 19 LEU A C 10
ATOM 4284 O O . LEU A 1 19 ? 0.426 3.985 1.426 1.00 0.00 19 LEU A O 10
ATOM 4300 N N . CYS A 1 20 ? -0.920 2.323 2.134 1.00 0.00 20 CYS A N 10
ATOM 4301 C CA . CYS A 1 20 ? -1.990 2.579 1.215 1.00 0.00 20 CYS A CA 10
ATOM 4302 C C . CYS A 1 20 ? -2.913 3.541 1.877 1.00 0.00 20 CYS A C 10
ATOM 4303 O O . CYS A 1 20 ? -3.075 3.499 3.095 1.00 0.00 20 CYS A O 10
ATOM 4310 N N . CYS A 1 21 ? -3.579 4.420 1.098 1.00 0.00 21 CYS A N 10
ATOM 4311 C CA . CYS A 1 21 ? -4.448 5.435 1.666 1.00 0.00 21 CYS A CA 10
ATOM 4312 C C . CYS A 1 21 ? -5.684 4.791 2.263 1.00 0.00 21 CYS A C 10
ATOM 4313 O O . CYS A 1 21 ? -6.251 5.285 3.232 1.00 0.00 21 CYS A O 10
ATOM 4320 N N . SER A 1 22 ? -6.101 3.633 1.718 1.00 0.00 22 SER A N 10
ATOM 4321 C CA . SER A 1 22 ? -7.190 2.838 2.221 1.00 0.00 22 SER A CA 10
ATOM 4322 C C . SER A 1 22 ? -6.695 1.823 3.228 1.00 0.00 22 SER A C 10
ATOM 4323 O O . SER A 1 22 ? -7.432 0.927 3.634 1.00 0.00 22 SER A O 10
ATOM 4331 N N . GLY A 1 23 ? -5.430 1.934 3.685 1.00 0.00 23 GLY A N 10
ATOM 4332 C CA . GLY A 1 23 ? -4.980 1.209 4.845 1.00 0.00 23 GLY A CA 10
ATOM 4333 C C . GLY A 1 23 ? -4.278 -0.053 4.469 1.00 0.00 23 GLY A C 10
ATOM 4334 O O . GLY A 1 23 ? -3.075 -0.181 4.685 1.00 0.00 23 GLY A O 10
ATOM 4338 N N . ALA A 1 24 ? -5.003 -1.054 3.923 1.00 0.00 24 ALA A N 10
ATOM 4339 C CA . ALA A 1 24 ? -4.461 -2.396 3.856 1.00 0.00 24 ALA A CA 10
ATOM 4340 C C . ALA A 1 24 ? -3.632 -2.544 2.619 1.00 0.00 24 ALA A C 10
ATOM 4341 O O . ALA A 1 24 ? -3.987 -2.010 1.571 1.00 0.00 24 ALA A O 10
ATOM 4348 N N . CYS A 1 25 ? -2.511 -3.291 2.712 1.00 0.00 25 CYS A N 10
ATOM 4349 C CA . CYS A 1 25 ? -1.626 -3.555 1.615 1.00 0.00 25 CYS A CA 10
ATOM 4350 C C . CYS A 1 25 ? -1.454 -5.022 1.781 1.00 0.00 25 CYS A C 10
ATOM 4351 O O . CYS A 1 25 ? -1.129 -5.458 2.883 1.00 0.00 25 CYS A O 10
ATOM 4358 N N . VAL A 1 26 ? -1.683 -5.815 0.718 1.00 0.00 26 VAL A N 10
ATOM 4359 C CA . VAL A 1 26 ? -1.397 -7.222 0.719 1.00 0.00 26 VAL A CA 10
ATOM 4360 C C . VAL A 1 26 ? -1.140 -7.483 -0.743 1.00 0.00 26 VAL A C 10
ATOM 4361 O O . VAL A 1 26 ? -1.862 -8.188 -1.446 1.00 0.00 26 VAL A O 10
ATOM 4374 N N . GLY A 1 27 ? -0.081 -6.831 -1.272 1.00 0.00 27 GLY A N 10
ATOM 4375 C CA . GLY A 1 27 ? 0.290 -6.919 -2.666 1.00 0.00 27 GLY A CA 10
ATOM 4376 C C . GLY A 1 27 ? -0.411 -5.808 -3.375 1.00 0.00 27 GLY A C 10
ATOM 4377 O O . GLY A 1 27 ? 0.213 -4.883 -3.891 1.00 0.00 27 GLY A O 10
ATOM 4381 N N . VAL A 1 28 ? -1.753 -5.854 -3.376 1.00 0.00 28 VAL A N 10
ATOM 4382 C CA . VAL A 1 28 ? -2.563 -4.747 -3.802 1.00 0.00 28 VAL A CA 10
ATOM 4383 C C . VAL A 1 28 ? -2.841 -3.956 -2.566 1.00 0.00 28 VAL A C 10
ATOM 4384 O O . VAL A 1 28 ? -2.821 -4.497 -1.456 1.00 0.00 28 VAL A O 10
ATOM 4397 N N . CYS A 1 29 ? -3.121 -2.651 -2.753 1.00 0.00 29 CYS A N 10
ATOM 4398 C CA . CYS A 1 29 ? -3.682 -1.810 -1.738 1.00 0.00 29 CYS A CA 10
ATOM 4399 C C . CYS A 1 29 ? -5.142 -2.094 -1.725 1.00 0.00 29 CYS A C 10
ATOM 4400 O O . CYS A 1 29 ? -5.809 -1.942 -2.748 1.00 0.00 29 CYS A O 10
ATOM 4407 N N . ALA A 1 30 ? -5.664 -2.504 -0.562 1.00 0.00 30 ALA A N 10
ATOM 4408 C CA . ALA A 1 30 ? -7.044 -2.857 -0.418 1.00 0.00 30 ALA A CA 10
ATOM 4409 C C . ALA A 1 30 ? -7.523 -2.006 0.709 1.00 0.00 30 ALA A C 10
ATOM 4410 O O . ALA A 1 30 ? -7.046 -0.890 0.913 1.00 0.00 30 ALA A O 10
ATOM 4417 N N . ASP A 1 31 ? -8.472 -2.534 1.481 1.00 0.00 31 ASP A N 10
ATOM 4418 C CA . ASP A 1 31 ? -9.089 -1.919 2.602 1.00 0.00 31 ASP A CA 10
ATOM 4419 C C . ASP A 1 31 ? -9.285 -3.181 3.370 1.00 0.00 31 ASP A C 10
ATOM 4420 O O . ASP A 1 31 ? -9.131 -4.258 2.784 1.00 0.00 31 ASP A O 10
ATOM 4429 N N . LEU A 1 32 ? -9.577 -3.104 4.677 1.00 0.00 32 LEU A N 10
ATOM 4430 C CA . LEU A 1 32 ? -9.693 -4.284 5.477 1.00 0.00 32 LEU A CA 10
ATOM 4431 C C . LEU A 1 32 ? -11.104 -4.129 6.040 1.00 0.00 32 LEU A C 10
ATOM 4432 O O . LEU A 1 32 ? -11.372 -3.145 6.740 1.00 0.00 32 LEU A O 10
ATOM 4451 N N . ASP A 1 1 ? 4.494 14.026 0.477 1.00 0.00 1 ASP A N 11
ATOM 4452 C CA . ASP A 1 1 ? 3.970 12.789 1.133 1.00 0.00 1 ASP A CA 11
ATOM 4453 C C . ASP A 1 1 ? 3.108 12.210 0.065 1.00 0.00 1 ASP A C 11
ATOM 4454 O O . ASP A 1 1 ? 2.703 12.949 -0.835 1.00 0.00 1 ASP A O 11
ATOM 4465 N N . ASP A 1 2 ? 2.810 10.903 0.130 1.00 0.00 2 ASP A N 11
ATOM 4466 C CA . ASP A 1 2 ? 1.996 10.219 -0.824 1.00 0.00 2 ASP A CA 11
ATOM 4467 C C . ASP A 1 2 ? 1.588 9.090 0.055 1.00 0.00 2 ASP A C 11
ATOM 4468 O O . ASP A 1 2 ? 2.072 9.007 1.188 1.00 0.00 2 ASP A O 11
ATOM 4477 N N . CYS A 1 3 ? 0.736 8.194 -0.460 1.00 0.00 3 CYS A N 11
ATOM 4478 C CA . CYS A 1 3 ? 0.421 6.927 0.115 1.00 0.00 3 CYS A CA 11
ATOM 4479 C C . CYS A 1 3 ? 0.204 6.206 -1.175 1.00 0.00 3 CYS A C 11
ATOM 4480 O O . CYS A 1 3 ? 0.134 6.870 -2.216 1.00 0.00 3 CYS A O 11
ATOM 4487 N N . ILE A 1 4 ? 0.136 4.861 -1.148 1.00 0.00 4 ILE A N 11
ATOM 4488 C CA . ILE A 1 4 ? -0.015 4.082 -2.350 1.00 0.00 4 ILE A CA 11
ATOM 4489 C C . ILE A 1 4 ? -1.506 3.964 -2.543 1.00 0.00 4 ILE A C 11
ATOM 4490 O O . ILE A 1 4 ? -2.268 3.878 -1.577 1.00 0.00 4 ILE A O 11
ATOM 4506 N N . LYS A 1 5 ? -1.961 4.057 -3.809 1.00 0.00 5 LYS A N 11
ATOM 4507 C CA . LYS A 1 5 ? -3.320 4.411 -4.134 1.00 0.00 5 LYS A CA 11
ATOM 4508 C C . LYS A 1 5 ? -4.161 3.153 -4.100 1.00 0.00 5 LYS A C 11
ATOM 4509 O O . LYS A 1 5 ? -3.623 2.084 -4.387 1.00 0.00 5 LYS A O 11
ATOM 4543 N N . TYR A 1 7 ? -6.208 -0.076 -4.883 1.00 0.00 7 TYR A N 11
ATOM 4544 C CA . TYR A 1 7 ? -6.138 -0.959 -6.022 1.00 0.00 7 TYR A CA 11
ATOM 4545 C C . TYR A 1 7 ? -5.044 -0.595 -6.988 1.00 0.00 7 TYR A C 11
ATOM 4546 O O . TYR A 1 7 ? -5.120 -0.883 -8.179 1.00 0.00 7 TYR A O 11
ATOM 4564 N N . GLY A 1 8 ? -3.947 -0.029 -6.449 1.00 0.00 8 GLY A N 11
ATOM 4565 C CA . GLY A 1 8 ? -2.663 -0.014 -7.093 1.00 0.00 8 GLY A CA 11
ATOM 4566 C C . GLY A 1 8 ? -1.889 -1.055 -6.345 1.00 0.00 8 GLY A C 11
ATOM 4567 O O . GLY A 1 8 ? -2.334 -1.533 -5.297 1.00 0.00 8 GLY A O 11
ATOM 4571 N N . PHE A 1 9 ? -0.705 -1.449 -6.863 1.00 0.00 9 PHE A N 11
ATOM 4572 C CA . PHE A 1 9 ? 0.112 -2.461 -6.235 1.00 0.00 9 PHE A CA 11
ATOM 4573 C C . PHE A 1 9 ? 0.992 -1.766 -5.247 1.00 0.00 9 PHE A C 11
ATOM 4574 O O . PHE A 1 9 ? 1.446 -0.647 -5.483 1.00 0.00 9 PHE A O 11
ATOM 4591 N N . CYS A 1 10 ? 1.247 -2.431 -4.107 1.00 0.00 10 CYS A N 11
ATOM 4592 C CA . CYS A 1 10 ? 2.160 -1.969 -3.104 1.00 0.00 10 CYS A CA 11
ATOM 4593 C C . CYS A 1 10 ? 3.208 -3.047 -3.097 1.00 0.00 10 CYS A C 11
ATOM 4594 O O . CYS A 1 10 ? 3.840 -3.287 -4.124 1.00 0.00 10 CYS A O 11
ATOM 4601 N N . SER A 1 11 ? 3.405 -3.755 -1.968 1.00 0.00 11 SER A N 11
ATOM 4602 C CA . SER A 1 11 ? 4.236 -4.918 -1.963 1.00 0.00 11 SER A CA 11
ATOM 4603 C C . SER A 1 11 ? 3.685 -5.710 -0.817 1.00 0.00 11 SER A C 11
ATOM 4604 O O . SER A 1 11 ? 2.467 -5.790 -0.661 1.00 0.00 11 SER A O 11
ATOM 4612 N N . LEU A 1 12 ? 4.556 -6.290 0.022 1.00 0.00 12 LEU A N 11
ATOM 4613 C CA . LEU A 1 12 ? 4.195 -7.132 1.113 1.00 0.00 12 LEU A CA 11
ATOM 4614 C C . LEU A 1 12 ? 5.319 -6.819 2.055 1.00 0.00 12 LEU A C 11
ATOM 4615 O O . LEU A 1 12 ? 6.385 -6.448 1.553 1.00 0.00 12 LEU A O 11
ATOM 4631 N N . PRO A 1 13 ? 5.183 -6.972 3.374 1.00 0.00 13 PRO A N 11
ATOM 4632 C CA . PRO A 1 13 ? 6.205 -6.599 4.346 1.00 0.00 13 PRO A CA 11
ATOM 4633 C C . PRO A 1 13 ? 7.360 -7.568 4.375 1.00 0.00 13 PRO A C 11
ATOM 4634 O O . PRO A 1 13 ? 8.234 -7.420 5.225 1.00 0.00 13 PRO A O 11
ATOM 4645 N N . ILE A 1 14 ? 7.387 -8.564 3.471 1.00 0.00 14 ILE A N 11
ATOM 4646 C CA . ILE A 1 14 ? 8.492 -9.473 3.335 1.00 0.00 14 ILE A CA 11
ATOM 4647 C C . ILE A 1 14 ? 9.393 -8.929 2.247 1.00 0.00 14 ILE A C 11
ATOM 4648 O O . ILE A 1 14 ? 10.520 -9.388 2.074 1.00 0.00 14 ILE A O 11
ATOM 4664 N N . LEU A 1 15 ? 8.908 -7.925 1.477 1.00 0.00 15 LEU A N 11
ATOM 4665 C CA . LEU A 1 15 ? 9.645 -7.372 0.368 1.00 0.00 15 LEU A CA 11
ATOM 4666 C C . LEU A 1 15 ? 10.079 -6.009 0.780 1.00 0.00 15 LEU A C 11
ATOM 4667 O O . LEU A 1 15 ? 11.253 -5.778 1.054 1.00 0.00 15 LEU A O 11
ATOM 4683 N N . LYS A 1 16 ? 9.124 -5.069 0.849 1.00 0.00 16 LYS A N 11
ATOM 4684 C CA . LYS A 1 16 ? 9.369 -3.769 1.400 1.00 0.00 16 LYS A CA 11
ATOM 4685 C C . LYS A 1 16 ? 8.321 -3.692 2.462 1.00 0.00 16 LYS A C 11
ATOM 4686 O O . LYS A 1 16 ? 8.502 -4.214 3.556 1.00 0.00 16 LYS A O 11
ATOM 4705 N N . ASN A 1 17 ? 7.188 -3.054 2.142 1.00 0.00 17 ASN A N 11
ATOM 4706 C CA . ASN A 1 17 ? 6.049 -2.874 2.990 1.00 0.00 17 ASN A CA 11
ATOM 4707 C C . ASN A 1 17 ? 5.244 -2.058 2.023 1.00 0.00 17 ASN A C 11
ATOM 4708 O O . ASN A 1 17 ? 5.598 -1.999 0.840 1.00 0.00 17 ASN A O 11
ATOM 4719 N N . GLY A 1 18 ? 4.176 -1.375 2.456 1.00 0.00 18 GLY A N 11
ATOM 4720 C CA . GLY A 1 18 ? 3.548 -0.421 1.598 1.00 0.00 18 GLY A CA 11
ATOM 4721 C C . GLY A 1 18 ? 2.605 0.256 2.512 1.00 0.00 18 GLY A C 11
ATOM 4722 O O . GLY A 1 18 ? 2.071 -0.397 3.407 1.00 0.00 18 GLY A O 11
ATOM 4726 N N . LEU A 1 19 ? 2.392 1.573 2.325 1.00 0.00 19 LEU A N 11
ATOM 4727 C CA . LEU A 1 19 ? 1.478 2.325 3.130 1.00 0.00 19 LEU A CA 11
ATOM 4728 C C . LEU A 1 19 ? 0.459 2.784 2.148 1.00 0.00 19 LEU A C 11
ATOM 4729 O O . LEU A 1 19 ? 0.695 3.688 1.343 1.00 0.00 19 LEU A O 11
ATOM 4745 N N . CYS A 1 20 ? -0.689 2.093 2.155 1.00 0.00 20 CYS A N 11
ATOM 4746 C CA . CYS A 1 20 ? -1.771 2.309 1.237 1.00 0.00 20 CYS A CA 11
ATOM 4747 C C . CYS A 1 20 ? -2.698 3.312 1.830 1.00 0.00 20 CYS A C 11
ATOM 4748 O O . CYS A 1 20 ? -2.857 3.368 3.044 1.00 0.00 20 CYS A O 11
ATOM 4755 N N . CYS A 1 21 ? -3.369 4.116 0.977 1.00 0.00 21 CYS A N 11
ATOM 4756 C CA . CYS A 1 21 ? -4.202 5.207 1.447 1.00 0.00 21 CYS A CA 11
ATOM 4757 C C . CYS A 1 21 ? -5.411 4.698 2.196 1.00 0.00 21 CYS A C 11
ATOM 4758 O O . CYS A 1 21 ? -5.837 5.287 3.182 1.00 0.00 21 CYS A O 11
ATOM 4765 N N . SER A 1 22 ? -5.983 3.559 1.754 1.00 0.00 22 SER A N 11
ATOM 4766 C CA . SER A 1 22 ? -7.107 2.921 2.398 1.00 0.00 22 SER A CA 11
ATOM 4767 C C . SER A 1 22 ? -6.646 1.921 3.432 1.00 0.00 22 SER A C 11
ATOM 4768 O O . SER A 1 22 ? -7.436 1.101 3.896 1.00 0.00 22 SER A O 11
ATOM 4776 N N . GLY A 1 23 ? -5.359 1.963 3.845 1.00 0.00 23 GLY A N 11
ATOM 4777 C CA . GLY A 1 23 ? -4.920 1.225 5.000 1.00 0.00 23 GLY A CA 11
ATOM 4778 C C . GLY A 1 23 ? -4.276 -0.055 4.594 1.00 0.00 23 GLY A C 11
ATOM 4779 O O . GLY A 1 23 ? -3.079 -0.240 4.795 1.00 0.00 23 GLY A O 11
ATOM 4783 N N . ALA A 1 24 ? -5.057 -1.007 4.033 1.00 0.00 24 ALA A N 11
ATOM 4784 C CA . ALA A 1 24 ? -4.568 -2.361 3.879 1.00 0.00 24 ALA A CA 11
ATOM 4785 C C . ALA A 1 24 ? -3.717 -2.469 2.648 1.00 0.00 24 ALA A C 11
ATOM 4786 O O . ALA A 1 24 ? -4.104 -2.003 1.576 1.00 0.00 24 ALA A O 11
ATOM 4793 N N . CYS A 1 25 ? -2.534 -3.110 2.786 1.00 0.00 25 CYS A N 11
ATOM 4794 C CA . CYS A 1 25 ? -1.604 -3.385 1.723 1.00 0.00 25 CYS A CA 11
ATOM 4795 C C . CYS A 1 25 ? -1.485 -4.866 1.843 1.00 0.00 25 CYS A C 11
ATOM 4796 O O . CYS A 1 25 ? -1.130 -5.353 2.915 1.00 0.00 25 CYS A O 11
ATOM 4803 N N . VAL A 1 26 ? -1.787 -5.618 0.770 1.00 0.00 26 VAL A N 11
ATOM 4804 C CA . VAL A 1 26 ? -1.624 -7.044 0.749 1.00 0.00 26 VAL A CA 11
ATOM 4805 C C . VAL A 1 26 ? -1.362 -7.341 -0.711 1.00 0.00 26 VAL A C 11
ATOM 4806 O O . VAL A 1 26 ? -2.154 -7.946 -1.434 1.00 0.00 26 VAL A O 11
ATOM 4819 N N . GLY A 1 27 ? -0.214 -6.848 -1.230 1.00 0.00 27 GLY A N 11
ATOM 4820 C CA . GLY A 1 27 ? 0.158 -6.990 -2.619 1.00 0.00 27 GLY A CA 11
ATOM 4821 C C . GLY A 1 27 ? -0.428 -5.832 -3.349 1.00 0.00 27 GLY A C 11
ATOM 4822 O O . GLY A 1 27 ? 0.277 -4.976 -3.883 1.00 0.00 27 GLY A O 11
ATOM 4826 N N . VAL A 1 28 ? -1.765 -5.762 -3.342 1.00 0.00 28 VAL A N 11
ATOM 4827 C CA . VAL A 1 28 ? -2.507 -4.646 -3.835 1.00 0.00 28 VAL A CA 11
ATOM 4828 C C . VAL A 1 28 ? -2.874 -3.863 -2.614 1.00 0.00 28 VAL A C 11
ATOM 4829 O O . VAL A 1 28 ? -2.861 -4.391 -1.499 1.00 0.00 28 VAL A O 11
ATOM 4842 N N . CYS A 1 29 ? -3.194 -2.572 -2.819 1.00 0.00 29 CYS A N 11
ATOM 4843 C CA . CYS A 1 29 ? -3.758 -1.736 -1.799 1.00 0.00 29 CYS A CA 11
ATOM 4844 C C . CYS A 1 29 ? -5.228 -1.995 -1.788 1.00 0.00 29 CYS A C 11
ATOM 4845 O O . CYS A 1 29 ? -5.868 -1.929 -2.836 1.00 0.00 29 CYS A O 11
ATOM 4852 N N . ALA A 1 30 ? -5.791 -2.292 -0.607 1.00 0.00 30 ALA A N 11
ATOM 4853 C CA . ALA A 1 30 ? -7.164 -2.681 -0.484 1.00 0.00 30 ALA A CA 11
ATOM 4854 C C . ALA A 1 30 ? -7.642 -1.981 0.743 1.00 0.00 30 ALA A C 11
ATOM 4855 O O . ALA A 1 30 ? -7.115 -0.940 1.131 1.00 0.00 30 ALA A O 11
ATOM 4862 N N . ASP A 1 31 ? -8.642 -2.556 1.415 1.00 0.00 31 ASP A N 11
ATOM 4863 C CA . ASP A 1 31 ? -9.113 -2.091 2.676 1.00 0.00 31 ASP A CA 11
ATOM 4864 C C . ASP A 1 31 ? -9.399 -3.421 3.275 1.00 0.00 31 ASP A C 11
ATOM 4865 O O . ASP A 1 31 ? -9.309 -4.435 2.578 1.00 0.00 31 ASP A O 11
ATOM 4874 N N . LEU A 1 32 ? -9.744 -3.433 4.562 1.00 0.00 32 LEU A N 11
ATOM 4875 C CA . LEU A 1 32 ? -10.166 -4.581 5.282 1.00 0.00 32 LEU A CA 11
ATOM 4876 C C . LEU A 1 32 ? -11.071 -3.789 6.221 1.00 0.00 32 LEU A C 11
ATOM 4877 O O . LEU A 1 32 ? -10.944 -2.555 6.251 1.00 0.00 32 LEU A O 11
ATOM 4896 N N . ASP A 1 1 ? 6.544 7.150 -2.819 1.00 0.00 1 ASP A N 12
ATOM 4897 C CA . ASP A 1 1 ? 5.547 8.195 -3.183 1.00 0.00 1 ASP A CA 12
ATOM 4898 C C . ASP A 1 1 ? 5.027 8.710 -1.870 1.00 0.00 1 ASP A C 12
ATOM 4899 O O . ASP A 1 1 ? 5.819 8.884 -0.947 1.00 0.00 1 ASP A O 12
ATOM 4910 N N . ASP A 1 2 ? 3.707 8.962 -1.740 1.00 0.00 2 ASP A N 12
ATOM 4911 C CA . ASP A 1 2 ? 3.093 9.440 -0.527 1.00 0.00 2 ASP A CA 12
ATOM 4912 C C . ASP A 1 2 ? 2.439 8.212 0.049 1.00 0.00 2 ASP A C 12
ATOM 4913 O O . ASP A 1 2 ? 3.133 7.314 0.525 1.00 0.00 2 ASP A O 12
ATOM 4922 N N . CYS A 1 3 ? 1.097 8.100 -0.024 1.00 0.00 3 CYS A N 12
ATOM 4923 C CA . CYS A 1 3 ? 0.436 6.852 0.261 1.00 0.00 3 CYS A CA 12
ATOM 4924 C C . CYS A 1 3 ? 0.207 6.242 -1.085 1.00 0.00 3 CYS A C 12
ATOM 4925 O O . CYS A 1 3 ? 0.272 6.935 -2.102 1.00 0.00 3 CYS A O 12
ATOM 4932 N N . ILE A 1 4 ? -0.011 4.916 -1.110 1.00 0.00 4 ILE A N 12
ATOM 4933 C CA . ILE A 1 4 ? -0.153 4.160 -2.324 1.00 0.00 4 ILE A CA 12
ATOM 4934 C C . ILE A 1 4 ? -1.644 4.061 -2.576 1.00 0.00 4 ILE A C 12
ATOM 4935 O O . ILE A 1 4 ? -2.441 4.030 -1.640 1.00 0.00 4 ILE A O 12
ATOM 4951 N N . LYS A 1 5 ? -2.037 4.057 -3.870 1.00 0.00 5 LYS A N 12
ATOM 4952 C CA . LYS A 1 5 ? -3.379 4.227 -4.372 1.00 0.00 5 LYS A CA 12
ATOM 4953 C C . LYS A 1 5 ? -4.217 3.017 -4.039 1.00 0.00 5 LYS A C 12
ATOM 4954 O O . LYS A 1 5 ? -3.690 1.912 -4.145 1.00 0.00 5 LYS A O 12
ATOM 4988 N N . TYR A 1 7 ? -6.172 -0.177 -4.690 1.00 0.00 7 TYR A N 12
ATOM 4989 C CA . TYR A 1 7 ? -6.064 -1.069 -5.821 1.00 0.00 7 TYR A CA 12
ATOM 4990 C C . TYR A 1 7 ? -4.946 -0.698 -6.760 1.00 0.00 7 TYR A C 12
ATOM 4991 O O . TYR A 1 7 ? -4.970 -1.034 -7.941 1.00 0.00 7 TYR A O 12
ATOM 5009 N N . GLY A 1 8 ? -3.887 -0.052 -6.231 1.00 0.00 8 GLY A N 12
ATOM 5010 C CA . GLY A 1 8 ? -2.605 0.006 -6.883 1.00 0.00 8 GLY A CA 12
ATOM 5011 C C . GLY A 1 8 ? -1.823 -1.090 -6.230 1.00 0.00 8 GLY A C 12
ATOM 5012 O O . GLY A 1 8 ? -2.242 -1.611 -5.197 1.00 0.00 8 GLY A O 12
ATOM 5016 N N . PHE A 1 9 ? -0.659 -1.473 -6.798 1.00 0.00 9 PHE A N 12
ATOM 5017 C CA . PHE A 1 9 ? 0.192 -2.477 -6.198 1.00 0.00 9 PHE A CA 12
ATOM 5018 C C . PHE A 1 9 ? 1.011 -1.779 -5.160 1.00 0.00 9 PHE A C 12
ATOM 5019 O O . PHE A 1 9 ? 1.401 -0.628 -5.347 1.00 0.00 9 PHE A O 12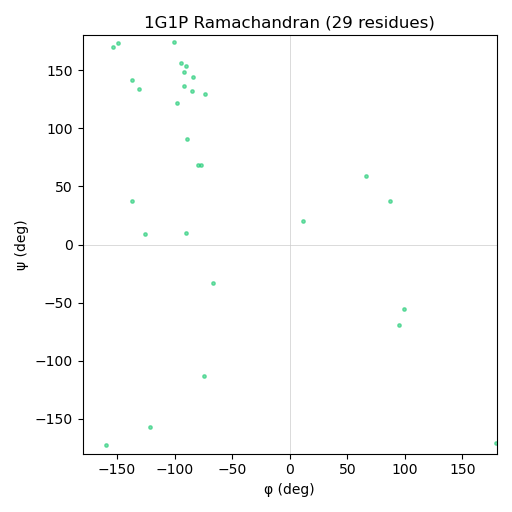
ATOM 5036 N N . CYS A 1 10 ? 1.237 -2.451 -4.016 1.00 0.00 10 CYS A N 12
ATOM 5037 C CA . CYS A 1 10 ? 1.811 -1.824 -2.860 1.00 0.00 10 CYS A CA 12
ATOM 5038 C C . CYS A 1 10 ? 3.210 -2.308 -2.660 1.00 0.00 10 CYS A C 12
ATOM 5039 O O . CYS A 1 10 ? 3.772 -3.050 -3.464 1.00 0.00 10 CYS A O 12
ATOM 5046 N N . SER A 1 11 ? 3.804 -1.803 -1.570 1.00 0.00 11 SER A N 12
ATOM 5047 C CA . SER A 1 11 ? 5.164 -1.910 -1.167 1.00 0.00 11 SER A CA 12
ATOM 5048 C C . SER A 1 11 ? 4.966 -1.230 0.160 1.00 0.00 11 SER A C 12
ATOM 5049 O O . SER A 1 11 ? 3.828 -1.212 0.636 1.00 0.00 11 SER A O 12
ATOM 5057 N N . LEU A 1 12 ? 6.014 -0.646 0.762 1.00 0.00 12 LEU A N 12
ATOM 5058 C CA . LEU A 1 12 ? 6.021 -0.158 2.111 1.00 0.00 12 LEU A CA 12
ATOM 5059 C C . LEU A 1 12 ? 6.997 0.979 1.939 1.00 0.00 12 LEU A C 12
ATOM 5060 O O . LEU A 1 12 ? 7.397 1.209 0.791 1.00 0.00 12 LEU A O 12
ATOM 5076 N N . PRO A 1 13 ? 7.434 1.699 2.976 1.00 0.00 13 PRO A N 12
ATOM 5077 C CA . PRO A 1 13 ? 8.574 2.602 2.908 1.00 0.00 13 PRO A CA 12
ATOM 5078 C C . PRO A 1 13 ? 9.840 1.886 2.515 1.00 0.00 13 PRO A C 12
ATOM 5079 O O . PRO A 1 13 ? 9.973 0.698 2.803 1.00 0.00 13 PRO A O 12
ATOM 5090 N N . ILE A 1 14 ? 10.758 2.597 1.835 1.00 0.00 14 ILE A N 12
ATOM 5091 C CA . ILE A 1 14 ? 11.983 2.032 1.335 1.00 0.00 14 ILE A CA 12
ATOM 5092 C C . ILE A 1 14 ? 12.768 3.273 1.038 1.00 0.00 14 ILE A C 12
ATOM 5093 O O . ILE A 1 14 ? 13.876 3.475 1.530 1.00 0.00 14 ILE A O 12
ATOM 5109 N N . LEU A 1 15 ? 12.129 4.183 0.281 1.00 0.00 15 LEU A N 12
ATOM 5110 C CA . LEU A 1 15 ? 12.482 5.572 0.221 1.00 0.00 15 LEU A CA 12
ATOM 5111 C C . LEU A 1 15 ? 11.238 6.163 0.820 1.00 0.00 15 LEU A C 12
ATOM 5112 O O . LEU A 1 15 ? 10.485 5.444 1.485 1.00 0.00 15 LEU A O 12
ATOM 5128 N N . LYS A 1 16 ? 10.947 7.458 0.559 1.00 0.00 16 LYS A N 12
ATOM 5129 C CA . LYS A 1 16 ? 9.708 8.069 0.990 1.00 0.00 16 LYS A CA 12
ATOM 5130 C C . LYS A 1 16 ? 8.577 7.452 0.217 1.00 0.00 16 LYS A C 12
ATOM 5131 O O . LYS A 1 16 ? 8.555 7.459 -1.018 1.00 0.00 16 LYS A O 12
ATOM 5150 N N . ASN A 1 17 ? 7.642 6.834 0.955 1.00 0.00 17 ASN A N 12
ATOM 5151 C CA . ASN A 1 17 ? 6.615 5.982 0.454 1.00 0.00 17 ASN A CA 12
ATOM 5152 C C . ASN A 1 17 ? 5.932 5.754 1.759 1.00 0.00 17 ASN A C 12
ATOM 5153 O O . ASN A 1 17 ? 6.297 6.406 2.740 1.00 0.00 17 ASN A O 12
ATOM 5164 N N . GLY A 1 18 ? 4.949 4.851 1.842 1.00 0.00 18 GLY A N 12
ATOM 5165 C CA . GLY A 1 18 ? 4.120 4.804 2.997 1.00 0.00 18 GLY A CA 12
ATOM 5166 C C . GLY A 1 18 ? 3.316 3.603 2.708 1.00 0.00 18 GLY A C 12
ATOM 5167 O O . GLY A 1 18 ? 3.697 2.814 1.840 1.00 0.00 18 GLY A O 12
ATOM 5171 N N . LEU A 1 19 ? 2.190 3.458 3.430 1.00 0.00 19 LEU A N 12
ATOM 5172 C CA . LEU A 1 19 ? 1.272 2.369 3.258 1.00 0.00 19 LEU A CA 12
ATOM 5173 C C . LEU A 1 19 ? 0.300 2.825 2.207 1.00 0.00 19 LEU A C 12
ATOM 5174 O O . LEU A 1 19 ? 0.545 3.759 1.441 1.00 0.00 19 LEU A O 12
ATOM 5190 N N . CYS A 1 20 ? -0.856 2.158 2.136 1.00 0.00 20 CYS A N 12
ATOM 5191 C CA . CYS A 1 20 ? -1.863 2.457 1.169 1.00 0.00 20 CYS A CA 12
ATOM 5192 C C . CYS A 1 20 ? -2.765 3.475 1.768 1.00 0.00 20 CYS A C 12
ATOM 5193 O O . CYS A 1 20 ? -2.876 3.566 2.989 1.00 0.00 20 CYS A O 12
ATOM 5200 N N . CYS A 1 21 ? -3.454 4.264 0.921 1.00 0.00 21 CYS A N 12
ATOM 5201 C CA . CYS A 1 21 ? -4.251 5.377 1.384 1.00 0.00 21 CYS A CA 12
ATOM 5202 C C . CYS A 1 21 ? -5.468 4.869 2.114 1.00 0.00 21 CYS A C 12
ATOM 5203 O O . CYS A 1 21 ? -5.930 5.483 3.069 1.00 0.00 21 CYS A O 12
ATOM 5210 N N . SER A 1 22 ? -5.992 3.697 1.7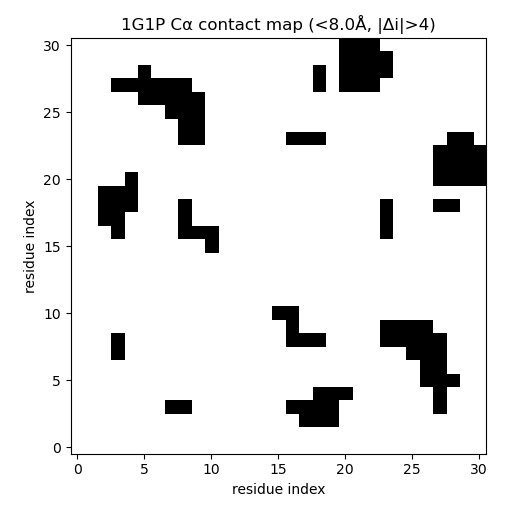00 1.00 0.00 22 SER A N 12
ATOM 5211 C CA . SER A 1 22 ? -7.098 3.030 2.342 1.00 0.00 22 SER A CA 12
ATOM 5212 C C . SER A 1 22 ? -6.595 2.077 3.406 1.00 0.00 22 SER A C 12
ATOM 5213 O O . SER A 1 22 ? -7.359 1.285 3.955 1.00 0.00 22 SER A O 12
ATOM 5221 N N . GLY A 1 23 ? -5.289 2.132 3.737 1.00 0.00 23 GLY A N 12
ATOM 5222 C CA . GLY A 1 23 ? -4.734 1.423 4.856 1.00 0.00 23 GLY A CA 12
ATOM 5223 C C . GLY A 1 23 ? -4.038 0.191 4.392 1.00 0.00 23 GLY A C 12
ATOM 5224 O O . GLY A 1 23 ? -2.810 0.115 4.428 1.00 0.00 23 GLY A O 12
ATOM 5228 N N . ALA A 1 24 ? -4.810 -0.834 3.973 1.00 0.00 24 ALA A N 12
ATOM 5229 C CA . ALA A 1 24 ? -4.280 -2.177 3.869 1.00 0.00 24 ALA A CA 12
ATOM 5230 C C . ALA A 1 24 ? -3.547 -2.374 2.577 1.00 0.00 24 ALA A C 12
ATOM 5231 O O . ALA A 1 24 ? -3.851 -1.738 1.570 1.00 0.00 24 ALA A O 12
ATOM 5238 N N . CYS A 1 25 ? -2.559 -3.291 2.597 1.00 0.00 25 CYS A N 12
ATOM 5239 C CA . CYS A 1 25 ? -1.658 -3.588 1.528 1.00 0.00 25 CYS A CA 12
ATOM 5240 C C . CYS A 1 25 ? -1.672 -5.066 1.674 1.00 0.00 25 CYS A C 12
ATOM 5241 O O . CYS A 1 25 ? -1.605 -5.541 2.807 1.00 0.00 25 CYS A O 12
ATOM 5248 N N . VAL A 1 26 ? -1.819 -5.818 0.566 1.00 0.00 26 VAL A N 12
ATOM 5249 C CA . VAL A 1 26 ? -1.755 -7.255 0.556 1.00 0.00 26 VAL A CA 12
ATOM 5250 C C . VAL A 1 26 ? -1.421 -7.570 -0.885 1.00 0.00 26 VAL A C 12
ATOM 5251 O O . VAL A 1 26 ? -2.121 -8.266 -1.618 1.00 0.00 26 VAL A O 12
ATOM 5264 N N . GLY A 1 27 ? -0.304 -6.983 -1.366 1.00 0.00 27 GLY A N 12
ATOM 5265 C CA . GLY A 1 27 ? 0.130 -7.100 -2.739 1.00 0.00 27 GLY A CA 12
ATOM 5266 C C . GLY A 1 27 ? -0.452 -5.928 -3.459 1.00 0.00 27 GLY A C 12
ATOM 5267 O O . GLY A 1 27 ? 0.256 -5.029 -3.913 1.00 0.00 27 GLY A O 12
ATOM 5271 N N . VAL A 1 28 ? -1.796 -5.889 -3.526 1.00 0.00 28 VAL A N 12
ATOM 5272 C CA . VAL A 1 28 ? -2.534 -4.735 -3.958 1.00 0.00 28 VAL A CA 12
ATOM 5273 C C . VAL A 1 28 ? -2.841 -3.977 -2.705 1.00 0.00 28 VAL A C 12
ATOM 5274 O O . VAL A 1 28 ? -2.808 -4.538 -1.610 1.00 0.00 28 VAL A O 12
ATOM 5287 N N . CYS A 1 29 ? -3.149 -2.677 -2.842 1.00 0.00 29 CYS A N 12
ATOM 5288 C CA . CYS A 1 29 ? -3.699 -1.882 -1.779 1.00 0.00 29 CYS A CA 12
ATOM 5289 C C . CYS A 1 29 ? -5.155 -2.183 -1.707 1.00 0.00 29 CYS A C 12
ATOM 5290 O O . CYS A 1 29 ? -5.808 -2.290 -2.743 1.00 0.00 29 CYS A O 12
ATOM 5297 N N . ALA A 1 30 ? -5.701 -2.296 -0.485 1.00 0.00 30 ALA A N 12
ATOM 5298 C CA . ALA A 1 30 ? -7.089 -2.615 -0.304 1.00 0.00 30 ALA A CA 12
ATOM 5299 C C . ALA A 1 30 ? -7.488 -1.855 0.919 1.00 0.00 30 ALA A C 12
ATOM 5300 O O . ALA A 1 30 ? -6.935 -0.794 1.208 1.00 0.00 30 ALA A O 12
ATOM 5307 N N . ASP A 1 31 ? -8.450 -2.391 1.679 1.00 0.00 31 ASP A N 12
ATOM 5308 C CA . ASP A 1 31 ? -8.872 -1.896 2.947 1.00 0.00 31 ASP A CA 12
ATOM 5309 C C . ASP A 1 31 ? -9.092 -3.226 3.583 1.00 0.00 31 ASP A C 12
ATOM 5310 O O . ASP A 1 31 ? -9.080 -4.236 2.872 1.00 0.00 31 ASP A O 12
ATOM 5319 N N . LEU A 1 32 ? -9.265 -3.261 4.908 1.00 0.00 32 LEU A N 12
ATOM 5320 C CA . LEU A 1 32 ? -9.560 -4.432 5.665 1.00 0.00 32 LEU A CA 12
ATOM 5321 C C . LEU A 1 32 ? -10.269 -3.685 6.791 1.00 0.00 32 LEU A C 12
ATOM 5322 O O . LEU A 1 32 ? -10.153 -2.449 6.826 1.00 0.00 32 LEU A O 12
ATOM 5341 N N . ASP A 1 1 ? 0.885 13.922 2.823 1.00 0.00 1 ASP A N 13
ATOM 5342 C CA . ASP A 1 1 ? 1.636 12.629 2.860 1.00 0.00 1 ASP A CA 13
ATOM 5343 C C . ASP A 1 1 ? 1.683 12.191 1.431 1.00 0.00 1 ASP A C 13
ATOM 5344 O O . ASP A 1 1 ? 1.393 12.997 0.547 1.00 0.00 1 ASP A O 13
ATOM 5355 N N . ASP A 1 2 ? 2.039 10.923 1.175 1.00 0.00 2 ASP A N 13
ATOM 5356 C CA . ASP A 1 2 ? 1.986 10.311 -0.115 1.00 0.00 2 ASP A CA 13
ATOM 5357 C C . ASP A 1 2 ? 1.617 8.962 0.387 1.00 0.00 2 ASP A C 13
ATOM 5358 O O . ASP A 1 2 ? 1.882 8.676 1.559 1.00 0.00 2 ASP A O 13
ATOM 5367 N N . CYS A 1 3 ? 0.979 8.119 -0.438 1.00 0.00 3 CYS A N 13
ATOM 5368 C CA . CYS A 1 3 ? 0.549 6.826 -0.021 1.00 0.00 3 CYS A CA 13
ATOM 5369 C C . CYS A 1 3 ? 0.259 6.217 -1.348 1.00 0.00 3 CYS A C 13
ATOM 5370 O O . CYS A 1 3 ? 0.275 6.940 -2.349 1.00 0.00 3 CYS A O 13
ATOM 5377 N N . ILE A 1 4 ? 0.032 4.888 -1.365 1.00 0.00 4 ILE A N 13
ATOM 5378 C CA . ILE A 1 4 ? -0.221 4.101 -2.539 1.00 0.00 4 ILE A CA 13
ATOM 5379 C C . ILE A 1 4 ? -1.724 4.054 -2.671 1.00 0.00 4 ILE A C 13
ATOM 5380 O O . ILE A 1 4 ? -2.455 4.039 -1.679 1.00 0.00 4 ILE A O 13
ATOM 5396 N N . LYS A 1 5 ? -2.188 4.069 -3.937 1.00 0.00 5 LYS A N 13
ATOM 5397 C CA . LYS A 1 5 ? -3.548 4.220 -4.376 1.00 0.00 5 LYS A CA 13
ATOM 5398 C C . LYS A 1 5 ? -4.319 2.980 -3.991 1.00 0.00 5 LYS A C 13
ATOM 5399 O O . LYS A 1 5 ? -3.733 1.900 -4.035 1.00 0.00 5 LYS A O 13
ATOM 5433 N N . TYR A 1 7 ? -6.098 -0.274 -4.612 1.00 0.00 7 TYR A N 13
ATOM 5434 C CA . TYR A 1 7 ? -6.031 -1.151 -5.760 1.00 0.00 7 TYR A CA 13
ATOM 5435 C C . TYR A 1 7 ? -4.942 -0.762 -6.720 1.00 0.00 7 TYR A C 13
ATOM 5436 O O . TYR A 1 7 ? -5.010 -1.058 -7.911 1.00 0.00 7 TYR A O 13
ATOM 5454 N N . GLY A 1 8 ? -3.864 -0.144 -6.194 1.00 0.00 8 GLY A N 13
ATOM 5455 C CA . GLY A 1 8 ? -2.602 -0.015 -6.879 1.00 0.00 8 GLY A CA 13
ATOM 5456 C C . GLY A 1 8 ? -1.701 -0.981 -6.178 1.00 0.00 8 GLY A C 13
ATOM 5457 O O . GLY A 1 8 ? -2.053 -1.468 -5.104 1.00 0.00 8 GLY A 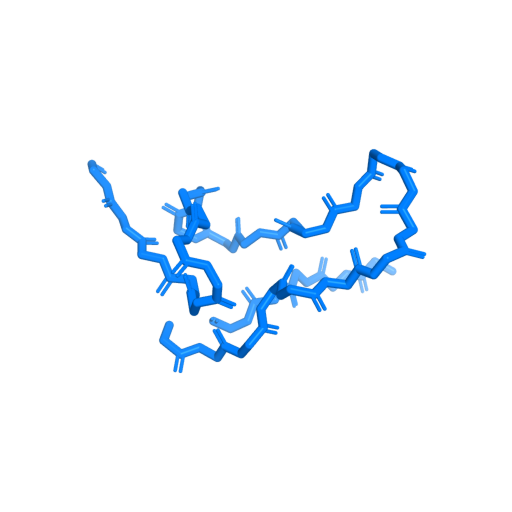O 13
ATOM 5461 N N . PHE A 1 9 ? -0.523 -1.297 -6.762 1.00 0.00 9 PHE A N 13
ATOM 5462 C CA . PHE A 1 9 ? 0.389 -2.287 -6.229 1.00 0.00 9 PHE A CA 13
ATOM 5463 C C . PHE A 1 9 ? 1.195 -1.644 -5.135 1.00 0.00 9 PHE A C 13
ATOM 5464 O O . PHE A 1 9 ? 1.691 -0.535 -5.322 1.00 0.00 9 PHE A O 13
ATOM 5481 N N . CYS A 1 10 ? 1.362 -2.314 -3.971 1.00 0.00 10 CYS A N 13
ATOM 5482 C CA . CYS A 1 10 ? 2.115 -1.760 -2.861 1.00 0.00 10 CYS A CA 13
ATOM 5483 C C . CYS A 1 10 ? 3.428 -2.487 -2.767 1.00 0.00 10 CYS A C 13
ATOM 5484 O O . CYS A 1 10 ? 3.644 -3.359 -1.922 1.00 0.00 10 CYS A O 13
ATOM 5491 N N . SER A 1 11 ? 4.372 -2.105 -3.643 1.00 0.00 11 SER A N 13
ATOM 5492 C CA . SER A 1 11 ? 5.724 -2.544 -3.578 1.00 0.00 11 SER A CA 13
ATOM 5493 C C . SER A 1 11 ? 6.372 -1.305 -4.096 1.00 0.00 11 SER A C 13
ATOM 5494 O O . SER A 1 11 ? 5.668 -0.433 -4.608 1.00 0.00 11 SER A O 13
ATOM 5502 N N . LEU A 1 12 ? 7.700 -1.213 -3.952 1.00 0.00 12 LEU A N 13
ATOM 5503 C CA . LEU A 1 12 ? 8.567 -0.179 -4.431 1.00 0.00 12 LEU A CA 13
ATOM 5504 C C . LEU A 1 12 ? 9.805 -1.041 -4.507 1.00 0.00 12 LEU A C 13
ATOM 5505 O O . LEU A 1 12 ? 9.666 -2.231 -4.202 1.00 0.00 12 LEU A O 13
ATOM 5521 N N . PRO A 1 13 ? 11.011 -0.582 -4.836 1.00 0.00 13 PRO A N 13
ATOM 5522 C CA . PRO A 1 13 ? 12.232 -1.344 -4.613 1.00 0.00 13 PRO A CA 13
ATOM 5523 C C . PRO A 1 13 ? 12.363 -1.664 -3.142 1.00 0.00 13 PRO A C 13
ATOM 5524 O O . PRO A 1 13 ? 12.487 -0.740 -2.338 1.00 0.00 13 PRO A O 13
ATOM 5535 N N . ILE A 1 14 ? 12.215 -2.962 -2.789 1.00 0.00 14 ILE A N 13
ATOM 5536 C CA . ILE A 1 14 ? 11.646 -3.356 -1.529 1.00 0.00 14 ILE A CA 13
ATOM 5537 C C . ILE A 1 14 ? 12.703 -3.332 -0.455 1.00 0.00 14 ILE A C 13
ATOM 5538 O O . ILE A 1 14 ? 13.494 -4.255 -0.266 1.00 0.00 14 ILE A O 13
ATOM 5554 N N . LEU A 1 15 ? 12.719 -2.196 0.255 1.00 0.00 15 LEU A N 13
ATOM 5555 C CA . LEU A 1 15 ? 13.562 -1.862 1.363 1.00 0.00 15 LEU A CA 13
ATOM 5556 C C . LEU A 1 15 ? 12.703 -0.800 1.938 1.00 0.00 15 LEU A C 13
ATOM 5557 O O . LEU A 1 15 ? 12.246 -0.868 3.076 1.00 0.00 15 LEU A O 13
ATOM 5573 N N . LYS A 1 16 ? 12.378 0.184 1.076 1.00 0.00 16 LYS A N 13
ATOM 5574 C CA . LYS A 1 16 ? 11.301 1.089 1.338 1.00 0.00 16 LYS A CA 13
ATOM 5575 C C . LYS A 1 16 ? 10.107 0.402 0.755 1.00 0.00 16 LYS A C 13
ATOM 5576 O O . LYS A 1 16 ? 10.244 -0.476 -0.098 1.00 0.00 16 LYS A O 13
ATOM 5595 N N . ASN A 1 17 ? 8.914 0.791 1.211 1.00 0.00 17 ASN A N 13
ATOM 5596 C CA . ASN A 1 17 ? 7.667 0.453 0.596 1.00 0.00 17 ASN A CA 13
ATOM 5597 C C . ASN A 1 17 ? 6.942 1.694 1.005 1.00 0.00 17 ASN A C 13
ATOM 5598 O O . ASN A 1 17 ? 7.500 2.501 1.755 1.00 0.00 17 ASN A O 13
ATOM 5609 N N . GLY A 1 18 ? 5.706 1.874 0.517 1.00 0.00 18 GLY A N 13
ATOM 5610 C CA . GLY A 1 18 ? 4.860 2.985 0.859 1.00 0.00 18 GLY A CA 13
ATOM 5611 C C . GLY A 1 18 ? 3.867 2.449 1.838 1.00 0.00 18 GLY A C 13
ATOM 5612 O O . GLY A 1 18 ? 4.073 1.381 2.411 1.00 0.00 18 GLY A O 13
ATOM 5616 N N . LEU A 1 19 ? 2.749 3.173 2.043 1.00 0.00 19 LEU A N 13
ATOM 5617 C CA . LEU A 1 19 ? 1.670 2.742 2.887 1.00 0.00 19 LEU A CA 13
ATOM 5618 C C . LEU A 1 19 ? 0.547 2.925 1.933 1.00 0.00 19 LEU A C 13
ATOM 5619 O O . LEU A 1 19 ? 0.680 3.709 0.993 1.00 0.00 19 LEU A O 13
ATOM 5635 N N . CYS A 1 20 ? -0.570 2.204 2.121 1.00 0.00 20 CYS A N 13
ATOM 5636 C CA . CYS A 1 20 ? -1.728 2.328 1.274 1.00 0.00 20 CYS A CA 13
ATOM 5637 C C . CYS A 1 20 ? -2.623 3.367 1.855 1.00 0.00 20 CYS A C 13
ATOM 5638 O O . CYS A 1 20 ? -2.778 3.426 3.072 1.00 0.00 20 CYS A O 13
ATOM 5645 N N . CYS A 1 21 ? -3.276 4.186 0.998 1.00 0.00 21 CYS A N 13
ATOM 5646 C CA . CYS A 1 21 ? -4.093 5.292 1.460 1.00 0.00 21 CYS A CA 13
ATOM 5647 C C . CYS A 1 21 ? -5.308 4.787 2.199 1.00 0.00 21 CYS A C 13
ATOM 5648 O O . CYS A 1 21 ? -5.741 5.374 3.185 1.00 0.00 21 CYS A O 13
ATOM 5655 N N . SER A 1 22 ? -5.877 3.654 1.743 1.00 0.00 22 SER A N 13
ATOM 5656 C CA . SER A 1 22 ? -7.026 3.038 2.356 1.00 0.00 22 SER A CA 13
ATOM 5657 C C . SER A 1 22 ? -6.620 2.035 3.413 1.00 0.00 22 SER A C 13
ATOM 5658 O O . SER A 1 22 ? -7.457 1.298 3.928 1.00 0.00 22 SER A O 13
ATOM 5666 N N . GLY A 1 23 ? -5.325 1.996 3.792 1.00 0.00 23 GLY A N 13
ATOM 5667 C CA . GLY A 1 23 ? -4.915 1.336 5.006 1.00 0.00 23 GLY A CA 13
ATOM 5668 C C . GLY A 1 23 ? -4.287 0.004 4.761 1.00 0.00 23 GLY A C 13
ATOM 5669 O O . GLY A 1 23 ? -3.242 -0.292 5.333 1.00 0.00 23 GLY A O 13
ATOM 5673 N N . ALA A 1 24 ? -4.902 -0.869 3.932 1.00 0.00 24 ALA A N 13
ATOM 5674 C CA . ALA A 1 24 ? -4.469 -2.250 3.876 1.00 0.00 24 ALA A CA 13
ATOM 5675 C C . ALA A 1 24 ? -3.700 -2.428 2.613 1.00 0.00 24 ALA A C 13
ATOM 5676 O O . ALA A 1 24 ? -4.064 -1.850 1.591 1.00 0.00 24 ALA A O 13
ATOM 5683 N N . CYS A 1 25 ? -2.631 -3.254 2.668 1.00 0.00 25 CYS A N 13
ATOM 5684 C CA . CYS A 1 25 ? -1.776 -3.603 1.572 1.00 0.00 25 CYS A CA 13
ATOM 5685 C C . CYS A 1 25 ? -1.921 -5.078 1.643 1.00 0.00 25 CYS A C 13
ATOM 5686 O O . CYS A 1 25 ? -1.907 -5.618 2.748 1.00 0.00 25 CYS A O 13
ATOM 5693 N N . VAL A 1 26 ? -2.089 -5.756 0.495 1.00 0.00 26 VAL A N 13
ATOM 5694 C CA . VAL A 1 26 ? -2.159 -7.188 0.419 1.00 0.00 26 VAL A CA 13
ATOM 5695 C C . VAL A 1 26 ? -1.585 -7.488 -0.951 1.00 0.00 26 VAL A C 13
ATOM 5696 O O . VAL A 1 26 ? -2.101 -8.277 -1.742 1.00 0.00 26 VAL A O 13
ATOM 5709 N N . GLY A 1 27 ? -0.471 -6.802 -1.298 1.00 0.00 27 GLY A N 13
ATOM 5710 C CA . GLY A 1 27 ? 0.170 -6.917 -2.592 1.00 0.00 27 GLY A CA 13
ATOM 5711 C C . GLY A 1 27 ? -0.337 -5.781 -3.423 1.00 0.00 27 GLY A C 13
ATOM 5712 O O . GLY A 1 27 ? 0.415 -4.936 -3.907 1.00 0.00 27 GLY A O 13
ATOM 5716 N N . VAL A 1 28 ? -1.675 -5.705 -3.552 1.00 0.00 28 VAL A N 13
ATOM 5717 C CA . VAL A 1 28 ? -2.351 -4.529 -4.022 1.00 0.00 28 VAL A CA 13
ATOM 5718 C C . VAL A 1 28 ? -2.830 -3.874 -2.766 1.00 0.00 28 VAL A C 13
ATOM 5719 O O . VAL A 1 28 ? -2.927 -4.528 -1.730 1.00 0.00 28 VAL A O 13
ATOM 5732 N N . CYS A 1 29 ? -3.146 -2.573 -2.818 1.00 0.00 29 CYS A N 13
ATOM 5733 C CA . CYS A 1 29 ? -3.759 -1.899 -1.706 1.00 0.00 29 CYS A CA 13
ATOM 5734 C C . CYS A 1 29 ? -5.214 -2.212 -1.714 1.00 0.00 29 CYS A C 13
ATOM 5735 O O . CYS A 1 29 ? -5.805 -2.380 -2.777 1.00 0.00 29 CYS A O 13
ATOM 5742 N N . ALA A 1 30 ? -5.826 -2.273 -0.526 1.00 0.00 30 ALA A N 13
ATOM 5743 C CA . ALA A 1 30 ? -7.227 -2.539 -0.404 1.00 0.00 30 ALA A CA 13
ATOM 5744 C C . ALA A 1 30 ? -7.597 -1.779 0.823 1.00 0.00 30 ALA A C 13
ATOM 5745 O O . ALA A 1 30 ? -7.011 -0.736 1.115 1.00 0.00 30 ALA A O 13
ATOM 5752 N N . ASP A 1 31 ? -8.555 -2.297 1.591 1.00 0.00 31 ASP A N 13
ATOM 5753 C CA . ASP A 1 31 ? -8.977 -1.774 2.850 1.00 0.00 31 ASP A CA 13
ATOM 5754 C C . ASP A 1 31 ? -9.335 -3.083 3.461 1.00 0.00 31 ASP A C 13
ATOM 5755 O O . ASP A 1 31 ? -9.172 -4.118 2.805 1.00 0.00 31 ASP A O 13
ATOM 5764 N N . LEU A 1 32 ? -9.839 -3.069 4.700 1.00 0.00 32 LEU A N 13
ATOM 5765 C CA . LEU A 1 32 ? -10.421 -4.203 5.331 1.00 0.00 32 LEU A CA 13
ATOM 5766 C C . LEU A 1 32 ? -11.612 -3.428 5.887 1.00 0.00 32 LEU A C 13
ATOM 5767 O O . LEU A 1 32 ? -11.482 -2.202 6.034 1.00 0.00 32 LEU A O 13
ATOM 5786 N N . ASP A 1 1 ? 6.784 7.084 -1.984 1.00 0.00 1 ASP A N 14
ATOM 5787 C CA . ASP A 1 1 ? 5.393 7.309 -2.500 1.00 0.00 1 ASP A CA 14
ATOM 5788 C C . ASP A 1 1 ? 4.828 8.401 -1.649 1.00 0.00 1 ASP A C 14
ATOM 5789 O O . ASP A 1 1 ? 5.543 8.953 -0.814 1.00 0.00 1 ASP A O 14
ATOM 5800 N N . ASP A 1 2 ? 3.534 8.732 -1.847 1.00 0.00 2 ASP A N 14
ATOM 5801 C CA . ASP A 1 2 ? 2.817 9.677 -1.024 1.00 0.00 2 ASP A CA 14
ATOM 5802 C C . ASP A 1 2 ? 2.086 8.793 -0.068 1.00 0.00 2 ASP A C 14
ATOM 5803 O O . ASP A 1 2 ? 2.416 8.684 1.109 1.00 0.00 2 ASP A O 14
ATOM 5812 N N . CYS A 1 3 ? 1.107 8.064 -0.614 1.00 0.00 3 CYS A N 14
ATOM 5813 C CA . CYS A 1 3 ? 0.517 6.903 -0.043 1.00 0.00 3 CYS A CA 14
ATOM 5814 C C . CYS A 1 3 ? 0.412 6.149 -1.326 1.00 0.00 3 CYS A C 14
ATOM 5815 O O . CYS A 1 3 ? 0.645 6.739 -2.389 1.00 0.00 3 CYS A O 14
ATOM 5822 N N . ILE A 1 4 ? 0.061 4.860 -1.257 1.00 0.00 4 ILE A N 14
ATOM 5823 C CA . ILE A 1 4 ? -0.153 4.049 -2.415 1.00 0.00 4 ILE A CA 14
ATOM 5824 C C . ILE A 1 4 ? -1.656 4.008 -2.580 1.00 0.00 4 ILE A C 14
ATOM 5825 O O . ILE A 1 4 ? -2.426 4.056 -1.616 1.00 0.00 4 ILE A O 14
ATOM 5841 N N . LYS A 1 5 ? -2.091 4.006 -3.853 1.00 0.00 5 LYS A N 14
ATOM 5842 C CA . LYS A 1 5 ? -3.431 4.275 -4.304 1.00 0.00 5 LYS A CA 14
ATOM 5843 C C . LYS A 1 5 ? -4.276 3.068 -4.012 1.00 0.00 5 LYS A C 14
ATOM 5844 O O . LYS A 1 5 ? -3.736 1.968 -4.105 1.00 0.00 5 LYS A O 14
ATOM 5878 N N . TYR A 1 7 ? -6.220 -0.111 -4.766 1.00 0.00 7 TYR A N 14
ATOM 5879 C CA . TYR A 1 7 ? -6.115 -0.973 -5.919 1.00 0.00 7 TYR A CA 14
ATOM 5880 C C . TYR A 1 7 ? -4.867 -0.701 -6.714 1.00 0.00 7 TYR A C 14
ATOM 5881 O O . TYR A 1 7 ? -4.749 -1.153 -7.849 1.00 0.00 7 TYR A O 14
ATOM 5899 N N . GLY A 1 8 ? -3.876 0.010 -6.132 1.00 0.00 8 GLY A N 14
ATOM 5900 C CA . GLY A 1 8 ? -2.564 0.142 -6.719 1.00 0.00 8 GLY A CA 14
ATOM 5901 C C . GLY A 1 8 ? -1.746 -0.966 -6.135 1.00 0.00 8 GLY A C 14
ATOM 5902 O O . GLY A 1 8 ? -2.162 -1.565 -5.145 1.00 0.00 8 GLY A O 14
ATOM 5906 N N . PHE A 1 9 ? -0.571 -1.274 -6.723 1.00 0.00 9 PHE A N 14
ATOM 5907 C CA . PHE A 1 9 ? 0.289 -2.342 -6.270 1.00 0.00 9 PHE A CA 14
ATOM 5908 C C . PHE A 1 9 ? 1.183 -1.722 -5.232 1.00 0.00 9 PHE A C 14
ATOM 5909 O O . PHE A 1 9 ? 1.610 -0.579 -5.402 1.00 0.00 9 PHE A O 14
ATOM 5926 N N . CYS A 1 10 ? 1.447 -2.428 -4.112 1.00 0.00 10 CYS A N 14
ATOM 5927 C CA . CYS A 1 10 ? 2.129 -1.847 -2.986 1.00 0.00 10 CYS A CA 14
ATOM 5928 C C . CYS A 1 10 ? 3.155 -2.827 -2.532 1.00 0.00 10 CYS A C 14
ATOM 5929 O O . CYS A 1 10 ? 3.040 -4.024 -2.794 1.00 0.00 10 CYS A O 14
ATOM 5936 N N . SER A 1 11 ? 4.191 -2.323 -1.841 1.00 0.00 11 SER A N 14
ATOM 5937 C CA . SER A 1 11 ? 5.114 -3.043 -1.023 1.00 0.00 11 SER A CA 14
ATOM 5938 C C . SER A 1 11 ? 6.116 -1.949 -0.862 1.00 0.00 11 SER A C 14
ATOM 5939 O O . SER A 1 11 ? 5.866 -0.827 -1.315 1.00 0.00 11 SER A O 14
ATOM 5947 N N . LEU A 1 12 ? 7.253 -2.255 -0.220 1.00 0.00 12 LEU A N 14
ATOM 5948 C CA . LEU A 1 12 ? 8.454 -1.488 -0.242 1.00 0.00 12 LEU A CA 14
ATOM 5949 C C . LEU A 1 12 ? 9.355 -2.678 -0.062 1.00 0.00 12 LEU A C 14
ATOM 5950 O O . LEU A 1 12 ? 8.880 -3.576 0.637 1.00 0.00 12 LEU A O 14
ATOM 5966 N N . PRO A 1 13 ? 10.559 -2.856 -0.595 1.00 0.00 13 PRO A N 14
ATOM 5967 C CA . PRO A 1 13 ? 11.174 -4.179 -0.580 1.00 0.00 13 PRO A CA 14
ATOM 5968 C C . PRO A 1 13 ? 11.583 -4.641 0.794 1.00 0.00 13 PRO A C 14
ATOM 5969 O O . PRO A 1 13 ? 11.631 -5.846 1.023 1.00 0.00 13 PRO A O 14
ATOM 5980 N N . ILE A 1 14 ? 11.905 -3.704 1.708 1.00 0.00 14 ILE A N 14
ATOM 5981 C CA . ILE A 1 14 ? 12.426 -4.041 3.011 1.00 0.00 14 ILE A CA 14
ATOM 5982 C C . ILE A 1 14 ? 11.283 -4.302 3.969 1.00 0.00 14 ILE A C 14
ATOM 5983 O O . ILE A 1 14 ? 11.411 -5.130 4.870 1.00 0.00 14 ILE A O 14
ATOM 5999 N N . LEU A 1 15 ? 10.127 -3.613 3.799 1.00 0.00 15 LEU A N 14
ATOM 6000 C CA . LEU A 1 15 ? 9.032 -3.719 4.748 1.00 0.00 15 LEU A CA 14
ATOM 6001 C C . LEU A 1 15 ? 7.947 -4.602 4.208 1.00 0.00 15 LEU A C 14
ATOM 6002 O O . LEU A 1 15 ? 7.054 -5.010 4.953 1.00 0.00 15 LEU A O 14
ATOM 6018 N N . LYS A 1 16 ? 7.965 -4.863 2.879 1.00 0.00 16 LYS A N 14
ATOM 6019 C CA . LYS A 1 16 ? 7.011 -5.670 2.143 1.00 0.00 16 LYS A CA 14
ATOM 6020 C C . LYS A 1 16 ? 5.657 -5.017 2.082 1.00 0.00 16 LYS A C 14
ATOM 6021 O O . LYS A 1 16 ? 4.686 -5.613 1.628 1.00 0.00 16 LYS A O 14
ATOM 6040 N N . ASN A 1 17 ? 5.558 -3.754 2.532 1.00 0.00 17 ASN A N 14
ATOM 6041 C CA . ASN A 1 17 ? 4.321 -3.062 2.721 1.00 0.00 17 ASN A CA 14
ATOM 6042 C C . ASN A 1 17 ? 4.810 -1.695 2.442 1.00 0.00 17 ASN A C 14
ATOM 6043 O O . ASN A 1 17 ? 5.997 -1.434 2.644 1.00 0.00 17 ASN A O 14
ATOM 6054 N N . GLY A 1 18 ? 3.927 -0.802 1.978 1.00 0.00 18 GLY A N 14
ATOM 6055 C CA . GLY A 1 18 ? 4.211 0.586 1.830 1.00 0.00 18 GLY A CA 14
ATOM 6056 C C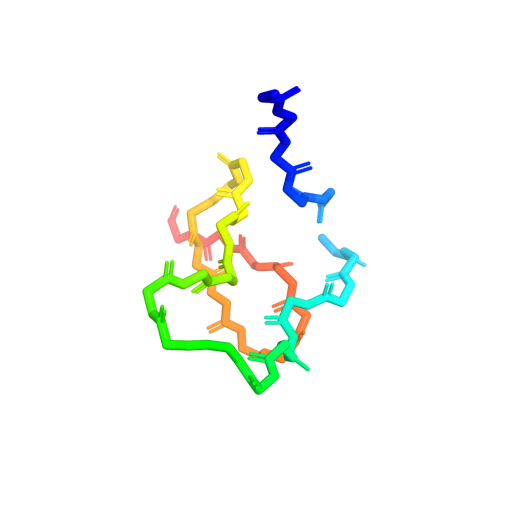 . GLY A 1 18 ? 2.827 1.059 2.088 1.00 0.00 18 GLY A C 14
ATOM 6057 O O . GLY A 1 18 ? 1.894 0.275 1.901 1.00 0.00 18 GLY A O 14
ATOM 6061 N N . LEU A 1 19 ? 2.660 2.309 2.562 1.00 0.00 19 LEU A N 14
ATOM 6062 C CA . LEU A 1 19 ? 1.425 2.774 3.150 1.00 0.00 19 LEU A CA 14
ATOM 6063 C C . LEU A 1 19 ? 0.400 3.010 2.090 1.00 0.00 19 LEU A C 14
ATOM 6064 O O . LEU A 1 19 ? 0.588 3.841 1.204 1.00 0.00 19 LEU A O 14
ATOM 6080 N N . CYS A 1 20 ? -0.727 2.289 2.167 1.00 0.00 20 CYS A N 14
ATOM 6081 C CA . CYS A 1 20 ? -1.821 2.443 1.256 1.00 0.00 20 CYS A CA 14
ATOM 6082 C C . CYS A 1 20 ? -2.731 3.473 1.836 1.00 0.00 20 CYS A C 14
ATOM 6083 O O . CYS A 1 20 ? -2.854 3.570 3.053 1.00 0.00 20 CYS A O 14
ATOM 6090 N N . CYS A 1 21 ? -3.421 4.255 0.975 1.00 0.00 21 CYS A N 14
ATOM 6091 C CA . CYS A 1 21 ? -4.365 5.262 1.428 1.00 0.00 21 CYS A CA 14
ATOM 6092 C C . CYS A 1 21 ? -5.634 4.623 1.928 1.00 0.00 21 CYS A C 14
ATOM 6093 O O . CYS A 1 21 ? -6.423 5.267 2.618 1.00 0.00 21 CYS A O 14
ATOM 6100 N 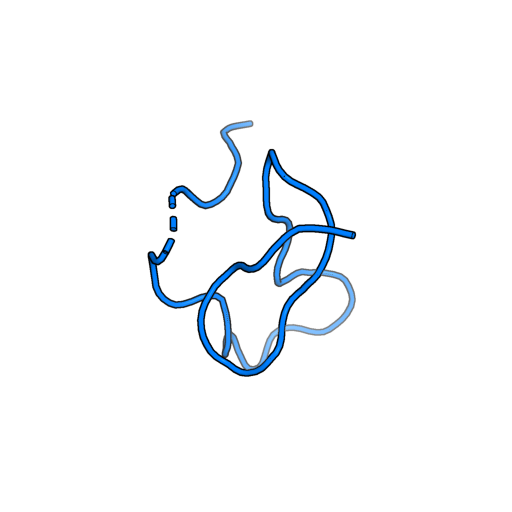N . SER A 1 22 ? -5.858 3.329 1.612 1.00 0.00 22 SER A N 14
ATOM 6101 C CA . SER A 1 22 ? -6.993 2.602 2.099 1.00 0.00 22 SER A CA 14
ATOM 6102 C C . SER A 1 22 ? -6.653 2.023 3.447 1.00 0.00 22 SER A C 14
ATOM 6103 O O . SER A 1 22 ? -7.541 1.756 4.251 1.00 0.00 22 SER A O 14
ATOM 6111 N N . GLY A 1 23 ? -5.348 1.799 3.713 1.00 0.00 23 GLY A N 14
ATOM 6112 C CA . GLY A 1 23 ? -4.906 1.183 4.932 1.00 0.00 23 GLY A CA 14
ATOM 6113 C C . GLY A 1 23 ? -4.135 -0.032 4.565 1.00 0.00 23 GLY A C 14
ATOM 6114 O O . GLY A 1 23 ? -2.911 -0.043 4.656 1.00 0.00 23 GLY A O 14
ATOM 6118 N N . ALA A 1 24 ? -4.836 -1.110 4.146 1.00 0.00 24 ALA A N 14
ATOM 6119 C CA . ALA A 1 24 ? -4.220 -2.408 3.990 1.00 0.00 24 ALA A CA 14
ATOM 6120 C C . ALA A 1 24 ? -3.469 -2.471 2.700 1.00 0.00 24 ALA A C 14
ATOM 6121 O O . ALA A 1 24 ? -3.915 -1.939 1.682 1.00 0.00 24 ALA A O 14
ATOM 6128 N N . CYS A 1 25 ? -2.316 -3.166 2.728 1.00 0.00 25 CYS A N 14
ATOM 6129 C CA . CYS A 1 25 ? -1.514 -3.456 1.583 1.00 0.00 25 CYS A CA 14
ATOM 6130 C C . CYS A 1 25 ? -1.613 -4.930 1.688 1.00 0.00 25 CYS A C 14
ATOM 6131 O O . CYS A 1 25 ? -1.452 -5.457 2.785 1.00 0.00 25 CYS A O 14
ATOM 6138 N N . VAL A 1 26 ? -1.952 -5.619 0.591 1.00 0.00 26 VAL A N 14
ATOM 6139 C CA . VAL A 1 26 ? -2.111 -7.043 0.580 1.00 0.00 26 VAL A CA 14
ATOM 6140 C C . VAL A 1 26 ? -1.649 -7.398 -0.815 1.00 0.00 26 VAL A C 14
ATOM 6141 O O . VAL A 1 26 ? -2.267 -8.153 -1.562 1.00 0.00 26 VAL A O 14
ATOM 6154 N N . GLY A 1 27 ? -0.513 -6.794 -1.233 1.00 0.00 27 GLY A N 14
ATOM 6155 C CA . GLY A 1 27 ? 0.034 -6.945 -2.561 1.00 0.00 27 GLY A CA 14
ATOM 6156 C C . GLY A 1 27 ? -0.490 -5.804 -3.372 1.00 0.00 27 GLY A C 14
ATOM 6157 O O . GLY A 1 27 ? 0.257 -4.950 -3.844 1.00 0.00 27 GLY A O 14
ATOM 6161 N N . VAL A 1 28 ? -1.828 -5.728 -3.501 1.00 0.00 28 VAL A N 14
ATOM 6162 C CA . VAL A 1 28 ? -2.479 -4.530 -3.961 1.00 0.00 28 VAL A CA 14
ATOM 6163 C C . VAL A 1 28 ? -2.878 -3.816 -2.709 1.00 0.00 28 VAL A C 14
ATOM 6164 O O . VAL A 1 28 ? -2.892 -4.409 -1.630 1.00 0.00 28 VAL A O 14
ATOM 6177 N N . CYS A 1 29 ? -3.214 -2.521 -2.818 1.00 0.00 29 CYS A N 14
ATOM 6178 C CA . CYS A 1 29 ? -3.806 -1.789 -1.734 1.00 0.00 29 CYS A CA 14
ATOM 6179 C C . CYS A 1 29 ? -5.255 -2.126 -1.730 1.00 0.00 29 CYS A C 14
ATOM 6180 O O . CYS A 1 29 ? -5.890 -2.136 -2.786 1.00 0.00 29 CYS A O 14
ATOM 6187 N N . ALA A 1 30 ? -5.807 -2.413 -0.543 1.00 0.00 30 ALA A N 14
ATOM 6188 C CA . ALA A 1 30 ? -7.164 -2.851 -0.458 1.00 0.00 30 ALA A CA 14
ATOM 6189 C C . ALA A 1 30 ? -7.577 -2.454 0.912 1.00 0.00 30 ALA A C 14
ATOM 6190 O O . ALA A 1 30 ? -6.918 -1.638 1.556 1.00 0.00 30 ALA A O 14
ATOM 6197 N N . ASP A 1 31 ? -8.680 -3.042 1.375 1.00 0.00 31 ASP A N 14
ATOM 6198 C CA . ASP A 1 31 ? -9.223 -2.938 2.686 1.00 0.00 31 ASP A CA 14
ATOM 6199 C C . ASP A 1 31 ? -10.094 -4.150 2.571 1.00 0.00 31 ASP A C 14
ATOM 6200 O O . ASP A 1 31 ? -10.185 -4.716 1.475 1.00 0.00 31 ASP A O 14
ATOM 6209 N N . LEU A 1 32 ? -10.738 -4.594 3.660 1.00 0.00 32 LEU A N 14
ATOM 6210 C CA . LEU A 1 32 ? -11.738 -5.609 3.597 1.00 0.00 32 LEU A CA 14
ATOM 6211 C C . LEU A 1 32 ? -12.619 -4.976 4.672 1.00 0.00 32 LEU A C 14
ATOM 6212 O O . LEU A 1 32 ? -12.036 -4.319 5.551 1.00 0.00 32 LEU A O 14
ATOM 6231 N N . ASP A 1 1 ? 3.656 13.771 2.904 1.00 0.00 1 ASP A N 15
ATOM 6232 C CA . ASP A 1 1 ? 3.378 12.298 2.924 1.00 0.00 1 ASP A CA 15
ATOM 6233 C C . ASP A 1 1 ? 3.032 11.958 1.512 1.00 0.00 1 ASP A C 15
ATOM 6234 O O . ASP A 1 1 ? 3.136 12.814 0.635 1.00 0.00 1 ASP A O 15
ATOM 6245 N N . ASP A 1 2 ? 2.622 10.706 1.260 1.00 0.00 2 ASP A N 15
ATOM 6246 C CA . ASP A 1 2 ? 2.137 10.240 0.000 1.00 0.00 2 ASP A CA 15
ATOM 6247 C C . ASP A 1 2 ? 1.477 9.005 0.541 1.00 0.00 2 ASP A C 15
ATOM 6248 O O . ASP A 1 2 ? 1.540 8.786 1.755 1.00 0.00 2 ASP A O 15
ATOM 6257 N N . CYS A 1 3 ? 0.859 8.165 -0.301 1.00 0.00 3 CYS A N 15
ATOM 6258 C CA . CYS A 1 3 ? 0.333 6.912 0.126 1.00 0.00 3 CYS A CA 15
ATOM 6259 C C . CYS A 1 3 ? 0.470 6.155 -1.144 1.00 0.00 3 CYS A C 15
ATOM 6260 O O . CYS A 1 3 ? 0.826 6.752 -2.164 1.00 0.00 3 CYS A O 15
ATOM 6267 N N . ILE A 1 4 ? 0.184 4.846 -1.106 1.00 0.00 4 ILE A N 15
ATOM 6268 C CA . ILE A 1 4 ? 0.092 4.035 -2.283 1.00 0.00 4 ILE A CA 15
ATOM 6269 C C . ILE A 1 4 ? -1.392 3.993 -2.558 1.00 0.00 4 ILE A C 15
ATOM 6270 O O . ILE A 1 4 ? -2.209 4.104 -1.640 1.00 0.00 4 ILE A O 15
ATOM 6286 N N . LYS A 1 5 ? -1.755 3.898 -3.854 1.00 0.00 5 LYS A N 15
ATOM 6287 C CA . LYS A 1 5 ? -3.063 4.192 -4.380 1.00 0.00 5 LYS A CA 15
ATOM 6288 C C . LYS A 1 5 ? -3.987 3.047 -4.069 1.00 0.00 5 LYS A C 15
ATOM 6289 O O . LYS A 1 5 ? -3.555 1.907 -4.227 1.00 0.00 5 LYS A O 15
ATOM 6323 N N . TYR A 1 7 ? -6.155 0.083 -4.776 1.00 0.00 7 TYR A N 15
ATOM 6324 C CA . TYR A 1 7 ? -6.235 -0.804 -5.912 1.00 0.00 7 TYR A CA 15
ATOM 6325 C C . TYR A 1 7 ? -5.142 -0.509 -6.896 1.00 0.00 7 TYR A C 15
ATOM 6326 O O . TYR A 1 7 ? -5.263 -0.767 -8.092 1.00 0.00 7 TYR A O 15
ATOM 6344 N N . GLY A 1 8 ? -4.009 -0.002 -6.366 1.00 0.00 8 GLY A N 15
ATOM 6345 C CA . GLY A 1 8 ? -2.728 0.002 -7.016 1.00 0.00 8 GLY A CA 15
ATOM 6346 C C . GLY A 1 8 ? -1.976 -1.080 -6.314 1.00 0.00 8 GLY A C 15
ATOM 6347 O O . GLY A 1 8 ? -2.446 -1.603 -5.301 1.00 0.00 8 GLY A O 15
ATOM 6351 N N . PHE A 1 9 ? -0.788 -1.452 -6.838 1.00 0.00 9 PHE A N 15
ATOM 6352 C CA . PHE A 1 9 ? 0.006 -2.532 -6.299 1.00 0.00 9 PHE A CA 15
ATOM 6353 C C . PHE A 1 9 ? 0.788 -1.994 -5.139 1.00 0.00 9 PHE A C 15
ATOM 6354 O O . PHE A 1 9 ? 1.047 -0.795 -5.064 1.00 0.00 9 PHE A O 15
ATOM 6371 N N . CYS A 1 10 ? 1.198 -2.870 -4.207 1.00 0.00 10 CYS A N 15
ATOM 6372 C CA . CYS A 1 10 ? 2.109 -2.498 -3.167 1.00 0.00 10 CYS A CA 15
ATOM 6373 C C . CYS A 1 10 ? 2.674 -3.843 -2.870 1.00 0.00 10 CYS A C 15
ATOM 6374 O O . CYS A 1 10 ? 2.411 -4.775 -3.634 1.00 0.00 10 CYS A O 15
ATOM 6381 N N . SER A 1 11 ? 3.460 -3.989 -1.794 1.00 0.00 11 SER A N 15
ATOM 6382 C CA . SER A 1 11 ? 4.210 -5.176 -1.551 1.00 0.00 11 SER A CA 15
ATOM 6383 C C . SER A 1 11 ? 4.472 -4.997 -0.095 1.00 0.00 11 SER A C 15
ATOM 6384 O O . SER A 1 11 ? 4.075 -3.973 0.461 1.00 0.00 11 SER A O 15
ATOM 6392 N N . LEU A 1 12 ? 5.110 -5.992 0.555 1.00 0.00 12 LEU A N 15
ATOM 6393 C CA . LEU A 1 12 ? 5.303 -6.031 1.982 1.00 0.00 12 LEU A CA 15
ATOM 6394 C C . LEU A 1 12 ? 6.664 -5.447 2.271 1.00 0.00 12 LEU A C 15
ATOM 6395 O O . LEU A 1 12 ? 7.461 -5.376 1.334 1.00 0.00 12 LEU A O 15
ATOM 6411 N N . PRO A 1 13 ? 7.015 -5.047 3.502 1.00 0.00 13 PRO A N 15
ATOM 6412 C CA . PRO A 1 13 ? 8.293 -4.405 3.830 1.00 0.00 13 PRO A CA 15
ATOM 6413 C C . PRO A 1 13 ? 9.464 -5.371 3.822 1.00 0.00 13 PRO A C 15
ATOM 6414 O O . PRO A 1 13 ? 10.349 -5.273 4.670 1.00 0.00 13 PRO A O 15
ATOM 6425 N N . ILE A 1 14 ? 9.508 -6.281 2.840 1.00 0.00 14 ILE A N 15
ATOM 6426 C CA . ILE A 1 14 ? 10.660 -7.057 2.477 1.00 0.00 14 ILE A CA 15
ATOM 6427 C C . ILE A 1 14 ? 11.138 -6.439 1.179 1.00 0.00 14 ILE A C 15
ATOM 6428 O O . ILE A 1 14 ? 12.278 -6.630 0.761 1.00 0.00 14 ILE A O 15
ATOM 6444 N N . LEU A 1 15 ? 10.260 -5.645 0.520 1.00 0.00 15 LEU A N 15
ATOM 6445 C CA . LEU A 1 15 ? 10.596 -4.919 -0.668 1.00 0.00 15 LEU A CA 15
ATOM 6446 C C . LEU A 1 15 ? 10.177 -3.542 -0.305 1.00 0.00 15 LEU A C 15
ATOM 6447 O O . LEU A 1 15 ? 10.411 -3.098 0.818 1.00 0.00 15 LEU A O 15
ATOM 6463 N N . LYS A 1 16 ? 9.527 -2.825 -1.236 1.00 0.00 16 LYS A N 15
ATOM 6464 C CA . LYS A 1 16 ? 9.005 -1.524 -0.949 1.00 0.00 16 LYS A CA 15
ATOM 6465 C C . LYS A 1 16 ? 7.646 -1.789 -0.392 1.00 0.00 16 LYS A C 15
ATOM 6466 O O . LYS A 1 16 ? 7.010 -2.792 -0.715 1.00 0.00 16 LYS A O 15
ATOM 6485 N N . ASN A 1 17 ? 7.163 -0.885 0.452 1.00 0.00 17 ASN A N 15
ATOM 6486 C CA . ASN A 1 17 ? 5.798 -0.861 0.861 1.00 0.00 17 ASN A CA 15
ATOM 6487 C C . ASN A 1 17 ? 5.643 0.593 1.110 1.00 0.00 17 ASN A C 15
ATOM 6488 O O . ASN A 1 17 ? 6.548 1.369 0.804 1.00 0.00 17 ASN A O 15
ATOM 6499 N N . GLY A 1 18 ? 4.506 0.987 1.677 1.00 0.00 18 GLY A N 15
ATOM 6500 C CA . GLY A 1 18 ? 4.234 2.324 2.049 1.00 0.00 18 GLY A CA 15
ATOM 6501 C C . GLY A 1 18 ? 2.906 2.049 2.637 1.00 0.00 18 GLY A C 15
ATOM 6502 O O . GLY A 1 18 ? 2.496 0.882 2.704 1.00 0.00 18 GLY A O 15
ATOM 6506 N N . LEU A 1 19 ? 2.201 3.109 3.061 1.00 0.00 19 LEU A N 15
ATOM 6507 C CA . LEU A 1 19 ? 0.891 2.997 3.628 1.00 0.00 19 LEU A CA 15
ATOM 6508 C C . LEU A 1 19 ? -0.010 3.212 2.455 1.00 0.00 19 LEU A C 15
ATOM 6509 O O . LEU A 1 19 ? 0.286 4.027 1.582 1.00 0.00 19 LEU A O 15
ATOM 6525 N N . CYS A 1 20 ? -1.125 2.468 2.377 1.00 0.00 20 CYS A N 15
ATOM 6526 C CA . CYS A 1 20 ? -2.109 2.688 1.352 1.00 0.00 20 CYS A CA 15
ATOM 6527 C C . CYS A 1 20 ? -3.063 3.671 1.937 1.00 0.00 20 CYS A C 15
ATOM 6528 O O . CYS A 1 20 ? -3.245 3.673 3.151 1.00 0.00 20 CYS A O 15
ATOM 6535 N N . CYS A 1 21 ? -3.733 4.516 1.126 1.00 0.00 21 CYS A N 15
ATOM 6536 C CA . CYS A 1 21 ? -4.639 5.517 1.667 1.00 0.00 21 CYS A CA 15
ATOM 6537 C C . CYS A 1 21 ? -5.850 4.849 2.282 1.00 0.00 21 CYS A C 15
ATOM 6538 O O . CYS A 1 21 ? -6.439 5.356 3.232 1.00 0.00 21 CYS A O 15
ATOM 6545 N N . SER A 1 22 ? -6.217 3.663 1.768 1.00 0.00 22 SER A N 15
ATOM 6546 C CA . SER A 1 22 ? -7.259 2.819 2.286 1.00 0.00 22 SER A CA 15
ATOM 6547 C C . SER A 1 22 ? -6.696 1.850 3.306 1.00 0.00 22 SER A C 15
ATOM 6548 O O . SER A 1 22 ? -7.378 0.924 3.742 1.00 0.00 22 SER A O 15
ATOM 6556 N N . GLY A 1 23 ? -5.430 2.041 3.734 1.00 0.00 23 GLY A N 15
ATOM 6557 C CA . GLY A 1 23 ? -4.861 1.347 4.857 1.00 0.00 23 GLY A CA 15
ATOM 6558 C C . GLY A 1 23 ? -4.162 0.103 4.423 1.00 0.00 23 GLY A C 15
ATOM 6559 O O . GLY A 1 23 ? -2.938 0.008 4.510 1.00 0.00 23 GLY A O 15
ATOM 6563 N N . ALA A 1 24 ? -4.941 -0.901 3.967 1.00 0.00 24 ALA A N 15
ATOM 6564 C CA . ALA A 1 24 ? -4.462 -2.260 3.877 1.00 0.00 24 ALA A CA 15
ATOM 6565 C C . ALA A 1 24 ? -3.630 -2.418 2.645 1.00 0.00 24 ALA A C 15
ATOM 6566 O O . ALA A 1 24 ? -3.944 -1.852 1.598 1.00 0.00 24 ALA A O 15
ATOM 6573 N N . CYS A 1 25 ? -2.545 -3.208 2.765 1.00 0.00 25 CYS A N 15
ATOM 6574 C CA . CYS A 1 25 ? -1.580 -3.425 1.743 1.00 0.00 25 CYS A CA 15
ATOM 6575 C C . CYS A 1 25 ? -1.426 -4.895 1.919 1.00 0.00 25 CYS A C 15
ATOM 6576 O O . CYS A 1 25 ? -1.585 -5.394 3.035 1.00 0.00 25 CYS A O 15
ATOM 6583 N N . VAL A 1 26 ? -1.196 -5.589 0.802 1.00 0.00 26 VAL A N 15
ATOM 6584 C CA . VAL A 1 26 ? -0.925 -6.979 0.628 1.00 0.00 26 VAL A CA 15
ATOM 6585 C C . VAL A 1 26 ? -0.331 -6.764 -0.739 1.00 0.00 26 VAL A C 15
ATOM 6586 O O . VAL A 1 26 ? 0.296 -5.730 -0.935 1.00 0.00 26 VAL A O 15
ATOM 6599 N N . GLY A 1 27 ? -0.541 -7.607 -1.770 1.00 0.00 27 GLY A N 15
ATOM 6600 C CA . GLY A 1 27 ? 0.061 -7.348 -3.072 1.00 0.00 27 GLY A CA 15
ATOM 6601 C C . GLY A 1 27 ? -0.590 -6.198 -3.806 1.00 0.00 27 GLY A C 15
ATOM 6602 O O . GLY A 1 27 ? -0.145 -5.781 -4.874 1.00 0.00 27 GLY A O 15
ATOM 6606 N N . VAL A 1 28 ? -1.665 -5.634 -3.236 1.00 0.00 28 VAL A N 15
ATOM 6607 C CA . VAL A 1 28 ? -2.376 -4.533 -3.797 1.00 0.00 28 VAL A CA 15
ATOM 6608 C C . VAL A 1 28 ? -2.738 -3.792 -2.566 1.00 0.00 28 VAL A C 15
ATOM 6609 O O . VAL A 1 28 ? -2.674 -4.356 -1.471 1.00 0.00 28 VAL A O 15
ATOM 6622 N N . CYS A 1 29 ? -3.125 -2.518 -2.738 1.00 0.00 29 CYS A N 15
ATOM 6623 C CA . CYS A 1 29 ? -3.724 -1.736 -1.700 1.00 0.00 29 CYS A CA 15
ATOM 6624 C C . CYS A 1 29 ? -5.180 -2.024 -1.760 1.00 0.00 29 CYS A C 15
ATOM 6625 O O . CYS A 1 29 ? -5.764 -1.998 -2.843 1.00 0.00 29 CYS A O 15
ATOM 6632 N N . ALA A 1 30 ? -5.798 -2.286 -0.600 1.00 0.00 30 ALA A N 15
ATOM 6633 C CA . ALA A 1 30 ? -7.196 -2.593 -0.536 1.00 0.00 30 ALA A CA 15
ATOM 6634 C C . ALA A 1 30 ? -7.633 -1.891 0.699 1.00 0.00 30 ALA A C 15
ATOM 6635 O O . ALA A 1 30 ? -6.996 -0.927 1.122 1.00 0.00 30 ALA A O 15
ATOM 6642 N N . ASP A 1 31 ? -8.714 -2.371 1.317 1.00 0.00 31 ASP A N 15
ATOM 6643 C CA . ASP A 1 31 ? -9.220 -1.911 2.569 1.00 0.00 31 ASP A CA 15
ATOM 6644 C C . ASP A 1 31 ? -9.551 -3.256 3.115 1.00 0.00 31 ASP A C 15
ATOM 6645 O O . ASP A 1 31 ? -9.640 -4.212 2.340 1.00 0.00 31 ASP A O 15
ATOM 6654 N N . LEU A 1 32 ? -9.692 -3.370 4.440 1.00 0.00 32 LEU A N 15
ATOM 6655 C CA . LEU A 1 32 ? -10.027 -4.574 5.123 1.00 0.00 32 LEU A CA 15
ATOM 6656 C C . LEU A 1 32 ? -10.684 -3.866 6.308 1.00 0.00 32 LEU A C 15
ATOM 6657 O O . LEU A 1 32 ? -10.510 -2.641 6.416 1.00 0.00 32 LEU A O 15
ATOM 6676 N N . ASP A 1 1 ? 0.634 14.968 1.116 1.00 0.00 1 ASP A N 16
ATOM 6677 C CA . ASP A 1 1 ? 0.988 13.621 1.666 1.00 0.00 1 ASP A CA 16
ATOM 6678 C C . ASP A 1 1 ? 1.233 12.782 0.454 1.00 0.00 1 ASP A C 16
ATOM 6679 O O . ASP A 1 1 ? 1.279 13.316 -0.654 1.00 0.00 1 ASP A O 16
ATOM 6690 N N . ASP A 1 2 ? 1.407 11.465 0.627 1.00 0.00 2 ASP A N 16
ATOM 6691 C CA . ASP A 1 2 ? 1.630 10.540 -0.437 1.00 0.00 2 ASP A CA 16
ATOM 6692 C C . ASP A 1 2 ? 1.109 9.343 0.276 1.00 0.00 2 ASP A C 16
ATOM 6693 O O . ASP A 1 2 ? 0.945 9.403 1.497 1.00 0.00 2 ASP A O 16
ATOM 6702 N N . CYS A 1 3 ? 0.849 8.253 -0.454 1.00 0.00 3 CYS A N 16
ATOM 6703 C CA . CYS A 1 3 ? 0.426 7.002 0.075 1.00 0.00 3 CYS A CA 16
ATOM 6704 C C . CYS A 1 3 ? 0.544 6.230 -1.192 1.00 0.00 3 CYS A C 16
ATOM 6705 O O . CYS A 1 3 ? 0.971 6.797 -2.205 1.00 0.00 3 CYS A O 16
ATOM 6712 N N . ILE A 1 4 ? 0.141 4.954 -1.167 1.00 0.00 4 ILE A N 16
ATOM 6713 C CA . ILE A 1 4 ? -0.008 4.140 -2.330 1.00 0.00 4 ILE A CA 16
ATOM 6714 C C . ILE A 1 4 ? -1.499 4.121 -2.577 1.00 0.00 4 ILE A C 16
ATOM 6715 O O . ILE A 1 4 ? -2.306 4.307 -1.661 1.00 0.00 4 ILE A O 16
ATOM 6731 N N . LYS A 1 5 ? -1.860 3.977 -3.868 1.00 0.00 5 LYS A N 16
ATOM 6732 C CA . LYS A 1 5 ? -3.159 4.186 -4.443 1.00 0.00 5 LYS A CA 16
ATOM 6733 C C . LYS A 1 5 ? -4.035 3.014 -4.084 1.00 0.00 5 LYS A C 16
ATOM 6734 O O . LYS A 1 5 ? -3.555 1.888 -4.173 1.00 0.00 5 LYS A O 16
ATOM 6768 N N . TYR A 1 7 ? -6.262 0.019 -4.857 1.00 0.00 7 TYR A N 16
ATOM 6769 C CA . TYR A 1 7 ? -6.296 -0.813 -6.038 1.00 0.00 7 TYR A CA 16
ATOM 6770 C C . TYR A 1 7 ? -5.119 -0.525 -6.932 1.00 0.00 7 TYR A C 16
ATOM 6771 O O . TYR A 1 7 ? -5.175 -0.731 -8.142 1.00 0.00 7 TYR A O 16
ATOM 6789 N N . GLY A 1 8 ? -3.988 -0.102 -6.331 1.00 0.00 8 GLY A N 16
ATOM 6790 C CA . GLY A 1 8 ? -2.702 -0.072 -6.977 1.00 0.00 8 GLY A CA 16
ATOM 6791 C C . GLY A 1 8 ? -1.903 -1.061 -6.200 1.00 0.00 8 GLY A C 16
ATOM 6792 O O . GLY A 1 8 ? -2.351 -1.516 -5.146 1.00 0.00 8 GLY A O 16
ATOM 6796 N N . PHE A 1 9 ? -0.707 -1.441 -6.696 1.00 0.00 9 PHE A N 16
ATOM 6797 C CA . PHE A 1 9 ? 0.139 -2.409 -6.037 1.00 0.00 9 PHE A CA 16
ATOM 6798 C C . PHE A 1 9 ? 1.004 -1.677 -5.054 1.00 0.00 9 PHE A C 16
ATOM 6799 O O . PHE A 1 9 ? 1.358 -0.521 -5.273 1.00 0.00 9 PHE A O 16
ATOM 6816 N N . CYS A 1 10 ? 1.347 -2.342 -3.933 1.00 0.00 10 CYS A N 16
ATOM 6817 C CA . CYS A 1 10 ? 2.146 -1.770 -2.880 1.00 0.00 10 CYS A CA 16
ATOM 6818 C C . CYS A 1 10 ? 3.416 -2.562 -2.859 1.00 0.00 10 CYS A C 16
ATOM 6819 O O . CYS A 1 10 ? 3.461 -3.680 -3.363 1.00 0.00 10 CYS A O 16
ATOM 6826 N N . SER A 1 11 ? 4.492 -1.978 -2.310 1.00 0.00 11 SER A N 16
ATOM 6827 C CA . SER A 1 11 ? 5.805 -2.540 -2.271 1.00 0.00 11 SER A CA 16
ATOM 6828 C C . SER A 1 11 ? 6.401 -1.445 -1.437 1.00 0.00 11 SER A C 16
ATOM 6829 O O . SER A 1 11 ? 5.633 -0.714 -0.804 1.00 0.00 11 SER A O 16
ATOM 6837 N N . LEU A 1 12 ? 7.733 -1.256 -1.453 1.00 0.00 12 LEU A N 16
ATOM 6838 C CA . LEU A 1 12 ? 8.343 -0.053 -0.947 1.00 0.00 12 LEU A CA 16
ATOM 6839 C C . LEU A 1 12 ? 8.646 0.666 -2.232 1.00 0.00 12 LEU A C 16
ATOM 6840 O O . LEU A 1 12 ? 9.552 0.203 -2.924 1.00 0.00 12 LEU A O 16
ATOM 6856 N N . PRO A 1 13 ? 7.927 1.704 -2.667 1.00 0.00 13 PRO A N 16
ATOM 6857 C CA . PRO A 1 13 ? 7.948 2.067 -4.074 1.00 0.00 13 PRO A CA 16
ATOM 6858 C C . PRO A 1 13 ? 9.150 2.915 -4.363 1.00 0.00 13 PRO A C 16
ATOM 6859 O O . PRO A 1 13 ? 9.601 2.931 -5.505 1.00 0.00 13 PRO A O 16
ATOM 6870 N N . ILE A 1 14 ? 9.627 3.657 -3.346 1.00 0.00 14 ILE A N 16
ATOM 6871 C CA . ILE A 1 14 ? 10.742 4.572 -3.420 1.00 0.00 14 ILE A CA 16
ATOM 6872 C C . ILE A 1 14 ? 10.660 5.254 -2.090 1.00 0.00 14 ILE A C 16
ATOM 6873 O O . ILE A 1 14 ? 11.660 5.473 -1.408 1.00 0.00 14 ILE A O 16
ATOM 6889 N N . LEU A 1 15 ? 9.413 5.548 -1.653 1.00 0.00 15 LEU A N 16
ATOM 6890 C CA . LEU A 1 15 ? 9.128 6.008 -0.321 1.00 0.00 15 LEU A CA 16
ATOM 6891 C C . LEU A 1 15 ? 9.233 4.808 0.574 1.00 0.00 15 LEU A C 16
ATOM 6892 O O . LEU A 1 15 ? 9.043 3.672 0.138 1.00 0.00 15 LEU A O 16
ATOM 6908 N N . LYS A 1 16 ? 9.582 5.051 1.849 1.00 0.00 16 LYS A N 16
ATOM 6909 C CA . LYS A 1 16 ? 10.094 4.037 2.728 1.00 0.00 16 LYS A CA 16
ATOM 6910 C C . LYS A 1 16 ? 8.959 3.495 3.549 1.00 0.00 16 LYS A C 16
ATOM 6911 O O . LYS A 1 16 ? 9.019 3.509 4.775 1.00 0.00 16 LYS A O 16
ATOM 6930 N N . ASN A 1 17 ? 7.880 3.016 2.901 1.00 0.00 17 ASN A N 16
ATOM 6931 C CA . ASN A 1 17 ? 6.756 2.449 3.587 1.00 0.00 17 ASN A CA 16
ATOM 6932 C C . ASN A 1 17 ? 6.013 1.847 2.449 1.00 0.00 17 ASN A C 16
ATOM 6933 O O . ASN A 1 17 ? 6.468 1.960 1.312 1.00 0.00 17 ASN A O 16
ATOM 6944 N N . GLY A 1 18 ? 4.858 1.222 2.728 1.00 0.00 18 GLY A N 16
ATOM 6945 C CA . GLY A 1 18 ? 4.024 0.672 1.706 1.00 0.00 18 GLY A CA 16
ATOM 6946 C C . GLY A 1 18 ? 2.648 1.018 2.138 1.00 0.00 18 GLY A C 16
ATOM 6947 O O . GLY A 1 18 ? 1.751 0.181 2.087 1.00 0.00 18 GLY A O 16
ATOM 6951 N N . LEU A 1 19 ? 2.454 2.274 2.611 1.00 0.00 19 LEU A N 16
ATOM 6952 C CA . LEU A 1 19 ? 1.229 2.702 3.237 1.00 0.00 19 LEU A CA 16
ATOM 6953 C C . LEU A 1 19 ? 0.234 3.002 2.166 1.00 0.00 19 LEU A C 16
ATOM 6954 O O . LEU A 1 19 ? 0.443 3.875 1.326 1.00 0.00 19 LEU A O 16
ATOM 6970 N N . CYS A 1 20 ? -0.897 2.278 2.165 1.00 0.00 20 CYS A N 16
ATOM 6971 C CA . CYS A 1 20 ? -1.956 2.497 1.217 1.00 0.00 20 CYS A CA 16
ATOM 6972 C C . CYS A 1 20 ? -2.878 3.496 1.834 1.00 0.00 20 CYS A C 16
ATOM 6973 O O . CYS A 1 20 ? -3.008 3.529 3.055 1.00 0.00 20 CYS A O 16
ATOM 6980 N N . CYS A 1 21 ? -3.583 4.319 1.024 1.00 0.00 21 CYS A N 16
ATOM 6981 C CA . CYS A 1 21 ? -4.453 5.355 1.564 1.00 0.00 21 CYS A CA 16
ATOM 6982 C C . CYS A 1 21 ? -5.671 4.754 2.224 1.00 0.00 21 CYS A C 16
ATOM 6983 O O . CYS A 1 21 ? -6.219 5.314 3.169 1.00 0.00 21 CYS A O 16
ATOM 6990 N N . SER A 1 22 ? -6.097 3.567 1.756 1.00 0.00 22 SER A N 16
ATOM 6991 C CA . SER A 1 22 ? -7.196 2.818 2.306 1.00 0.00 22 SER A CA 16
ATOM 6992 C C . SER A 1 22 ? -6.681 1.891 3.375 1.00 0.00 22 SER A C 16
ATOM 6993 O O . SER A 1 22 ? -7.440 1.109 3.946 1.00 0.00 22 SER A O 16
ATOM 7001 N N . GLY A 1 23 ? -5.370 1.968 3.685 1.00 0.00 23 GLY A N 16
ATOM 7002 C CA . GLY A 1 23 ? -4.795 1.307 4.821 1.00 0.00 23 GLY A CA 16
ATOM 7003 C C . GLY A 1 23 ? -4.022 0.111 4.380 1.00 0.00 23 GLY A C 16
ATOM 7004 O O . GLY A 1 23 ? -2.790 0.120 4.396 1.00 0.00 23 GLY A O 16
ATOM 7008 N N . ALA A 1 24 ? -4.740 -0.974 4.010 1.00 0.00 24 ALA A N 16
ATOM 7009 C CA . ALA A 1 24 ? -4.154 -2.295 3.954 1.00 0.00 24 ALA A CA 16
ATOM 7010 C C . ALA A 1 24 ? -3.442 -2.518 2.657 1.00 0.00 24 ALA A C 16
ATOM 7011 O O . ALA A 1 24 ? -3.896 -2.072 1.602 1.00 0.00 24 ALA A O 16
ATOM 7018 N N . CYS A 1 25 ? -2.323 -3.269 2.726 1.00 0.00 25 CYS A N 16
ATOM 7019 C CA . CYS A 1 25 ? -1.505 -3.642 1.616 1.00 0.00 25 CYS A CA 16
ATOM 7020 C C . CYS A 1 25 ? -1.550 -5.124 1.766 1.00 0.00 25 CYS A C 16
ATOM 7021 O O . CYS A 1 25 ? -1.331 -5.617 2.872 1.00 0.00 25 CYS A O 16
ATOM 7028 N N . VAL A 1 26 ? -1.851 -5.865 0.683 1.00 0.00 26 VAL A N 16
ATOM 7029 C CA . VAL A 1 26 ? -1.744 -7.298 0.649 1.00 0.00 26 VAL A CA 16
ATOM 7030 C C . VAL A 1 26 ? -1.443 -7.570 -0.805 1.00 0.00 26 VAL A C 16
ATOM 7031 O O . VAL A 1 26 ? -2.149 -8.270 -1.530 1.00 0.00 26 VAL A O 16
ATOM 7044 N N . GLY A 1 27 ? -0.353 -6.948 -1.306 1.00 0.00 27 GLY A N 16
ATOM 7045 C CA . GLY A 1 27 ? 0.047 -7.061 -2.689 1.00 0.00 27 GLY A CA 16
ATOM 7046 C C . GLY A 1 27 ? -0.583 -5.910 -3.398 1.00 0.00 27 GLY A C 16
ATOM 7047 O O . GLY A 1 27 ? 0.087 -4.969 -3.829 1.00 0.00 27 GLY A O 16
ATOM 7051 N N . VAL A 1 28 ? -1.929 -5.937 -3.480 1.00 0.00 28 VAL A N 16
ATOM 7052 C CA . VAL A 1 28 ? -2.692 -4.794 -3.900 1.00 0.00 28 VAL A CA 16
ATOM 7053 C C . VAL A 1 28 ? -2.942 -4.002 -2.648 1.00 0.00 28 VAL A C 16
ATOM 7054 O O . VAL A 1 28 ? -2.885 -4.539 -1.538 1.00 0.00 28 VAL A O 16
ATOM 7067 N N . CYS A 1 29 ? -3.213 -2.695 -2.812 1.00 0.00 29 CYS A N 16
ATOM 7068 C CA . CYS A 1 29 ? -3.728 -1.862 -1.766 1.00 0.00 29 CYS A CA 16
ATOM 7069 C C . CYS A 1 29 ? -5.204 -2.057 -1.759 1.00 0.00 29 CYS A C 16
ATOM 7070 O O . CYS A 1 29 ? -5.853 -1.907 -2.796 1.00 0.00 29 CYS A O 16
ATOM 7077 N N . ALA A 1 30 ? -5.752 -2.388 -0.581 1.00 0.00 30 ALA A N 16
ATOM 7078 C CA . ALA A 1 30 ? -7.152 -2.650 -0.426 1.00 0.00 30 ALA A CA 16
ATOM 7079 C C . ALA A 1 30 ? -7.449 -2.062 0.914 1.00 0.00 30 ALA A C 16
ATOM 7080 O O . ALA A 1 30 ? -6.898 -1.020 1.269 1.00 0.00 30 ALA A O 16
ATOM 7087 N N . ASP A 1 31 ? -8.307 -2.725 1.699 1.00 0.00 31 ASP A N 16
ATOM 7088 C CA . ASP A 1 31 ? -8.568 -2.410 3.064 1.00 0.00 31 ASP A CA 16
ATOM 7089 C C . ASP A 1 31 ? -8.911 -3.796 3.497 1.00 0.00 31 ASP A C 16
ATOM 7090 O O . ASP A 1 31 ? -9.173 -4.639 2.634 1.00 0.00 31 ASP A O 16
ATOM 7099 N N . LEU A 1 32 ? -8.894 -4.068 4.806 1.00 0.00 32 LEU A N 16
ATOM 7100 C CA . LEU A 1 32 ? -9.357 -5.286 5.389 1.00 0.00 32 LEU A CA 16
ATOM 7101 C C . LEU A 1 32 ? -9.689 -4.662 6.749 1.00 0.00 32 LEU A C 16
ATOM 7102 O O . LEU A 1 32 ? -9.313 -3.496 6.957 1.00 0.00 32 LEU A O 16
ATOM 7121 N N . ASP A 1 1 ? 7.561 6.534 -0.245 1.00 0.00 1 ASP A N 17
ATOM 7122 C CA . ASP A 1 1 ? 6.968 7.752 0.389 1.00 0.00 1 ASP A CA 17
ATOM 7123 C C . ASP A 1 1 ? 5.559 7.858 -0.109 1.00 0.00 1 ASP A C 17
ATOM 7124 O O . ASP A 1 1 ? 5.111 6.971 -0.833 1.00 0.00 1 ASP A O 17
ATOM 7135 N N . ASP A 1 2 ? 4.829 8.928 0.300 1.00 0.00 2 ASP A N 17
ATOM 7136 C CA . ASP A 1 2 ? 3.447 9.193 -0.054 1.00 0.00 2 ASP A CA 17
ATOM 7137 C C . ASP A 1 2 ? 2.565 8.152 0.589 1.00 0.00 2 ASP A C 17
ATOM 7138 O O . ASP A 1 2 ? 2.889 7.643 1.664 1.00 0.00 2 ASP A O 17
ATOM 7147 N N . CYS A 1 3 ? 1.439 7.792 -0.053 1.00 0.00 3 CYS A N 17
ATOM 7148 C CA . CYS A 1 3 ? 0.689 6.628 0.292 1.00 0.00 3 CYS A CA 17
ATOM 7149 C C . CYS A 1 3 ? 0.353 6.196 -1.094 1.00 0.00 3 CYS A C 17
ATOM 7150 O O . CYS A 1 3 ? 0.466 7.011 -2.013 1.00 0.00 3 CYS A O 17
ATOM 7157 N N . ILE A 1 4 ? -0.006 4.912 -1.275 1.00 0.00 4 ILE A N 17
ATOM 7158 C CA . ILE A 1 4 ? -0.269 4.343 -2.570 1.00 0.00 4 ILE A CA 17
ATOM 7159 C C . ILE A 1 4 ? -1.761 4.119 -2.619 1.00 0.00 4 ILE A C 17
ATOM 7160 O O . ILE A 1 4 ? -2.431 4.040 -1.587 1.00 0.00 4 ILE A O 17
ATOM 7176 N N . LYS A 1 5 ? -2.293 4.107 -3.857 1.00 0.00 5 LYS A N 17
ATOM 7177 C CA . LYS A 1 5 ? -3.653 4.365 -4.243 1.00 0.00 5 LYS A CA 17
ATOM 7178 C C . LYS A 1 5 ? -4.402 3.058 -4.161 1.00 0.00 5 LYS A C 17
ATOM 7179 O O . LYS A 1 5 ? -3.810 2.028 -4.484 1.00 0.00 5 LYS A O 17
ATOM 7213 N N . TYR A 1 7 ? -6.212 -0.302 -4.812 1.00 0.00 7 TYR A N 17
ATOM 7214 C CA . TYR A 1 7 ? -6.190 -1.187 -5.955 1.00 0.00 7 TYR A CA 17
ATOM 7215 C C . TYR A 1 7 ? -4.934 -1.033 -6.775 1.00 0.00 7 TYR A C 17
ATOM 7216 O O . TYR A 1 7 ? -4.777 -1.713 -7.788 1.00 0.00 7 TYR A O 17
ATOM 7234 N N . GLY A 1 8 ? -3.980 -0.178 -6.351 1.00 0.00 8 GLY A N 17
ATOM 7235 C CA . GLY A 1 8 ? -2.680 -0.093 -6.976 1.00 0.00 8 GLY A CA 17
ATOM 7236 C C . GLY A 1 8 ? -1.781 -1.026 -6.225 1.00 0.00 8 GLY A C 17
ATOM 7237 O O . GLY A 1 8 ? -2.132 -1.460 -5.131 1.00 0.00 8 GLY A O 17
ATOM 7241 N N . PHE A 1 9 ? -0.598 -1.366 -6.790 1.00 0.00 9 PHE A N 17
ATOM 7242 C CA . PHE A 1 9 ? 0.320 -2.328 -6.214 1.00 0.00 9 PHE A CA 17
ATOM 7243 C C . PHE A 1 9 ? 1.041 -1.683 -5.071 1.00 0.00 9 PHE A C 17
ATOM 7244 O O . PHE A 1 9 ? 1.353 -0.498 -5.142 1.00 0.00 9 PHE A O 17
ATOM 7261 N N . CYS A 1 10 ? 1.345 -2.430 -3.992 1.00 0.00 10 CYS A N 17
ATOM 7262 C CA . CYS A 1 10 ? 2.078 -1.862 -2.892 1.00 0.00 10 CYS A CA 17
ATOM 7263 C C . CYS A 1 10 ? 3.027 -2.941 -2.529 1.00 0.00 10 CYS A C 17
ATOM 7264 O O . CYS A 1 10 ? 2.889 -4.065 -3.007 1.00 0.00 10 CYS A O 17
ATOM 7271 N N . SER A 1 11 ? 4.027 -2.597 -1.699 1.00 0.00 11 SER A N 17
ATOM 7272 C CA . SER A 1 11 ? 5.039 -3.479 -1.208 1.00 0.00 11 SER A CA 17
ATOM 7273 C C . SER A 1 11 ? 4.470 -4.113 0.037 1.00 0.00 11 SER A C 17
ATOM 7274 O O . SER A 1 11 ? 3.590 -4.964 -0.051 1.00 0.00 11 SER A O 17
ATOM 7282 N N . LEU A 1 12 ? 4.936 -3.702 1.232 1.00 0.00 12 LEU A N 17
ATOM 7283 C CA . LEU A 1 12 ? 4.315 -4.005 2.486 1.00 0.00 12 LEU A CA 17
ATOM 7284 C C . LEU A 1 12 ? 4.824 -2.805 3.226 1.00 0.00 12 LEU A C 17
ATOM 7285 O O . LEU A 1 12 ? 5.859 -2.288 2.797 1.00 0.00 12 LEU A O 17
ATOM 7301 N N . PRO A 1 13 ? 4.185 -2.296 4.272 1.00 0.00 13 PRO A N 17
ATOM 7302 C CA . PRO A 1 13 ? 4.714 -1.186 5.042 1.00 0.00 13 PRO A CA 17
ATOM 7303 C C . PRO A 1 13 ? 5.827 -1.692 5.934 1.00 0.00 13 PRO A C 17
ATOM 7304 O O . PRO A 1 13 ? 5.658 -2.741 6.557 1.00 0.00 13 PRO A O 17
ATOM 7315 N N . ILE A 1 14 ? 6.982 -0.987 5.997 1.00 0.00 14 ILE A N 17
ATOM 7316 C CA . ILE A 1 14 ? 8.070 -1.376 6.866 1.00 0.00 14 ILE A CA 17
ATOM 7317 C C . ILE A 1 14 ? 8.556 -0.053 7.386 1.00 0.00 14 ILE A C 17
ATOM 7318 O O . ILE A 1 14 ? 8.382 0.293 8.551 1.00 0.00 14 ILE A O 17
ATOM 7334 N N . LEU A 1 15 ? 9.151 0.736 6.470 1.00 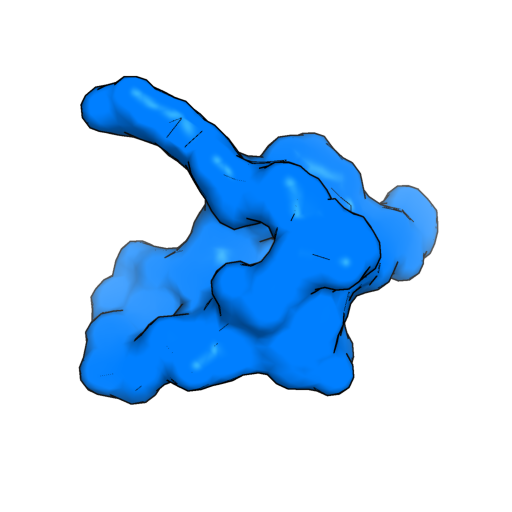0.00 15 LEU A N 17
ATOM 7335 C CA . LEU A 1 15 ? 9.409 2.139 6.641 1.00 0.00 15 LEU A CA 17
ATOM 7336 C C . LEU A 1 15 ? 8.458 2.691 5.623 1.00 0.00 15 LEU A C 17
ATOM 7337 O O . LEU A 1 15 ? 7.662 1.938 5.050 1.00 0.00 15 LEU A O 17
ATOM 7353 N N . LYS A 1 16 ? 8.517 4.007 5.329 1.00 0.00 16 LYS A N 17
ATOM 7354 C CA . LYS A 1 16 ? 7.611 4.643 4.401 1.00 0.00 16 LYS A CA 17
ATOM 7355 C C . LYS A 1 16 ? 8.061 4.413 2.981 1.00 0.00 16 LYS A C 17
ATOM 7356 O O . LYS A 1 16 ? 8.419 5.335 2.245 1.00 0.00 16 LYS A O 17
ATOM 7375 N N . ASN A 1 17 ? 8.001 3.133 2.557 1.00 0.00 17 ASN A N 17
ATOM 7376 C CA . ASN A 1 17 ? 8.197 2.718 1.192 1.00 0.00 17 ASN A CA 17
ATOM 7377 C C . ASN A 1 17 ? 6.901 3.037 0.516 1.00 0.00 17 ASN A C 17
ATOM 7378 O O . ASN A 1 17 ? 6.836 3.906 -0.351 1.00 0.00 17 ASN A O 17
ATOM 7389 N N . GLY A 1 18 ? 5.817 2.413 0.993 1.00 0.00 18 GLY A N 17
ATOM 7390 C CA . GLY A 1 18 ? 4.495 2.741 0.578 1.00 0.00 18 GLY A CA 17
ATOM 7391 C C . GLY A 1 18 ? 3.754 2.322 1.791 1.00 0.00 18 GLY A C 17
ATOM 7392 O O . GLY A 1 18 ? 4.288 1.549 2.589 1.00 0.00 18 GLY A O 17
ATOM 7396 N N . LEU A 1 19 ? 2.525 2.834 1.947 1.00 0.00 19 LEU A N 17
ATOM 7397 C CA . LEU A 1 19 ? 1.538 2.428 2.898 1.00 0.00 19 LEU A CA 17
ATOM 7398 C C . LEU A 1 19 ? 0.390 2.777 2.006 1.00 0.00 19 LEU A C 17
ATOM 7399 O O . LEU A 1 19 ? 0.572 3.591 1.098 1.00 0.00 19 LEU A O 17
ATOM 7415 N N . CYS A 1 20 ? -0.781 2.141 2.163 1.00 0.00 20 CYS A N 17
ATOM 7416 C CA . CYS A 1 20 ? -1.897 2.391 1.295 1.00 0.00 20 CYS A CA 17
ATOM 7417 C C . CYS A 1 20 ? -2.740 3.468 1.872 1.00 0.00 20 CYS A C 17
ATOM 7418 O O . CYS A 1 20 ? -2.897 3.550 3.085 1.00 0.00 20 CYS A O 17
ATOM 7425 N N . CYS A 1 21 ? -3.352 4.304 1.009 1.00 0.00 21 CYS A N 17
ATOM 7426 C CA . CYS A 1 21 ? -4.145 5.429 1.451 1.00 0.00 21 CYS A CA 17
ATOM 7427 C C . CYS A 1 21 ? -5.429 4.952 2.096 1.00 0.00 21 CYS A C 17
ATOM 7428 O O . CYS A 1 21 ? -5.974 5.614 2.973 1.00 0.00 21 CYS A O 17
ATOM 7435 N N . SER A 1 22 ? -5.927 3.760 1.699 1.00 0.00 22 SER A N 17
ATOM 7436 C CA . SER A 1 22 ? -7.068 3.117 2.310 1.00 0.00 22 SER A CA 17
ATOM 7437 C C . SER A 1 22 ? -6.643 2.205 3.438 1.00 0.00 22 SER A C 17
ATOM 7438 O O . SER A 1 22 ? -7.474 1.513 4.025 1.00 0.00 22 SER A O 17
ATOM 7446 N N . GLY A 1 23 ? -5.339 2.178 3.786 1.00 0.00 23 GLY A N 17
ATOM 7447 C CA . GLY A 1 23 ? -4.881 1.468 4.951 1.00 0.00 23 GLY A CA 17
ATOM 7448 C C . GLY A 1 23 ? -4.225 0.190 4.555 1.00 0.00 23 GLY A C 17
ATOM 7449 O O . GLY A 1 23 ? -3.002 0.084 4.623 1.00 0.00 23 GLY A O 17
ATOM 7453 N N . ALA A 1 24 ? -5.014 -0.836 4.154 1.00 0.00 24 ALA A N 17
ATOM 7454 C CA . ALA A 1 24 ? -4.508 -2.192 4.094 1.00 0.00 24 ALA A CA 17
ATOM 7455 C C . ALA A 1 24 ? -3.763 -2.411 2.808 1.00 0.00 24 ALA A C 17
ATOM 7456 O O . ALA A 1 24 ? -4.034 -1.755 1.803 1.00 0.00 24 ALA A O 17
ATOM 7463 N N . CYS A 1 25 ? -2.797 -3.348 2.814 1.00 0.00 25 CYS A N 17
ATOM 7464 C CA . CYS A 1 25 ? -1.881 -3.571 1.740 1.00 0.00 25 CYS A CA 17
ATOM 7465 C C . CYS A 1 25 ? -1.813 -5.060 1.825 1.00 0.00 25 CYS A C 17
ATOM 7466 O O . CYS A 1 25 ? -2.055 -5.612 2.902 1.00 0.00 25 CYS A O 17
ATOM 7473 N N . VAL A 1 26 ? -1.538 -5.708 0.686 1.00 0.00 26 VAL A N 17
ATOM 7474 C CA . VAL A 1 26 ? -1.339 -7.112 0.459 1.00 0.00 26 VAL A CA 17
ATOM 7475 C C . VAL A 1 26 ? -0.618 -6.872 -0.841 1.00 0.00 26 VAL A C 17
ATOM 7476 O O . VAL A 1 26 ? 0.055 -5.856 -0.931 1.00 0.00 26 VAL A O 17
ATOM 7489 N N . GLY A 1 27 ? -0.738 -7.660 -1.930 1.00 0.00 27 GLY A N 17
ATOM 7490 C CA . GLY A 1 27 ? 0.019 -7.351 -3.140 1.00 0.00 27 GLY A CA 17
ATOM 7491 C C . GLY A 1 27 ? -0.434 -6.071 -3.811 1.00 0.00 27 GLY A C 17
ATOM 7492 O O . GLY A 1 27 ? 0.255 -5.482 -4.646 1.00 0.00 27 GLY A O 17
ATOM 7496 N N . VAL A 1 28 ? -1.621 -5.589 -3.412 1.00 0.00 28 VAL A N 17
ATOM 7497 C CA . VAL A 1 28 ? -2.233 -4.417 -3.944 1.00 0.00 28 VAL A CA 17
ATOM 7498 C C . VAL A 1 28 ? -2.753 -3.783 -2.704 1.00 0.00 28 VAL A C 17
ATOM 7499 O O . VAL A 1 28 ? -2.826 -4.446 -1.666 1.00 0.00 28 VAL A O 17
ATOM 7512 N N . CYS A 1 29 ? -3.097 -2.486 -2.806 1.00 0.00 29 CYS A N 17
ATOM 7513 C CA . CYS A 1 29 ? -3.687 -1.710 -1.756 1.00 0.00 29 CYS A CA 17
ATOM 7514 C C . CYS A 1 29 ? -5.136 -2.025 -1.706 1.00 0.00 29 CYS A C 17
ATOM 7515 O O . CYS A 1 29 ? -5.790 -2.098 -2.747 1.00 0.00 29 CYS A O 17
ATOM 7522 N N . ALA A 1 30 ? -5.669 -2.207 -0.486 1.00 0.00 30 ALA A N 17
ATOM 7523 C CA . ALA A 1 30 ? -7.024 -2.631 -0.314 1.00 0.00 30 ALA A CA 17
ATOM 7524 C C . ALA A 1 30 ? -7.498 -1.911 0.905 1.00 0.00 30 ALA A C 17
ATOM 7525 O O . ALA A 1 30 ? -6.979 -0.852 1.263 1.00 0.00 30 ALA A O 17
ATOM 7532 N N . ASP A 1 31 ? -8.501 -2.476 1.576 1.00 0.00 31 ASP A N 17
ATOM 7533 C CA . ASP A 1 31 ? -9.061 -1.992 2.791 1.00 0.00 31 ASP A CA 17
ATOM 7534 C C . ASP A 1 31 ? -9.383 -3.339 3.344 1.00 0.00 31 ASP A C 17
ATOM 7535 O O . ASP A 1 31 ? -9.481 -4.291 2.563 1.00 0.00 31 ASP A O 17
ATOM 7544 N N . LEU A 1 32 ? -9.492 -3.459 4.672 1.00 0.00 32 LEU A N 17
ATOM 7545 C CA . LEU A 1 32 ? -9.828 -4.666 5.350 1.00 0.00 32 LEU A CA 17
ATOM 7546 C C . LEU A 1 32 ? -10.427 -3.955 6.566 1.00 0.00 32 LEU A C 17
ATOM 7547 O O . LEU A 1 32 ? -10.191 -2.743 6.701 1.00 0.00 32 LEU A O 17
ATOM 7566 N N . ASP A 1 1 ? 6.699 7.089 -2.030 1.00 0.00 1 ASP A N 18
ATOM 7567 C CA . ASP A 1 1 ? 5.594 7.989 -2.474 1.00 0.00 1 ASP A CA 18
ATOM 7568 C C . ASP A 1 1 ? 5.080 8.534 -1.176 1.00 0.00 1 ASP A C 18
ATOM 7569 O O . ASP A 1 1 ? 5.891 8.748 -0.274 1.00 0.00 1 ASP A O 18
ATOM 7580 N N . ASP A 1 2 ? 3.762 8.797 -1.042 1.00 0.00 2 ASP A N 18
ATOM 7581 C CA . ASP A 1 2 ? 3.193 9.340 0.170 1.00 0.00 2 ASP A CA 18
ATOM 7582 C C . ASP A 1 2 ? 2.318 8.248 0.693 1.00 0.00 2 ASP A C 18
ATOM 7583 O O . ASP A 1 2 ? 2.677 7.543 1.632 1.00 0.00 2 ASP A O 18
ATOM 7592 N N . CYS A 1 3 ? 1.152 8.041 0.054 1.00 0.00 3 CYS A N 18
ATOM 7593 C CA . CYS A 1 3 ? 0.385 6.851 0.275 1.00 0.00 3 CYS A CA 18
ATOM 7594 C C . CYS A 1 3 ? 0.242 6.261 -1.089 1.00 0.00 3 CYS A C 18
ATOM 7595 O O . CYS A 1 3 ? 0.460 6.944 -2.092 1.00 0.00 3 CYS A O 18
ATOM 7602 N N . ILE A 1 4 ? -0.047 4.948 -1.122 1.00 0.00 4 ILE A N 18
ATOM 7603 C CA . ILE A 1 4 ? -0.114 4.136 -2.301 1.00 0.00 4 ILE A CA 18
ATOM 7604 C C . ILE A 1 4 ? -1.589 4.026 -2.599 1.00 0.00 4 ILE A C 18
ATOM 7605 O O . ILE A 1 4 ? -2.411 3.934 -1.685 1.00 0.00 4 ILE A O 18
ATOM 7621 N N . LYS A 1 5 ? -1.940 4.071 -3.902 1.00 0.00 5 LYS A N 18
ATOM 7622 C CA . LYS A 1 5 ? -3.277 4.252 -4.422 1.00 0.00 5 LYS A CA 18
ATOM 7623 C C . LYS A 1 5 ? -4.144 3.060 -4.086 1.00 0.00 5 LYS A C 18
ATOM 7624 O O . LYS A 1 5 ? -3.630 1.943 -4.137 1.00 0.00 5 LYS A O 18
ATOM 7658 N N . TYR A 1 7 ? -6.145 -0.100 -4.689 1.00 0.00 7 TYR A N 18
ATOM 7659 C CA . TYR A 1 7 ? -6.018 -1.062 -5.756 1.00 0.00 7 TYR A CA 18
ATOM 7660 C C . TYR A 1 7 ? -4.956 -0.689 -6.747 1.00 0.00 7 TYR A C 18
ATOM 7661 O O . TYR A 1 7 ? -5.057 -0.997 -7.931 1.00 0.00 7 TYR A O 18
ATOM 7679 N N . GLY A 1 8 ? -3.872 -0.051 -6.265 1.00 0.00 8 GLY A N 18
ATOM 7680 C CA . GLY A 1 8 ? -2.629 0.017 -6.978 1.00 0.00 8 GLY A CA 18
ATOM 7681 C C . GLY A 1 8 ? -1.807 -1.014 -6.290 1.00 0.00 8 GLY A C 18
ATOM 7682 O O . GLY A 1 8 ? -2.174 -1.476 -5.209 1.00 0.00 8 GLY A O 18
ATOM 7686 N N . PHE A 1 9 ? -0.671 -1.409 -6.905 1.00 0.00 9 PHE A N 18
ATOM 7687 C CA . PHE A 1 9 ? 0.194 -2.436 -6.370 1.00 0.00 9 PHE A CA 18
ATOM 7688 C C . PHE A 1 9 ? 0.903 -1.885 -5.167 1.00 0.00 9 PHE A C 18
ATOM 7689 O O . PHE A 1 9 ? 1.141 -0.680 -5.086 1.00 0.00 9 PHE A O 18
ATOM 7706 N N . CYS A 1 10 ? 1.279 -2.755 -4.217 1.00 0.00 10 CYS A N 18
ATOM 7707 C CA . CYS A 1 10 ? 2.146 -2.381 -3.141 1.00 0.00 10 CYS A CA 18
ATOM 7708 C C . CYS A 1 10 ? 2.774 -3.712 -2.885 1.00 0.00 10 CYS A C 18
ATOM 7709 O O . CYS A 1 10 ? 2.526 -4.641 -3.656 1.00 0.00 10 CYS A O 18
ATOM 7716 N N . SER A 1 11 ? 3.638 -3.810 -1.854 1.00 0.00 11 SER A N 18
ATOM 7717 C CA . SER A 1 11 ? 4.538 -4.872 -1.492 1.00 0.00 11 SER A CA 18
ATOM 7718 C C . SER A 1 11 ? 5.624 -3.930 -1.076 1.00 0.00 11 SER A C 18
ATOM 7719 O O . SER A 1 11 ? 5.288 -2.887 -0.507 1.00 0.00 11 SER A O 18
ATOM 7727 N N . LEU A 1 12 ? 6.907 -4.207 -1.393 1.00 0.00 12 LEU A N 18
ATOM 7728 C CA . LEU A 1 12 ? 7.996 -3.317 -1.077 1.00 0.00 12 LEU A CA 18
ATOM 7729 C C . LEU A 1 12 ? 8.691 -2.908 -2.351 1.00 0.00 12 LEU A C 18
ATOM 7730 O O . LEU A 1 12 ? 9.727 -3.497 -2.657 1.00 0.00 12 LEU A O 18
ATOM 7746 N N . PRO A 1 13 ? 8.228 -1.928 -3.128 1.00 0.00 13 PRO A N 18
ATOM 7747 C CA . PRO A 1 13 ? 9.027 -1.341 -4.189 1.00 0.00 13 PRO A CA 18
ATOM 7748 C C . PRO A 1 13 ? 9.899 -0.232 -3.652 1.00 0.00 13 PRO A C 18
ATOM 7749 O O . PRO A 1 13 ? 10.665 0.327 -4.438 1.00 0.00 13 PRO A O 18
ATOM 7760 N N . ILE A 1 14 ? 9.780 0.143 -2.355 1.00 0.00 14 ILE A N 18
ATOM 7761 C CA . ILE A 1 14 ? 10.580 1.110 -1.646 1.00 0.00 14 ILE A CA 18
ATOM 7762 C C . ILE A 1 14 ? 10.191 2.505 -2.061 1.00 0.00 14 ILE A C 18
ATOM 7763 O O . ILE A 1 14 ? 9.653 3.282 -1.274 1.00 0.00 14 ILE A O 18
ATOM 7779 N N . LEU A 1 15 ? 10.422 2.855 -3.338 1.00 0.00 15 LEU A N 18
ATOM 7780 C CA . LEU A 1 15 ? 10.294 4.204 -3.844 1.00 0.00 15 LEU A CA 18
ATOM 7781 C C . LEU A 1 15 ? 8.839 4.557 -3.917 1.00 0.00 15 LEU A C 18
ATOM 7782 O O . LEU A 1 15 ? 8.413 5.666 -3.583 1.00 0.00 15 LEU A O 18
ATOM 7798 N N . LYS A 1 16 ? 8.035 3.564 -4.336 1.00 0.00 16 LYS A N 18
ATOM 7799 C CA . LYS A 1 16 ? 6.615 3.710 -4.474 1.00 0.00 16 LYS A CA 18
ATOM 7800 C C . LYS A 1 16 ? 5.950 3.142 -3.254 1.00 0.00 16 LYS A C 18
ATOM 7801 O O . LYS A 1 16 ? 4.771 2.800 -3.303 1.00 0.00 16 LYS A O 18
ATOM 7820 N N . ASN A 1 17 ? 6.678 3.032 -2.111 1.00 0.00 17 ASN A N 18
ATOM 7821 C CA . ASN A 1 17 ? 6.041 2.664 -0.864 1.00 0.00 17 ASN A CA 18
ATOM 7822 C C . ASN A 1 17 ? 5.520 3.917 -0.232 1.00 0.00 17 ASN A C 18
ATOM 7823 O O . ASN A 1 17 ? 5.720 5.032 -0.715 1.00 0.00 17 ASN A O 18
ATOM 7834 N N . GLY A 1 18 ? 4.800 3.712 0.874 1.00 0.00 18 GLY A N 18
ATOM 7835 C CA . GLY A 1 18 ? 4.065 4.660 1.629 1.00 0.00 18 GLY A CA 18
ATOM 7836 C C . GLY A 1 18 ? 3.276 3.641 2.379 1.00 0.00 18 GLY A C 18
ATOM 7837 O O . GLY A 1 18 ? 3.673 2.470 2.391 1.00 0.00 18 GLY A O 18
ATOM 7841 N N . LEU A 1 19 ? 2.126 4.037 2.951 1.00 0.00 19 LEU A N 18
ATOM 7842 C CA . LEU A 1 19 ? 1.109 3.121 3.409 1.00 0.00 19 LEU A CA 18
ATOM 7843 C C . LEU A 1 19 ? 0.119 3.166 2.296 1.00 0.00 19 LEU A C 18
ATOM 7844 O O . LEU A 1 19 ? 0.267 3.963 1.374 1.00 0.00 19 LEU A O 18
ATOM 7860 N N . CYS A 1 20 ? -0.938 2.345 2.323 1.00 0.00 20 CYS A N 18
ATOM 7861 C CA . CYS A 1 20 ? -1.951 2.438 1.308 1.00 0.00 20 CYS A CA 18
ATOM 7862 C C . CYS A 1 20 ? -2.923 3.440 1.809 1.00 0.00 20 CYS A C 18
ATOM 7863 O O . CYS A 1 20 ? -3.116 3.554 3.016 1.00 0.00 20 CYS A O 18
ATOM 7870 N N . CYS A 1 21 ? -3.574 4.194 0.895 1.00 0.00 21 CYS A N 18
ATOM 7871 C CA . CYS A 1 21 ? -4.420 5.303 1.293 1.00 0.00 21 CYS A CA 18
ATOM 7872 C C . CYS A 1 21 ? -5.706 4.798 1.909 1.00 0.00 21 CYS A C 18
ATOM 7873 O O . CYS A 1 21 ? -6.409 5.541 2.590 1.00 0.00 21 CYS A O 18
ATOM 7880 N N . SER A 1 22 ? -6.032 3.503 1.683 1.00 0.00 22 SER A N 18
ATOM 7881 C CA . SER A 1 22 ? -7.165 2.815 2.237 1.00 0.00 22 SER A CA 18
ATOM 7882 C C . SER A 1 22 ? -6.804 2.208 3.568 1.00 0.00 22 SER A C 18
ATOM 7883 O O . SER A 1 22 ? -7.684 1.830 4.340 1.00 0.00 22 SER A O 18
ATOM 7891 N N . GLY A 1 23 ? -5.494 2.074 3.854 1.00 0.00 23 GLY A N 18
ATOM 7892 C CA . GLY A 1 23 ? -5.004 1.425 5.038 1.00 0.00 23 GLY A CA 18
ATOM 7893 C C . GLY A 1 23 ? -4.215 0.225 4.628 1.00 0.00 23 GLY A C 18
ATOM 7894 O O . GLY A 1 23 ? -2.986 0.255 4.638 1.00 0.00 23 GLY A O 18
ATOM 7898 N N . ALA A 1 24 ? -4.899 -0.887 4.271 1.00 0.00 24 ALA A N 18
ATOM 7899 C CA . ALA A 1 24 ? -4.242 -2.171 4.148 1.00 0.00 24 ALA A CA 18
ATOM 7900 C C . ALA A 1 24 ? -3.534 -2.301 2.829 1.00 0.00 24 ALA A C 18
ATOM 7901 O O . ALA A 1 24 ? -3.947 -1.729 1.819 1.00 0.00 24 ALA A O 18
ATOM 7908 N N . CYS A 1 25 ? -2.445 -3.091 2.834 1.00 0.00 25 CYS A N 18
ATOM 7909 C CA . CYS A 1 25 ? -1.587 -3.334 1.723 1.00 0.00 25 CYS A CA 18
ATOM 7910 C C . CYS A 1 25 ? -1.546 -4.815 1.818 1.00 0.00 25 CYS A C 18
ATOM 7911 O O . CYS A 1 25 ? -1.464 -5.344 2.928 1.00 0.00 25 CYS A O 18
ATOM 7918 N N . VAL A 1 26 ? -1.647 -5.505 0.673 1.00 0.00 26 VAL A N 18
ATOM 7919 C CA . VAL A 1 26 ? -1.332 -6.894 0.496 1.00 0.00 26 VAL A CA 18
ATOM 7920 C C . VAL A 1 26 ? -0.559 -6.772 -0.798 1.00 0.00 26 VAL A C 18
ATOM 7921 O O . VAL A 1 26 ? 0.282 -5.894 -0.899 1.00 0.00 26 VAL A O 18
ATOM 7934 N N . GLY A 1 27 ? -0.803 -7.535 -1.884 1.00 0.00 27 GLY A N 18
ATOM 7935 C CA . GLY A 1 27 ? -0.034 -7.352 -3.114 1.00 0.00 27 GLY A CA 18
ATOM 7936 C C . GLY A 1 27 ? -0.528 -6.149 -3.878 1.00 0.00 27 GLY A C 18
ATOM 7937 O O . GLY A 1 27 ? 0.021 -5.728 -4.895 1.00 0.00 27 GLY A O 18
ATOM 7941 N N . VAL A 1 28 ? -1.608 -5.560 -3.361 1.00 0.00 28 VAL A N 18
ATOM 7942 C CA . VAL A 1 28 ? -2.308 -4.449 -3.913 1.00 0.00 28 VAL A CA 18
ATOM 7943 C C . VAL A 1 28 ? -2.719 -3.781 -2.655 1.00 0.00 28 VAL A C 18
ATOM 7944 O O . VAL A 1 28 ? -2.670 -4.410 -1.596 1.00 0.00 28 VAL A O 18
ATOM 7957 N N . CYS A 1 29 ? -3.138 -2.511 -2.744 1.00 0.00 29 CYS A N 18
ATOM 7958 C CA . CYS A 1 29 ? -3.763 -1.815 -1.650 1.00 0.00 29 CYS A CA 18
ATOM 7959 C C . CYS A 1 29 ? -5.190 -2.253 -1.576 1.00 0.00 29 CYS A C 18
ATOM 7960 O O . CYS A 1 29 ? -5.843 -2.387 -2.611 1.00 0.00 29 CYS A O 18
ATOM 7967 N N . ALA A 1 30 ? -5.699 -2.497 -0.352 1.00 0.00 30 ALA A N 18
ATOM 7968 C CA . ALA A 1 30 ? -7.018 -3.036 -0.177 1.00 0.00 30 ALA A CA 18
ATOM 7969 C C . ALA A 1 30 ? -7.445 -2.519 1.157 1.00 0.00 30 ALA A C 18
ATOM 7970 O O . ALA A 1 30 ? -6.982 -1.462 1.586 1.00 0.00 30 ALA A O 18
ATOM 7977 N N . ASP A 1 31 ? -8.313 -3.254 1.870 1.00 0.00 31 ASP A N 18
ATOM 7978 C CA . ASP A 1 31 ? -8.727 -2.904 3.189 1.00 0.00 31 ASP A CA 18
ATOM 7979 C C . ASP A 1 31 ? -8.815 -4.276 3.749 1.00 0.00 31 ASP A C 18
ATOM 7980 O O . ASP A 1 31 ? -8.854 -5.237 2.977 1.00 0.00 31 ASP A O 18
ATOM 7989 N N . LEU A 1 32 ? -8.813 -4.378 5.083 1.00 0.00 32 LEU A N 18
ATOM 7990 C CA . LEU A 1 32 ? -9.141 -5.541 5.834 1.00 0.00 32 LEU A CA 18
ATOM 7991 C C . LEU A 1 32 ? -9.664 -4.755 7.039 1.00 0.00 32 LEU A C 18
ATOM 7992 O O . LEU A 1 32 ? -9.370 -3.551 7.107 1.00 0.00 32 LEU A O 18
#

Sequence (31 aa):
DDCIKYGFCSLPILKNGLCCSGACVGVCADLDDCIKYGFCSLPILKNGLCCSGACVGVCADLDDCIKYGFCSLPILKNGLCCSGACVGVCADLDDCIKYGFCSLPILKNGLCCSGACVGVCADLDDCIKYGFCSLPILKNGLCCSGACVGVCADLDDCIKYGFCSLPILKNGLCCSGACVGVCADLDDCIKYGFCSLPILKNGLCCSGACVGVCADLDDCIKYGFCSLPILKNGLCCSGACVGVCADLDDCIKYGFCSLPILKNGLCCSGACVGVCADLDDCIKYGFCSLPILKNGLCCSGACVGVCADLDDCIKYGFCSLPILKNGLCCSGACVGVCADLDDCIKYGFCSLPILKNGLCCSGACVGVCADLDDCIKYGFCSLPILKNGLCCSGACVGVCADLDDCIKYGFCSLPILKNGLCCSGACVGVCADLDDCIKYGFCSLPILKNGLCCSGACVGVCADLDDCIKYGFCSLPILKNGLCCSGACVGVCADLDDCIKYGFCSLPILKNGLCCSGACVGVCADLDDCIKYGFCSLPILKNGLCCSGACVGVCADL

Organism: Conus ermineus (NCBI:txid55423)

InterPro domains:
  IPR012322 Conotoxin, delta-type, conserved site [PS60005] (3-29)